Protein AF-A0A2N8ZHX3-F1 (afdb_monomer_lite)

Foldseek 3Di:
DDPDDPWQFFDDPQQLVLCVPQVFWTATPLREIEGQDPPGPSLVSVLVCLVVCVVVSPHPDRDDYHYDYDHSVVSNVNSVVVVCCVVVVVPPPLVPPVLSVVLQVVVQVCQAQVWFKWKWKADLQWIWIWTQHPNDIDTDDDIGRHRVSSVVSVQSVQVQFPAWPDRDDLVAKIWGKHWDQHQYNVGTDTWIWTWIKDHDPNSIIMIMIGTLPQPQDQDAPVVVPDDPVVSVVLVVVLPDPDDDDDDDDDPPPCPVSNVLNSLLVCPPVPDQDEEEDCADRYPSVHHYHYDDPPDPPPPPCPPPFDQDPVPSPFGWDWDADPVGIWIATPPPPVGGDIARDDPNDGDPPPDPPPPQDFDPPAADPVRAGWGWDADPDVPFIKIAGPPPPVGGWIAGDDPNHGDPPVDTDD

Sequence (410 aa):
MNPTLNRNVLVSEGLKSIYLEHHSAVLTDTGEIMTASYESPAVELITDIMQREYVTLGFDVLPERKVKMYEPSLISSLLKEVAQRKTDEKSASDAKSETYGIAMRMLEYAAQHECSDIHIELYKTETRIEMRIDGRMVVYGQIIKDYEWGQHLIAILFYHADIKDDDFNVTKPNNGRITALLKTAQGKRDTDWRMSYMPALNKGGQATLRWLNKSMEIPTLEELGWEAGQRREVRNFMYSKAGVLVFAGQTGSGKTTSIAAMLNEVKRKGRSINTLEDPVEFDLGVIQTSINSQGEGKALTTKVGVQCPTCQKGELRRLKGKKGHFWACNRYPDCKSVFPDNKGKPNLNPAPKQKVKPSETELCKCGKGLVRRSGKKEGSFWWGCSGFPKCKVRYFDKNGHPDRDASELS

Structure (mmCIF, N/CA/C/O backbone):
data_AF-A0A2N8ZHX3-F1
#
_entry.id   AF-A0A2N8ZHX3-F1
#
loop_
_atom_site.group_PDB
_atom_site.id
_atom_site.type_symbol
_atom_site.label_atom_id
_atom_site.label_alt_id
_atom_site.label_comp_id
_atom_site.label_asym_id
_atom_site.label_entity_id
_atom_site.label_seq_id
_atom_site.pdbx_PDB_ins_code
_atom_site.Cartn_x
_atom_site.Cartn_y
_atom_site.Cartn_z
_atom_site.occupancy
_atom_site.B_iso_or_equiv
_atom_site.auth_seq_id
_atom_site.auth_comp_id
_atom_site.auth_asym_id
_atom_site.auth_atom_id
_atom_site.pdbx_PDB_model_num
ATOM 1 N N . MET A 1 1 ? 7.851 -36.863 38.743 1.00 31.20 1 MET A N 1
ATOM 2 C CA . MET A 1 1 ? 6.955 -35.714 38.993 1.00 31.20 1 MET A CA 1
ATOM 3 C C . MET A 1 1 ? 7.839 -34.502 39.204 1.00 31.20 1 MET A C 1
ATOM 5 O O . MET A 1 1 ? 8.603 -34.519 40.157 1.00 31.20 1 MET A O 1
ATOM 9 N N . ASN A 1 2 ? 7.814 -33.528 38.293 1.00 26.00 2 ASN A N 1
ATOM 10 C CA . ASN A 1 2 ? 8.582 -32.289 38.422 1.00 26.00 2 ASN A CA 1
ATOM 11 C C . ASN A 1 2 ? 7.563 -31.151 38.607 1.00 26.00 2 ASN A C 1
ATOM 13 O O . ASN A 1 2 ? 6.947 -30.728 37.628 1.00 26.00 2 ASN A O 1
ATOM 17 N N . PRO A 1 3 ? 7.256 -30.754 39.851 1.00 31.47 3 PRO A N 1
ATOM 18 C CA . PRO A 1 3 ? 6.392 -29.616 40.105 1.00 31.47 3 PRO A CA 1
ATOM 19 C C . PRO A 1 3 ? 7.180 -28.335 39.789 1.00 31.47 3 PRO A C 1
ATOM 21 O O . PRO A 1 3 ? 8.382 -28.285 40.007 1.00 31.47 3 PRO A O 1
ATOM 24 N N . THR A 1 4 ? 6.493 -27.300 39.309 1.00 36.91 4 THR A N 1
ATOM 25 C CA . THR A 1 4 ? 6.997 -25.949 38.981 1.00 36.91 4 THR A CA 1
ATOM 26 C C . THR A 1 4 ? 7.646 -25.755 37.609 1.00 36.91 4 THR A C 1
ATOM 28 O O . THR A 1 4 ? 8.845 -25.924 37.446 1.00 36.91 4 THR A O 1
ATOM 31 N N . LEU A 1 5 ? 6.852 -25.260 36.657 1.00 39.69 5 LEU A N 1
ATOM 32 C CA . LEU A 1 5 ? 7.256 -24.216 35.701 1.00 39.69 5 LEU A CA 1
ATOM 33 C C . LEU A 1 5 ? 5.993 -23.586 35.092 1.00 39.69 5 LEU A C 1
ATOM 35 O O . LEU A 1 5 ? 5.806 -23.528 33.888 1.00 39.69 5 LEU A O 1
ATOM 39 N N . ASN A 1 6 ? 5.092 -23.128 35.963 1.00 40.56 6 ASN A N 1
ATOM 40 C CA . ASN A 1 6 ? 4.018 -22.208 35.587 1.00 40.56 6 ASN A CA 1
ATOM 41 C C . ASN A 1 6 ? 4.489 -20.788 35.944 1.00 40.56 6 ASN A C 1
ATOM 43 O O . ASN A 1 6 ? 3.919 -20.146 36.817 1.00 40.56 6 ASN A O 1
ATOM 47 N N . ARG A 1 7 ? 5.652 -20.386 35.415 1.00 60.00 7 ARG A N 1
ATOM 48 C CA . ARG A 1 7 ? 6.291 -19.098 35.719 1.00 60.00 7 ARG A CA 1
ATOM 49 C C . ARG A 1 7 ? 6.354 -18.308 34.432 1.00 60.00 7 ARG A C 1
ATOM 51 O O . ARG A 1 7 ? 7.209 -18.584 33.592 1.00 60.00 7 ARG A O 1
ATOM 58 N N . ASN A 1 8 ? 5.432 -17.372 34.254 1.00 78.06 8 ASN A N 1
ATOM 59 C CA . ASN A 1 8 ? 5.470 -16.535 33.071 1.00 78.06 8 ASN A CA 1
ATOM 60 C C . ASN A 1 8 ? 6.553 -15.477 33.249 1.00 78.06 8 ASN A C 1
ATOM 62 O O . ASN A 1 8 ? 6.559 -14.736 34.229 1.00 78.06 8 ASN A O 1
ATOM 66 N N . VAL A 1 9 ? 7.476 -15.398 32.290 1.00 87.19 9 VAL A N 1
ATOM 67 C CA . VAL A 1 9 ? 8.377 -14.247 32.186 1.00 87.19 9 VAL A CA 1
ATOM 68 C C . VAL A 1 9 ? 7.533 -13.014 31.872 1.00 87.19 9 VAL A C 1
ATOM 70 O O . VAL A 1 9 ? 6.701 -13.065 30.962 1.00 87.19 9 VAL A O 1
ATOM 73 N N . LEU A 1 10 ? 7.722 -11.943 32.641 1.00 83.81 10 LEU A N 1
ATOM 74 C CA . LEU A 1 10 ? 7.052 -10.665 32.436 1.00 83.81 10 LEU A CA 1
ATOM 75 C C . LEU A 1 10 ? 7.652 -9.931 31.247 1.00 83.81 10 LEU A C 1
ATOM 77 O O . LEU A 1 10 ? 8.850 -10.003 30.986 1.00 83.81 10 LEU A O 1
ATOM 81 N N . VAL A 1 11 ? 6.805 -9.199 30.534 1.00 79.56 11 VAL A N 1
ATOM 82 C CA . VAL A 1 11 ? 7.176 -8.523 29.297 1.00 79.56 11 VAL A CA 1
ATOM 83 C C . VAL A 1 11 ? 6.657 -7.084 29.349 1.00 79.56 11 VAL A C 1
ATOM 85 O O . VAL A 1 11 ? 5.457 -6.846 29.326 1.00 79.56 11 VAL A O 1
ATOM 88 N N . SER A 1 12 ? 7.573 -6.116 29.405 1.00 79.38 12 SER A N 1
ATOM 89 C CA . SER A 1 12 ? 7.307 -4.677 29.247 1.00 79.38 12 SER A CA 1
ATOM 90 C C . SER A 1 12 ? 8.354 -4.066 28.312 1.00 79.38 12 SER A C 1
ATOM 92 O O . SER A 1 12 ? 9.397 -4.680 28.088 1.00 79.38 12 SER A O 1
ATOM 94 N N . GLU A 1 13 ? 8.113 -2.882 27.742 1.00 73.06 13 GLU A N 1
ATOM 95 C CA . GLU A 1 13 ? 9.093 -2.236 26.845 1.00 73.06 13 GLU A CA 1
ATOM 96 C C . GLU A 1 13 ? 10.466 -2.046 27.519 1.00 73.06 13 GLU A C 1
ATOM 98 O O . GLU A 1 13 ? 11.495 -2.372 26.923 1.00 73.06 13 GLU A O 1
ATOM 103 N N . GLY A 1 14 ? 10.490 -1.643 28.795 1.00 77.19 14 GLY A N 1
ATOM 104 C CA . GLY A 1 14 ? 11.731 -1.519 29.566 1.00 77.19 14 GLY A CA 1
ATOM 105 C C . GLY A 1 14 ? 12.429 -2.863 29.812 1.00 77.19 14 GLY A C 1
ATOM 106 O O . GLY A 1 14 ? 13.635 -2.986 29.598 1.00 77.19 14 GLY A O 1
ATOM 107 N N . LEU A 1 15 ? 11.676 -3.905 30.182 1.00 85.44 15 LEU A N 1
ATOM 108 C CA . LEU A 1 15 ? 12.230 -5.246 30.406 1.00 85.44 15 LEU A CA 1
ATOM 109 C C . LEU A 1 15 ? 12.753 -5.881 29.108 1.00 85.44 15 LEU A C 1
ATOM 111 O O . LEU A 1 15 ? 13.821 -6.489 29.110 1.00 85.44 15 LEU A O 1
ATOM 115 N N . LYS A 1 16 ? 12.053 -5.692 27.981 1.00 80.19 16 LYS A N 1
ATOM 116 C CA . LYS A 1 16 ? 12.467 -6.204 26.664 1.00 80.19 16 LYS A CA 1
ATOM 117 C C . LYS A 1 16 ? 13.827 -5.662 26.242 1.00 80.19 16 LYS A C 1
ATOM 119 O O . LYS A 1 16 ? 14.634 -6.433 25.727 1.00 80.19 16 LYS A O 1
ATOM 124 N N . SER A 1 17 ? 14.080 -4.368 26.448 1.00 81.44 17 SER A N 1
ATOM 125 C CA . SER A 1 17 ? 15.374 -3.764 26.111 1.00 81.44 17 SER A CA 1
ATOM 126 C C . SER A 1 17 ? 16.505 -4.456 26.872 1.00 81.44 17 SER A C 1
ATOM 128 O O . SER A 1 17 ? 17.474 -4.901 26.266 1.00 81.44 17 SER A O 1
ATOM 130 N N . ILE A 1 18 ? 16.327 -4.659 28.180 1.00 86.69 18 ILE A N 1
ATOM 131 C CA . ILE A 1 18 ? 17.315 -5.325 29.039 1.00 86.69 18 ILE A CA 1
ATOM 132 C C . ILE A 1 18 ? 17.526 -6.787 28.609 1.00 86.69 18 ILE A C 1
ATOM 134 O O . ILE A 1 18 ? 18.658 -7.270 28.551 1.00 86.69 18 ILE A O 1
ATOM 138 N N . TYR A 1 19 ? 16.446 -7.499 28.280 1.00 89.88 19 TYR A N 1
ATOM 139 C CA . TYR A 1 19 ? 16.486 -8.900 27.846 1.00 89.88 19 TYR A CA 1
ATOM 140 C C . TYR A 1 19 ? 17.225 -9.090 26.521 1.00 89.88 19 TYR A C 1
ATOM 142 O O . TYR A 1 19 ? 17.953 -10.074 26.357 1.00 89.88 19 TYR A O 1
ATOM 150 N N . LEU A 1 20 ? 17.027 -8.163 25.580 1.00 79.25 20 LEU A N 1
ATOM 151 C CA . LEU A 1 20 ? 17.676 -8.166 24.271 1.00 79.25 20 LEU A CA 1
ATOM 152 C C . LEU A 1 20 ? 19.127 -7.691 24.332 1.00 79.25 20 LEU A C 1
ATOM 154 O O . LEU A 1 20 ? 19.930 -8.129 23.523 1.00 79.25 20 LEU A O 1
ATOM 158 N N . GLU A 1 21 ? 19.463 -6.801 25.259 1.00 85.25 21 GLU A N 1
ATOM 159 C CA . GLU A 1 21 ? 20.818 -6.266 25.374 1.00 85.25 21 GLU A CA 1
ATOM 160 C C . GLU A 1 21 ? 21.754 -7.221 26.123 1.00 85.25 21 GLU A C 1
ATOM 162 O O . GLU A 1 21 ? 22.881 -7.460 25.690 1.00 85.25 21 GLU A O 1
ATOM 167 N N . HIS A 1 22 ? 21.293 -7.800 27.235 1.00 87.44 22 HIS A N 1
ATOM 168 C CA . HIS A 1 22 ? 22.167 -8.556 28.137 1.00 87.44 22 HIS A CA 1
ATOM 169 C C . HIS A 1 22 ? 22.013 -10.075 28.045 1.00 87.44 22 HIS A C 1
ATOM 171 O O . HIS A 1 22 ? 22.930 -10.799 28.424 1.00 87.44 22 HIS A O 1
ATOM 177 N N . HIS A 1 23 ? 20.867 -10.574 27.571 1.00 88.38 23 HIS A N 1
ATOM 178 C CA . HIS A 1 23 ? 20.594 -12.003 27.357 1.00 88.38 23 HIS A CA 1
ATOM 179 C C . HIS A 1 23 ? 20.883 -12.948 28.543 1.00 88.38 23 HIS A C 1
ATOM 181 O O . HIS A 1 23 ? 21.098 -14.146 28.360 1.00 88.38 23 HIS A O 1
ATOM 187 N N . SER A 1 24 ? 20.891 -12.431 29.769 1.00 91.94 24 SER A N 1
ATOM 188 C CA . SER A 1 24 ? 21.425 -13.157 30.926 1.00 91.94 24 SER A CA 1
ATOM 189 C C . SER A 1 24 ? 20.473 -13.240 32.113 1.00 91.94 24 SER A C 1
ATOM 191 O O . SER A 1 24 ? 20.756 -13.991 33.039 1.00 91.94 24 SER A O 1
ATOM 193 N N . ALA A 1 25 ? 19.380 -12.473 32.124 1.00 93.19 25 ALA A N 1
ATOM 194 C CA . ALA A 1 25 ? 18.401 -12.491 33.206 1.00 93.19 25 ALA A CA 1
ATOM 195 C C . ALA A 1 25 ? 16.983 -12.178 32.709 1.00 93.19 25 ALA A C 1
ATOM 197 O O . ALA A 1 25 ? 16.817 -11.493 31.700 1.00 93.19 25 ALA A O 1
ATOM 198 N N . VAL A 1 26 ? 15.978 -12.665 33.438 1.00 93.31 26 VAL A N 1
ATOM 199 C CA . VAL A 1 26 ? 14.546 -12.435 33.194 1.00 93.31 26 VAL A CA 1
ATOM 200 C C . VAL A 1 26 ? 13.797 -12.206 34.509 1.00 93.31 26 VAL A C 1
ATOM 202 O O . VAL A 1 26 ? 14.210 -12.708 35.554 1.00 93.31 26 VAL A O 1
ATOM 205 N N . LEU A 1 27 ? 12.685 -11.468 34.462 1.00 93.44 27 LEU A N 1
ATOM 206 C CA . LEU A 1 27 ? 11.772 -11.269 35.593 1.00 93.44 27 LEU A CA 1
ATOM 207 C C . LEU A 1 27 ? 10.535 -12.142 35.404 1.00 93.44 27 LEU A C 1
ATOM 209 O O . LEU A 1 27 ? 9.985 -12.192 34.309 1.00 93.44 27 LEU A O 1
ATOM 213 N N . THR A 1 28 ? 10.075 -12.805 36.458 1.00 90.94 28 THR A N 1
ATOM 214 C CA . THR A 1 28 ? 8.843 -13.609 36.420 1.00 90.94 28 THR A CA 1
ATOM 215 C C . THR A 1 28 ? 7.658 -12.873 37.040 1.00 90.94 28 THR A C 1
ATOM 217 O O . THR A 1 28 ? 7.836 -11.961 37.845 1.00 90.94 28 THR A O 1
ATOM 220 N N . ASP A 1 29 ? 6.447 -13.319 36.717 1.00 83.88 29 ASP A N 1
ATOM 221 C CA . ASP A 1 29 ? 5.165 -12.893 37.303 1.00 83.88 29 ASP A CA 1
ATOM 222 C C . ASP A 1 29 ? 5.069 -13.108 38.823 1.00 83.88 29 ASP A C 1
ATOM 224 O O . ASP A 1 29 ? 4.212 -12.536 39.487 1.00 83.88 29 ASP A O 1
ATOM 228 N N . THR A 1 30 ? 5.980 -13.897 39.396 1.00 84.94 30 THR A N 1
ATOM 229 C CA . THR A 1 30 ? 6.129 -14.069 40.849 1.00 84.94 30 THR A CA 1
ATOM 230 C C . THR A 1 30 ? 7.052 -13.037 41.510 1.00 84.94 30 THR A C 1
ATOM 232 O O . THR A 1 30 ? 7.231 -13.078 42.726 1.00 84.94 30 THR A O 1
ATOM 235 N N . GLY A 1 31 ? 7.680 -12.146 40.735 1.00 84.94 31 GLY A N 1
ATOM 236 C CA . GLY A 1 31 ? 8.675 -11.182 41.224 1.00 84.94 31 GLY A CA 1
ATOM 237 C C . GLY A 1 31 ? 10.089 -11.758 41.395 1.00 84.94 31 GLY A C 1
ATOM 238 O O . GLY A 1 31 ? 10.988 -11.067 41.865 1.00 84.94 31 GLY A O 1
ATOM 239 N N . GLU A 1 32 ? 10.324 -13.020 41.012 1.00 93.44 32 GLU A N 1
ATOM 240 C CA . GLU A 1 32 ? 11.656 -13.641 41.037 1.00 93.44 32 GLU A CA 1
ATOM 241 C C . GLU A 1 32 ? 12.458 -13.256 39.780 1.00 93.44 32 GLU A C 1
ATOM 243 O O . GLU A 1 32 ? 11.978 -13.441 38.656 1.00 93.44 32 GLU A O 1
ATOM 248 N N . ILE A 1 33 ? 13.684 -12.753 39.975 1.00 95.12 33 ILE A N 1
ATOM 249 C CA . ILE A 1 33 ? 14.680 -12.495 38.927 1.00 95.12 33 ILE A CA 1
ATOM 250 C C . ILE A 1 33 ? 15.507 -13.765 38.732 1.00 95.12 33 ILE A C 1
ATOM 252 O O . ILE A 1 33 ? 16.283 -14.167 39.605 1.00 95.12 33 ILE A O 1
ATOM 256 N N . MET A 1 34 ? 15.352 -14.394 37.574 1.00 94.62 34 MET A N 1
ATOM 257 C CA . MET A 1 34 ? 16.134 -15.561 37.178 1.00 94.62 34 MET A CA 1
ATOM 258 C C . MET A 1 34 ? 17.342 -15.089 36.374 1.00 94.62 34 MET A C 1
ATOM 260 O O . MET A 1 34 ? 17.167 -14.370 35.394 1.00 94.62 34 MET A O 1
ATOM 264 N N . THR A 1 35 ? 18.556 -15.481 36.758 1.00 94.88 35 THR A N 1
ATOM 265 C CA . THR A 1 35 ? 19.789 -15.048 36.079 1.00 94.88 35 THR A CA 1
ATOM 266 C C . THR A 1 35 ? 20.750 -16.203 35.809 1.00 94.88 35 THR A C 1
ATOM 268 O O . THR A 1 35 ? 20.783 -17.175 36.554 1.00 94.88 35 THR A O 1
ATOM 271 N N . ALA A 1 36 ? 21.553 -16.093 34.755 1.00 90.44 36 ALA A N 1
ATOM 272 C CA . ALA A 1 36 ? 22.680 -16.982 34.477 1.00 90.44 36 ALA A CA 1
ATOM 273 C C . ALA A 1 36 ? 23.982 -16.529 35.175 1.00 90.44 36 ALA A C 1
ATOM 275 O O . ALA A 1 36 ? 24.939 -17.294 35.250 1.00 90.44 36 ALA A O 1
ATOM 276 N N . SER A 1 37 ? 24.032 -15.288 35.678 1.00 90.69 37 SER A N 1
ATOM 277 C CA . SER A 1 37 ? 25.185 -14.695 36.378 1.00 90.69 37 SER A CA 1
ATOM 278 C C . SER A 1 37 ? 24.715 -13.622 37.365 1.00 90.69 37 SER A C 1
ATOM 280 O O . SER A 1 37 ? 23.919 -12.750 37.007 1.00 90.69 37 SER A O 1
ATOM 282 N N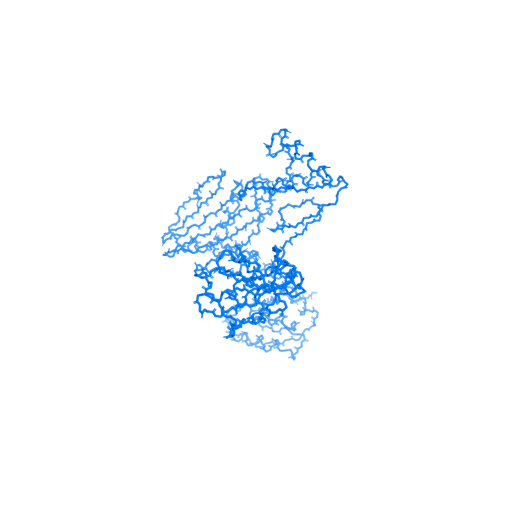 . TYR A 1 38 ? 25.192 -13.669 38.613 1.00 90.38 38 TYR A N 1
ATOM 283 C CA . TYR A 1 38 ? 24.867 -12.641 39.614 1.00 90.38 38 TYR A CA 1
ATOM 284 C C . TYR A 1 38 ? 25.524 -11.294 39.293 1.00 90.38 38 TYR A C 1
ATOM 286 O O . TYR A 1 38 ? 25.030 -10.252 39.705 1.00 90.38 38 TYR A O 1
ATOM 294 N N . GLU A 1 39 ? 26.602 -11.321 38.516 1.00 90.44 39 GLU A N 1
ATOM 295 C CA . GLU A 1 39 ? 27.383 -10.165 38.088 1.00 90.44 39 GLU A CA 1
ATOM 296 C C . GLU A 1 39 ? 26.781 -9.467 36.860 1.00 90.44 39 GLU A C 1
ATOM 298 O O . GLU A 1 39 ? 27.305 -8.450 36.405 1.00 90.44 39 GLU A O 1
ATOM 303 N N . SER A 1 40 ? 25.694 -10.002 36.296 1.00 90.69 40 S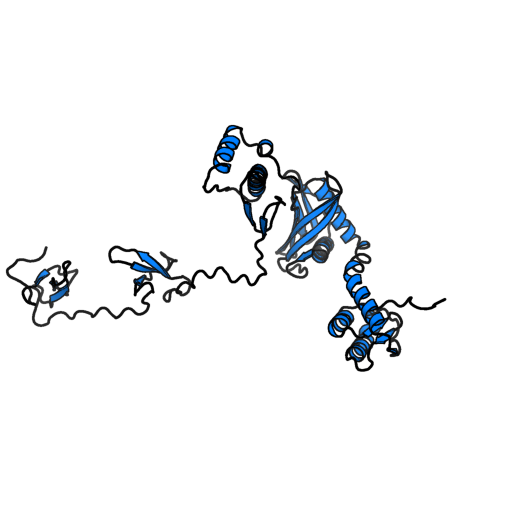ER A N 1
ATOM 304 C CA . SER A 1 40 ? 25.064 -9.396 35.130 1.00 90.69 40 SER A CA 1
ATOM 305 C C . SER A 1 40 ? 24.446 -8.029 35.463 1.00 90.69 40 SER A C 1
ATOM 307 O O . SER A 1 40 ? 23.607 -7.948 36.369 1.00 90.69 40 SER A O 1
ATOM 309 N N . PRO A 1 41 ? 24.725 -6.979 34.659 1.00 91.62 41 PRO A N 1
ATOM 310 C CA . PRO A 1 41 ? 24.057 -5.681 34.778 1.00 91.62 41 PRO A CA 1
ATOM 311 C C . PRO A 1 41 ? 22.526 -5.774 34.717 1.00 91.62 41 PRO A C 1
ATOM 313 O O . PRO A 1 41 ? 21.827 -4.968 35.330 1.00 91.62 41 PRO A O 1
ATOM 316 N N . ALA A 1 42 ? 21.993 -6.792 34.032 1.00 92.56 42 ALA A N 1
ATOM 317 C CA . ALA A 1 42 ? 20.558 -7.004 33.894 1.00 92.56 42 ALA A CA 1
ATOM 318 C C . ALA A 1 42 ? 19.848 -7.192 35.242 1.00 92.56 42 ALA A C 1
ATOM 320 O O . ALA A 1 42 ? 18.694 -6.801 35.374 1.00 92.56 42 ALA A O 1
ATOM 321 N N . VAL A 1 43 ? 20.514 -7.764 36.251 1.00 94.50 43 VAL A N 1
ATOM 322 C CA . VAL A 1 43 ? 19.902 -8.017 37.565 1.00 94.50 43 VAL A CA 1
ATOM 323 C C . VAL A 1 43 ? 19.539 -6.704 38.263 1.00 94.50 43 VAL A C 1
ATOM 325 O O . VAL A 1 43 ? 18.436 -6.573 38.798 1.00 94.50 43 VAL A O 1
ATOM 328 N N . GLU A 1 44 ? 20.443 -5.724 38.245 1.00 94.88 44 GLU A N 1
ATOM 329 C CA . GLU A 1 44 ? 20.205 -4.410 38.854 1.00 94.88 44 GLU A CA 1
ATOM 330 C C . GLU A 1 44 ? 19.205 -3.587 38.034 1.00 94.88 44 GLU A C 1
ATOM 332 O O . GLU A 1 44 ? 18.285 -3.002 38.599 1.00 94.88 44 GLU A O 1
ATOM 337 N N . LEU A 1 45 ? 19.305 -3.623 36.701 1.00 94.19 45 LEU A N 1
ATOM 338 C CA . LEU A 1 45 ? 18.367 -2.922 35.817 1.00 94.19 45 LEU A CA 1
ATOM 339 C C . LEU A 1 45 ? 16.928 -3.446 35.960 1.00 94.19 45 LEU A C 1
ATOM 341 O O . LEU A 1 45 ? 15.987 -2.662 36.048 1.00 94.19 45 LEU A O 1
ATOM 345 N N . ILE A 1 46 ? 16.746 -4.768 36.041 1.00 94.75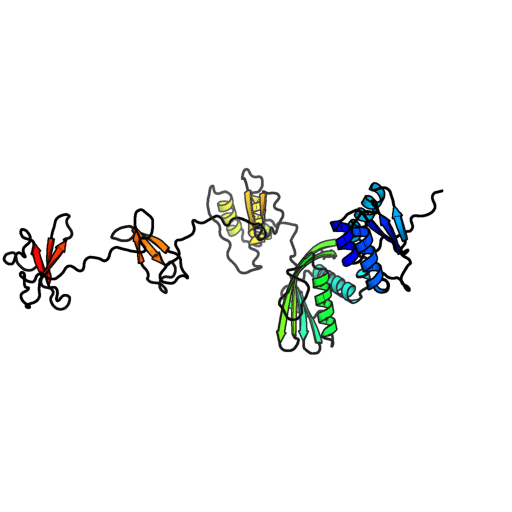 46 ILE A N 1
ATOM 346 C CA . ILE A 1 46 ? 15.432 -5.378 36.294 1.00 94.75 46 ILE A CA 1
ATOM 347 C C . ILE A 1 46 ? 14.911 -4.979 37.678 1.00 94.75 46 ILE A C 1
ATOM 349 O O . ILE A 1 46 ? 13.721 -4.712 37.827 1.00 94.75 46 ILE A O 1
ATOM 353 N N . THR A 1 47 ? 15.789 -4.921 38.684 1.00 93.69 47 THR A N 1
ATOM 354 C CA . THR A 1 47 ? 15.410 -4.511 40.044 1.00 93.69 47 THR A CA 1
ATOM 355 C C . THR A 1 47 ? 14.896 -3.066 40.059 1.00 93.69 47 THR A C 1
ATOM 357 O O . THR A 1 47 ? 13.868 -2.801 40.678 1.00 93.69 47 THR A O 1
ATOM 360 N N . ASP A 1 48 ? 15.558 -2.148 39.351 1.00 92.62 48 ASP A N 1
ATOM 361 C CA . ASP A 1 48 ? 15.145 -0.742 39.247 1.00 92.62 48 ASP A CA 1
ATOM 362 C C . ASP A 1 48 ? 13.788 -0.585 38.540 1.00 92.62 48 ASP A C 1
ATOM 364 O O . ASP A 1 48 ? 12.900 0.098 39.055 1.00 92.62 48 ASP A O 1
ATOM 368 N N . ILE A 1 49 ? 13.574 -1.284 37.417 1.00 88.75 49 ILE A N 1
ATOM 369 C CA . ILE A 1 49 ? 12.268 -1.296 36.736 1.00 88.75 49 ILE A CA 1
ATOM 370 C C . ILE A 1 49 ? 11.184 -1.854 37.657 1.00 88.75 49 ILE A C 1
ATOM 372 O O . ILE A 1 49 ? 10.113 -1.263 37.776 1.00 88.75 49 ILE A O 1
ATOM 376 N N . MET A 1 50 ? 11.459 -2.960 38.352 1.00 89.62 50 MET A N 1
ATOM 377 C CA . MET A 1 50 ? 10.511 -3.550 39.293 1.00 89.62 50 MET A CA 1
ATOM 378 C C . MET A 1 50 ? 10.136 -2.560 40.403 1.00 89.62 50 MET A C 1
ATOM 380 O O . MET A 1 50 ? 8.967 -2.453 40.742 1.00 89.62 50 MET A O 1
ATOM 384 N N . GLN A 1 51 ? 11.084 -1.777 40.924 1.00 88.31 51 GLN A N 1
ATOM 385 C CA . GLN A 1 51 ? 10.806 -0.757 41.942 1.00 88.31 51 GLN A CA 1
ATOM 386 C C . GLN A 1 51 ? 9.949 0.404 41.428 1.00 88.31 51 GLN A C 1
ATOM 388 O O . GLN A 1 51 ? 9.082 0.890 42.155 1.00 88.31 51 GLN A O 1
ATOM 393 N N . ARG A 1 52 ? 10.178 0.854 40.192 1.00 84.19 52 ARG A N 1
ATOM 394 C CA . ARG A 1 52 ? 9.482 2.015 39.612 1.00 84.19 52 ARG A CA 1
ATOM 395 C C . ARG A 1 52 ? 8.119 1.668 39.020 1.00 84.19 52 ARG A C 1
ATOM 397 O O . ARG A 1 52 ? 7.217 2.499 39.053 1.00 84.19 52 ARG A O 1
ATOM 404 N N . GLU A 1 53 ? 7.975 0.460 38.482 1.00 86.25 53 GLU A N 1
ATOM 405 C CA . GLU A 1 53 ? 6.859 0.077 37.612 1.00 86.25 53 GLU A CA 1
ATOM 406 C C . GLU A 1 53 ? 6.082 -1.153 38.111 1.00 86.25 53 GLU A C 1
ATOM 408 O O . GLU A 1 53 ? 5.306 -1.714 37.342 1.00 86.25 53 GLU A O 1
ATOM 413 N N . TYR A 1 54 ? 6.237 -1.586 39.373 1.00 77.69 54 TYR A N 1
ATOM 414 C CA . TYR A 1 54 ? 5.590 -2.816 39.875 1.00 77.69 54 TYR A CA 1
ATOM 415 C C . TYR A 1 54 ? 4.080 -2.890 39.582 1.00 77.69 54 TYR A C 1
ATOM 417 O O . TYR A 1 54 ? 3.598 -3.940 39.169 1.00 77.69 54 TYR A O 1
ATOM 425 N N . VAL A 1 55 ? 3.349 -1.775 39.700 1.00 67.44 55 VAL A N 1
ATOM 426 C CA . VAL A 1 55 ? 1.909 -1.717 39.384 1.00 67.44 55 VAL A CA 1
ATOM 427 C C . VAL A 1 55 ? 1.651 -1.995 37.900 1.00 67.44 55 VAL A C 1
ATOM 429 O O . VAL A 1 55 ? 0.788 -2.797 37.554 1.00 67.44 55 VAL A O 1
ATOM 432 N N . THR A 1 56 ? 2.425 -1.373 37.009 1.00 69.94 56 THR A N 1
ATOM 433 C CA . THR A 1 56 ? 2.321 -1.561 35.551 1.00 69.94 56 THR A CA 1
ATOM 434 C C . THR A 1 56 ? 2.728 -2.972 35.127 1.00 69.94 56 THR A C 1
ATOM 436 O O . THR A 1 56 ? 2.202 -3.506 34.155 1.00 69.94 56 THR A O 1
ATOM 439 N N . LEU A 1 57 ? 3.638 -3.595 35.876 1.00 72.44 57 LEU A N 1
ATOM 440 C CA . LEU A 1 57 ? 4.050 -4.988 35.707 1.00 72.44 57 LEU A CA 1
ATOM 441 C C . LEU A 1 57 ? 3.018 -6.001 36.237 1.00 72.44 57 LEU A C 1
ATOM 443 O O . LEU A 1 57 ? 3.231 -7.203 36.091 1.00 72.44 57 LEU A O 1
ATOM 447 N N . GLY A 1 58 ? 1.907 -5.531 36.816 1.00 72.00 58 GLY A N 1
ATOM 448 C CA . GLY A 1 58 ? 0.806 -6.368 37.292 1.00 72.00 58 GLY A CA 1
ATOM 449 C C . GLY A 1 58 ? 0.925 -6.819 38.748 1.00 72.00 58 GLY A C 1
ATOM 450 O O . GLY A 1 58 ? 0.217 -7.740 39.146 1.00 72.00 58 GLY A O 1
ATOM 451 N N . PHE A 1 59 ? 1.800 -6.199 39.544 1.00 71.25 59 PHE A N 1
ATOM 452 C CA . PHE A 1 59 ? 1.909 -6.472 40.976 1.00 71.25 59 PHE A CA 1
ATOM 453 C C . PHE A 1 59 ? 1.064 -5.489 41.795 1.00 71.25 59 PHE A C 1
ATOM 455 O O . PHE A 1 59 ? 1.225 -4.275 41.678 1.00 71.25 59 PHE A O 1
ATOM 462 N N . ASP A 1 60 ? 0.224 -6.008 42.694 1.00 67.69 60 ASP A N 1
ATOM 463 C CA . ASP A 1 60 ? -0.583 -5.184 43.610 1.00 67.69 60 ASP A CA 1
ATOM 464 C C . ASP A 1 60 ? 0.267 -4.481 44.685 1.00 67.69 60 ASP A C 1
ATOM 466 O O . ASP A 1 60 ? -0.074 -3.404 45.174 1.00 67.69 60 ASP A O 1
ATOM 470 N N . VAL A 1 61 ? 1.390 -5.096 45.059 1.00 77.19 61 VAL A N 1
ATOM 471 C CA . VAL A 1 61 ? 2.369 -4.585 46.027 1.00 77.19 61 VAL A CA 1
ATOM 472 C C . VAL A 1 61 ? 3.775 -4.827 45.497 1.00 77.19 61 VAL A C 1
ATOM 474 O O . VAL A 1 61 ? 3.994 -5.797 44.774 1.00 77.19 61 VAL A O 1
ATOM 477 N N . LEU A 1 62 ? 4.732 -3.967 45.858 1.00 82.00 62 LEU A N 1
ATOM 478 C CA . LEU A 1 62 ? 6.124 -4.124 45.435 1.00 82.00 62 LEU A CA 1
ATOM 479 C C . LEU A 1 62 ? 6.668 -5.481 45.929 1.00 82.00 62 LEU A C 1
ATOM 481 O O . LEU A 1 62 ? 6.770 -5.672 47.145 1.00 82.00 62 LEU A O 1
ATOM 485 N N . PRO A 1 63 ? 7.020 -6.420 45.029 1.00 80.50 63 PRO A N 1
ATOM 486 C CA . PRO A 1 63 ? 7.540 -7.718 45.440 1.00 80.50 63 PRO A CA 1
ATOM 487 C C . PRO A 1 63 ? 8.925 -7.596 46.089 1.00 80.50 63 PRO A C 1
ATOM 489 O O . PRO A 1 63 ? 9.742 -6.747 45.721 1.00 80.50 63 PRO A O 1
ATOM 492 N N . GLU A 1 64 ? 9.213 -8.484 47.044 1.00 86.19 64 GLU A N 1
ATOM 493 C CA . GLU A 1 64 ? 10.546 -8.584 47.638 1.00 86.19 64 GLU A CA 1
ATOM 494 C C . GLU A 1 64 ? 11.585 -8.985 46.585 1.00 86.19 64 GLU A C 1
ATOM 496 O O . GLU A 1 64 ? 11.369 -9.890 45.774 1.00 86.19 64 GLU A O 1
ATOM 501 N N . ARG A 1 65 ? 12.756 -8.338 46.623 1.00 87.75 65 ARG A N 1
ATOM 502 C CA . ARG A 1 65 ? 13.846 -8.628 45.688 1.00 87.75 65 ARG A CA 1
ATOM 503 C C . ARG A 1 65 ? 14.347 -10.057 45.891 1.00 87.75 65 ARG A C 1
ATOM 505 O O . ARG A 1 65 ? 15.068 -10.344 46.845 1.00 87.75 65 ARG A O 1
ATOM 512 N N . LYS A 1 66 ? 14.040 -10.933 44.936 1.00 92.38 66 LYS A N 1
ATOM 513 C CA . LYS A 1 66 ? 14.457 -12.335 44.954 1.00 92.38 66 LYS A CA 1
ATOM 514 C C . LYS A 1 66 ? 15.224 -12.684 43.687 1.00 92.38 66 LYS A C 1
ATOM 516 O O . LYS A 1 66 ? 14.639 -12.751 42.613 1.00 92.38 66 LYS A O 1
ATOM 521 N N . VAL A 1 67 ? 16.527 -12.935 43.816 1.00 94.62 67 VAL A N 1
ATOM 522 C CA . VAL A 1 67 ? 17.401 -13.294 42.687 1.00 94.62 67 VAL A CA 1
ATOM 523 C C . VAL A 1 67 ? 17.856 -14.741 42.825 1.00 94.62 67 VAL A C 1
ATOM 525 O O . VAL A 1 67 ? 18.393 -15.132 43.863 1.00 94.62 67 VAL A O 1
ATOM 528 N N . LYS A 1 68 ? 17.672 -15.543 41.776 1.00 93.62 68 LYS A N 1
ATOM 529 C CA . LYS A 1 68 ? 18.128 -16.936 41.732 1.00 93.62 68 LYS A CA 1
ATOM 530 C C . LYS A 1 68 ? 18.893 -17.236 40.457 1.00 93.62 68 LYS A C 1
ATOM 532 O O . LYS A 1 68 ? 18.492 -16.827 39.368 1.00 93.62 68 LYS A O 1
ATOM 537 N N . MET A 1 69 ? 19.979 -17.983 40.617 1.00 93.12 69 MET A N 1
ATOM 538 C CA . MET A 1 69 ? 20.803 -18.436 39.510 1.00 93.12 69 MET A CA 1
ATOM 539 C C . MET A 1 69 ? 20.235 -19.710 38.879 1.00 93.12 69 MET A C 1
ATOM 541 O O . MET A 1 69 ? 19.770 -20.607 39.583 1.00 93.12 69 MET A O 1
ATOM 545 N N . TYR A 1 70 ? 20.288 -19.777 37.553 1.00 92.81 70 TYR A N 1
ATOM 546 C CA . TYR A 1 70 ? 19.822 -20.892 36.736 1.00 92.81 70 TYR A CA 1
ATOM 547 C C . TYR A 1 70 ? 20.808 -21.190 35.607 1.00 92.81 70 TYR A C 1
ATOM 549 O O . TYR A 1 70 ? 21.634 -20.354 35.245 1.00 92.81 70 TYR A O 1
ATOM 557 N N . GLU A 1 71 ? 20.678 -22.380 35.020 1.00 88.88 71 GLU A N 1
ATOM 558 C CA . GLU A 1 71 ? 21.462 -22.786 33.853 1.00 88.88 71 GLU A CA 1
ATOM 559 C C . GLU A 1 71 ? 21.291 -21.794 32.682 1.00 88.88 71 GLU A C 1
ATOM 561 O O . GLU A 1 71 ? 20.150 -21.456 32.330 1.00 88.88 71 GLU A O 1
ATOM 566 N N . PRO A 1 72 ? 22.381 -21.361 32.014 1.00 87.81 72 PRO A N 1
ATOM 567 C CA . PRO A 1 72 ? 22.309 -20.414 30.897 1.00 87.81 72 PRO A CA 1
ATOM 568 C C . PRO A 1 72 ? 21.396 -20.873 29.752 1.00 87.81 72 PRO A C 1
ATOM 570 O O . PRO A 1 72 ? 20.764 -20.051 29.084 1.00 87.81 72 PRO A O 1
ATOM 573 N N . SER A 1 73 ? 21.296 -22.187 29.533 1.00 83.81 73 SER A N 1
ATOM 574 C CA . SER A 1 73 ? 20.425 -22.790 28.519 1.00 83.81 73 SER A CA 1
ATOM 575 C C . SER A 1 73 ? 18.939 -22.562 28.812 1.00 83.81 73 SER A C 1
ATOM 577 O O . SER A 1 73 ? 18.177 -22.287 27.885 1.00 83.81 73 SER A O 1
ATOM 579 N N . LEU A 1 74 ? 18.535 -22.596 30.086 1.00 87.31 74 LEU A N 1
ATOM 580 C CA . LEU A 1 74 ? 17.163 -22.319 30.511 1.00 87.31 74 LEU A CA 1
ATOM 581 C C . LEU A 1 74 ? 16.820 -20.840 30.313 1.00 87.31 74 LEU A C 1
ATOM 583 O O . LEU A 1 74 ? 15.791 -20.531 29.720 1.00 87.31 74 LEU A O 1
ATOM 587 N N . ILE A 1 75 ? 17.703 -19.931 30.740 1.00 88.31 75 ILE A N 1
ATOM 588 C CA . ILE A 1 75 ? 17.513 -18.484 30.541 1.00 88.31 75 ILE A CA 1
ATOM 589 C C . ILE A 1 75 ? 17.425 -18.152 29.048 1.00 88.31 75 ILE A C 1
ATOM 591 O O . ILE A 1 75 ? 16.521 -17.439 28.619 1.00 88.31 75 ILE A O 1
ATOM 595 N N . SER A 1 76 ? 18.301 -18.745 28.235 1.00 83.12 76 SER A N 1
ATOM 596 C CA . SER A 1 76 ? 18.268 -18.596 26.777 1.00 83.12 76 SER A CA 1
ATOM 597 C C . SER A 1 76 ? 16.969 -19.128 26.161 1.00 83.12 76 SER A C 1
ATOM 599 O O . SER A 1 76 ? 16.465 -18.535 25.209 1.00 83.12 76 SER A O 1
ATOM 601 N N . SER A 1 77 ? 16.417 -20.232 26.680 1.00 82.06 77 SER A N 1
ATOM 602 C CA . SER A 1 77 ? 15.124 -20.774 26.236 1.00 82.06 77 SER A CA 1
ATOM 603 C C . SER A 1 77 ? 13.981 -19.815 26.557 1.00 82.06 77 SER A C 1
ATOM 605 O O . SER A 1 77 ? 13.210 -19.468 25.669 1.00 82.06 77 SER A O 1
ATOM 607 N N . LEU A 1 78 ? 13.926 -19.308 27.789 1.00 84.69 78 LEU A N 1
ATOM 608 C CA . LEU A 1 78 ? 12.908 -18.353 28.232 1.00 84.69 78 LEU A CA 1
ATOM 609 C C . LEU A 1 78 ? 12.969 -17.035 27.444 1.00 84.69 78 LEU A C 1
ATOM 611 O O . LEU A 1 78 ? 11.943 -16.492 27.047 1.00 84.69 78 LEU A O 1
ATOM 615 N N . LEU A 1 79 ? 14.171 -16.533 27.151 1.00 82.19 79 LEU A N 1
ATOM 616 C CA . LEU A 1 79 ? 14.360 -15.344 26.316 1.00 82.19 79 LEU A CA 1
ATOM 617 C C . LEU A 1 79 ? 13.933 -15.574 24.862 1.00 82.19 79 LEU A C 1
ATOM 619 O O . LEU A 1 79 ? 13.365 -14.676 24.241 1.00 82.19 79 LEU A O 1
ATOM 623 N N . LYS A 1 80 ? 14.168 -16.775 24.316 1.00 78.44 80 LYS A N 1
ATOM 624 C CA . LYS A 1 80 ? 13.652 -17.166 22.995 1.00 78.44 80 LYS A CA 1
ATOM 625 C C . LYS A 1 80 ? 12.130 -17.248 22.991 1.00 78.44 80 LYS A C 1
ATOM 627 O O . LYS A 1 80 ? 11.528 -16.776 22.035 1.00 78.44 80 LYS A O 1
ATOM 632 N N . GLU A 1 81 ? 11.519 -17.775 24.049 1.00 75.50 81 GLU A N 1
ATOM 633 C CA . GLU A 1 81 ? 10.062 -17.786 24.213 1.00 75.50 81 GLU A CA 1
ATOM 634 C C . GLU A 1 81 ? 9.501 -16.361 24.284 1.00 75.50 81 GLU A C 1
ATOM 636 O O . GLU A 1 81 ? 8.544 -16.059 23.585 1.00 75.50 81 GLU A O 1
ATOM 641 N N . VAL A 1 82 ? 10.130 -15.439 25.023 1.00 73.12 82 VAL A N 1
ATOM 642 C CA . VAL A 1 82 ? 9.743 -14.013 25.037 1.00 73.12 82 VAL A CA 1
ATOM 643 C C . VAL A 1 82 ? 9.922 -13.355 23.663 1.00 73.12 82 VAL A C 1
ATOM 645 O O . VAL A 1 82 ? 9.073 -12.581 23.224 1.00 73.12 82 VAL A O 1
ATOM 648 N N . ALA A 1 83 ? 10.994 -13.678 22.938 1.00 64.88 83 ALA A N 1
ATOM 649 C CA . ALA A 1 83 ? 11.187 -13.199 21.571 1.00 64.88 83 ALA A CA 1
ATOM 650 C C . ALA A 1 83 ? 10.135 -13.770 20.600 1.00 64.88 83 ALA A C 1
ATOM 652 O O . ALA A 1 83 ? 9.710 -13.061 19.691 1.00 64.88 83 ALA A O 1
ATOM 653 N N . GLN A 1 84 ? 9.681 -15.009 20.815 1.00 61.50 84 GLN A N 1
ATOM 654 C CA . GLN A 1 84 ? 8.585 -15.655 20.082 1.00 61.50 84 GLN A CA 1
ATOM 655 C C . GLN A 1 84 ? 7.200 -15.177 20.544 1.00 61.50 84 GLN A C 1
ATOM 657 O O . GLN A 1 84 ? 6.259 -15.181 19.757 1.00 61.50 84 GLN A O 1
ATOM 662 N N . ARG A 1 85 ? 7.054 -14.626 21.752 1.00 57.53 85 ARG A N 1
ATOM 663 C CA . ARG A 1 85 ? 5.838 -13.902 22.151 1.00 57.53 85 ARG A CA 1
ATOM 664 C C . ARG A 1 85 ? 5.606 -12.629 21.322 1.00 57.53 85 ARG A C 1
ATOM 666 O O . ARG A 1 85 ? 4.464 -12.193 21.248 1.00 57.53 85 ARG A O 1
ATOM 673 N N . LYS A 1 86 ? 6.591 -12.099 20.566 1.00 45.50 86 LYS A N 1
ATOM 674 C CA . LYS A 1 86 ? 6.332 -11.085 19.507 1.00 45.50 86 LYS A CA 1
ATOM 675 C C . LYS A 1 86 ? 5.354 -11.574 18.427 1.00 45.50 86 LYS A C 1
ATOM 677 O O . LYS A 1 86 ? 4.732 -10.738 17.773 1.00 45.50 86 LYS A O 1
ATOM 682 N N . THR A 1 87 ? 5.228 -12.887 18.235 1.00 39.72 87 THR A N 1
ATOM 683 C CA . THR A 1 87 ? 4.263 -13.496 17.308 1.00 39.72 87 THR A CA 1
ATOM 684 C C . THR A 1 87 ? 2.902 -13.792 17.949 1.00 39.72 87 THR A C 1
ATOM 686 O O . THR A 1 87 ? 1.909 -13.742 17.232 1.00 39.72 87 THR A O 1
ATOM 689 N N . ASP A 1 88 ? 2.816 -13.951 19.278 1.00 34.78 88 ASP A N 1
ATOM 690 C CA . ASP A 1 88 ? 1.582 -14.409 19.945 1.00 34.78 88 ASP A CA 1
ATOM 691 C C . ASP A 1 88 ? 0.927 -13.379 20.896 1.00 34.78 88 ASP A C 1
ATOM 693 O O . ASP A 1 88 ? -0.298 -13.367 21.021 1.00 34.78 88 ASP A O 1
ATOM 697 N N . GLU A 1 89 ? 1.661 -12.421 21.478 1.00 38.25 89 GLU A N 1
ATOM 698 C CA . GLU A 1 89 ? 1.077 -11.307 22.263 1.00 38.25 89 GLU A CA 1
ATOM 699 C C . GLU A 1 89 ? 0.399 -10.244 21.378 1.00 38.25 89 GLU A C 1
ATOM 701 O O . GLU A 1 89 ? -0.466 -9.511 21.849 1.00 38.25 89 GLU A O 1
ATOM 706 N N . LYS A 1 90 ? 0.688 -10.232 20.067 1.00 40.03 90 LYS A N 1
ATOM 707 C CA . LYS A 1 90 ? -0.037 -9.439 19.053 1.00 40.03 90 LYS A CA 1
ATOM 708 C C . LYS A 1 90 ? -1.468 -9.937 18.779 1.00 40.03 90 LYS A C 1
ATOM 710 O O . LYS A 1 90 ? -2.197 -9.284 18.039 1.00 40.03 90 LYS A O 1
ATOM 715 N N . SER A 1 91 ? -1.865 -11.098 19.315 1.00 39.91 91 SER A N 1
ATOM 716 C CA . SER A 1 91 ? -3.109 -11.783 18.924 1.00 39.91 91 SER A CA 1
ATOM 717 C C . SER A 1 91 ? -4.207 -11.827 19.998 1.00 39.91 91 SER A C 1
ATOM 719 O O . SER A 1 91 ? -5.374 -12.007 19.653 1.00 39.91 91 SER A O 1
ATOM 721 N N . ALA A 1 92 ? -3.893 -11.626 21.284 1.00 36.38 92 ALA A N 1
ATOM 722 C CA . ALA A 1 92 ? -4.852 -11.897 22.364 1.00 36.38 92 ALA A CA 1
ATOM 723 C C . ALA A 1 92 ? -5.570 -10.660 22.945 1.00 36.38 92 ALA A C 1
ATOM 725 O O . ALA A 1 92 ? -6.725 -10.786 23.360 1.00 36.38 92 ALA A O 1
ATOM 726 N N . SER A 1 93 ? -4.950 -9.470 22.971 1.00 39.25 93 SER A N 1
ATOM 727 C CA . SER A 1 93 ? -5.622 -8.244 23.451 1.00 39.25 93 SER A CA 1
ATOM 728 C C . SER A 1 93 ? -6.461 -7.569 22.364 1.00 39.25 93 SER A C 1
ATOM 730 O O . SER A 1 93 ? -7.577 -7.125 22.635 1.00 39.25 93 SER A O 1
ATOM 732 N N . ASP A 1 94 ? -5.977 -7.556 21.120 1.00 40.72 94 ASP A N 1
ATOM 733 C CA . ASP A 1 94 ? -6.595 -6.775 20.038 1.00 40.72 94 ASP A CA 1
ATOM 734 C C . ASP A 1 94 ? -7.767 -7.499 19.369 1.00 40.72 94 ASP A C 1
ATOM 736 O O . ASP A 1 94 ? -8.701 -6.860 18.885 1.00 40.72 94 ASP A O 1
ATOM 740 N N . ALA A 1 95 ? -7.812 -8.834 19.456 1.00 39.41 95 ALA A N 1
ATOM 741 C CA . ALA A 1 95 ? -8.962 -9.632 19.029 1.00 39.41 95 ALA A CA 1
ATOM 742 C C . ALA A 1 95 ? -10.249 -9.339 19.837 1.00 39.41 95 ALA A C 1
ATOM 744 O O . ALA A 1 95 ? -11.332 -9.759 19.429 1.00 39.41 95 ALA A O 1
ATOM 745 N N . LYS A 1 96 ? -10.154 -8.608 20.962 1.00 40.53 96 LYS A N 1
ATOM 746 C CA . LYS A 1 96 ? -11.299 -8.142 21.767 1.00 40.53 96 LYS A CA 1
ATOM 747 C C . LYS A 1 96 ? -11.660 -6.667 21.572 1.00 40.53 96 LYS A C 1
ATOM 749 O O . LYS A 1 96 ? -12.680 -6.243 22.111 1.00 40.53 96 LYS A O 1
ATOM 754 N N . SER A 1 97 ? -10.888 -5.885 20.813 1.00 60.91 97 SER A N 1
ATOM 755 C CA . SER A 1 97 ? -11.303 -4.523 20.469 1.00 60.91 97 SER A CA 1
ATOM 756 C C . SER A 1 97 ? -12.434 -4.598 19.446 1.00 60.91 97 SER A C 1
ATOM 758 O O . SER A 1 97 ? -12.231 -5.007 18.301 1.00 60.91 97 SER A O 1
ATOM 760 N N . GLU A 1 98 ? -13.643 -4.208 19.852 1.00 73.19 98 GLU A N 1
ATOM 761 C CA . GLU A 1 98 ? -14.807 -4.120 18.963 1.00 73.19 98 GLU A CA 1
ATOM 762 C C . GLU A 1 98 ? -14.473 -3.327 17.688 1.00 73.19 98 GLU A C 1
ATOM 764 O O . GLU A 1 98 ? -14.845 -3.729 16.584 1.00 73.19 98 GLU A O 1
ATOM 769 N N . THR A 1 99 ? -13.678 -2.264 17.822 1.00 73.94 99 THR A N 1
ATOM 770 C CA . THR A 1 99 ? -13.224 -1.416 16.717 1.00 73.94 99 THR A CA 1
ATOM 771 C C . THR A 1 99 ? -12.281 -2.148 15.754 1.00 73.94 99 THR A C 1
ATOM 773 O O . THR A 1 99 ? -12.411 -1.972 14.543 1.00 73.94 99 THR A O 1
ATOM 776 N N . TYR A 1 100 ? -11.391 -3.025 16.238 1.00 80.25 100 TYR A N 1
ATOM 777 C CA . TYR A 1 100 ? -10.578 -3.885 15.363 1.00 80.25 100 TYR A CA 1
ATOM 778 C C . TYR A 1 100 ? -11.451 -4.905 14.622 1.00 80.25 100 TYR A C 1
ATOM 780 O O . TYR A 1 100 ? -11.332 -5.072 13.409 1.00 80.25 100 TYR A O 1
ATOM 788 N N . GLY A 1 101 ? -12.416 -5.516 15.316 1.00 78.44 101 GLY A N 1
ATOM 789 C CA . GLY A 1 101 ? -13.405 -6.389 14.679 1.00 78.44 101 GLY A CA 1
ATOM 790 C C . GLY A 1 101 ? -14.229 -5.673 13.600 1.00 78.44 101 GLY A C 1
ATOM 791 O O . GLY A 1 101 ? -14.554 -6.259 12.566 1.00 78.44 101 GLY A O 1
ATOM 792 N N . ILE A 1 102 ? -14.556 -4.393 13.798 1.00 82.06 102 ILE A N 1
ATOM 793 C CA . ILE A 1 102 ? -15.193 -3.546 12.778 1.00 82.06 102 ILE A CA 1
ATOM 794 C C . ILE A 1 102 ? -14.242 -3.296 11.603 1.00 82.06 102 ILE A C 1
ATOM 796 O O . ILE A 1 102 ? -14.657 -3.488 10.460 1.00 82.06 102 ILE A O 1
ATOM 800 N N . ALA A 1 103 ? -12.982 -2.936 11.863 1.00 89.19 103 ALA A N 1
ATOM 801 C CA . ALA A 1 103 ? -11.971 -2.718 10.828 1.00 89.19 103 ALA A CA 1
ATOM 802 C C . ALA A 1 103 ? -11.807 -3.950 9.925 1.00 89.19 103 ALA A C 1
ATOM 804 O O . ALA A 1 103 ? -11.871 -3.841 8.702 1.00 89.19 103 ALA A O 1
ATOM 805 N N . MET A 1 104 ? -11.686 -5.138 10.521 1.00 89.81 104 MET A N 1
ATOM 806 C CA . MET A 1 104 ? -11.512 -6.387 9.778 1.00 89.81 104 MET A CA 1
ATOM 807 C C . MET A 1 104 ? -12.761 -6.779 8.982 1.00 89.81 104 MET A C 1
ATOM 809 O O . MET A 1 104 ? -12.637 -7.200 7.834 1.00 89.81 104 MET A O 1
ATOM 813 N N . ARG A 1 105 ? -13.969 -6.586 9.534 1.00 89.44 105 ARG A N 1
ATOM 814 C CA . ARG A 1 105 ? -15.223 -6.797 8.784 1.00 89.44 105 ARG A CA 1
ATOM 815 C C . ARG A 1 105 ? -15.370 -5.825 7.618 1.00 89.44 105 ARG A C 1
ATOM 817 O O . ARG A 1 105 ? -15.838 -6.227 6.560 1.00 89.44 105 ARG A O 1
ATOM 824 N N . MET A 1 106 ? -14.957 -4.572 7.797 1.00 93.81 106 MET A N 1
ATOM 825 C CA . MET A 1 106 ? -14.952 -3.565 6.736 1.00 93.81 106 MET A CA 1
ATOM 826 C C . MET A 1 106 ? -13.996 -3.959 5.600 1.00 93.81 106 MET A C 1
ATOM 828 O O . MET A 1 106 ? -14.391 -3.909 4.437 1.00 93.81 106 MET A O 1
ATOM 832 N N . LEU A 1 107 ? -12.770 -4.392 5.922 1.00 94.94 107 LEU A N 1
ATOM 833 C CA . LEU A 1 107 ? -11.811 -4.883 4.927 1.00 94.94 107 LEU A CA 1
ATOM 834 C C . LEU A 1 107 ? -12.320 -6.149 4.219 1.00 94.94 107 LEU A C 1
ATOM 836 O O . LEU A 1 107 ? -12.214 -6.247 2.999 1.00 94.94 107 LEU A O 1
ATOM 840 N N . GLU A 1 108 ? -12.894 -7.106 4.957 1.00 93.38 108 GLU A N 1
ATOM 841 C CA . GLU A 1 108 ? -13.437 -8.342 4.375 1.00 93.38 108 GLU A CA 1
ATOM 842 C C . GLU A 1 108 ? -14.632 -8.052 3.457 1.00 93.38 108 GLU A C 1
ATOM 844 O O . GLU A 1 108 ? -14.677 -8.562 2.339 1.00 93.38 108 GLU A O 1
ATOM 849 N N . TYR A 1 109 ? -15.554 -7.174 3.868 1.00 91.38 109 TYR A N 1
ATOM 850 C CA . TYR A 1 109 ? -16.661 -6.731 3.019 1.00 91.38 109 TYR A CA 1
ATOM 851 C C . TYR A 1 109 ? -16.144 -6.103 1.723 1.00 91.38 109 TYR A C 1
ATOM 853 O O . TYR A 1 109 ? -16.603 -6.457 0.637 1.00 91.38 109 TYR A O 1
ATOM 861 N N . ALA A 1 110 ? -15.158 -5.209 1.827 1.00 93.19 110 ALA A N 1
ATOM 862 C CA . ALA A 1 110 ? -14.564 -4.563 0.668 1.00 93.19 110 ALA A CA 1
ATOM 863 C C . ALA A 1 110 ? -13.883 -5.574 -0.273 1.00 93.19 110 ALA A C 1
ATOM 865 O O . ALA A 1 110 ? -14.020 -5.479 -1.491 1.00 93.19 110 ALA A O 1
ATOM 866 N N . ALA A 1 111 ? -13.205 -6.582 0.283 1.00 91.25 111 ALA A N 1
ATOM 867 C CA . ALA A 1 111 ? -12.559 -7.634 -0.493 1.00 91.25 111 ALA A CA 1
ATOM 868 C C . ALA A 1 111 ? -13.559 -8.576 -1.195 1.00 91.25 111 ALA A C 1
ATOM 870 O O . ALA A 1 111 ? -13.300 -9.048 -2.303 1.00 91.25 111 ALA A O 1
ATOM 871 N N . GLN A 1 112 ? -14.704 -8.862 -0.570 1.00 90.06 112 GLN A N 1
ATOM 872 C CA . GLN A 1 112 ? -15.774 -9.679 -1.162 1.00 90.06 112 GLN A CA 1
ATOM 873 C C . GLN A 1 112 ? -16.482 -8.986 -2.328 1.00 90.06 112 GLN A C 1
ATOM 875 O O . GLN A 1 112 ? -16.947 -9.671 -3.233 1.00 90.06 112 GLN A O 1
ATOM 880 N N . HIS A 1 113 ? -16.541 -7.654 -2.316 1.00 88.31 113 HIS A N 1
ATOM 881 C CA . HIS A 1 113 ? -17.204 -6.848 -3.345 1.00 88.31 113 HIS A CA 1
ATOM 882 C C . HIS A 1 113 ? -16.226 -6.236 -4.355 1.00 88.31 113 HIS A C 1
ATOM 884 O O . HIS A 1 113 ? -16.590 -5.308 -5.070 1.00 88.31 113 HIS A O 1
ATOM 890 N N . GLU A 1 114 ? -14.980 -6.717 -4.388 1.00 87.56 114 GLU A N 1
ATOM 891 C CA . GLU A 1 114 ? -13.955 -6.237 -5.324 1.00 87.56 114 GLU A CA 1
ATOM 892 C C . GLU A 1 114 ? -13.751 -4.708 -5.289 1.00 87.56 114 GLU A C 1
ATOM 894 O O . GLU A 1 114 ? -13.418 -4.079 -6.294 1.00 87.56 114 GLU A O 1
ATOM 899 N N . CYS A 1 115 ? -13.903 -4.099 -4.102 1.00 90.12 115 CYS A N 1
ATOM 900 C CA . CYS A 1 115 ? -13.697 -2.667 -3.898 1.00 90.12 115 CYS A CA 1
ATOM 901 C C . CYS A 1 115 ? -12.252 -2.266 -4.216 1.00 90.12 115 CYS A C 1
ATOM 903 O O . CYS A 1 115 ? -11.308 -2.850 -3.681 1.00 90.12 115 CYS A O 1
ATOM 905 N N . SER A 1 116 ? -12.056 -1.200 -4.994 1.00 86.56 116 SER A N 1
ATOM 906 C CA . SER A 1 116 ? -10.706 -0.689 -5.271 1.00 86.56 116 SER A CA 1
ATOM 907 C C . SER A 1 116 ? -10.170 0.207 -4.153 1.00 86.56 116 SER A C 1
ATOM 909 O O . SER A 1 116 ? -8.971 0.203 -3.872 1.00 86.56 116 SER A O 1
ATOM 911 N N . ASP A 1 117 ? -11.047 0.982 -3.513 1.00 93.00 117 ASP A N 1
ATOM 912 C CA . ASP A 1 117 ? -10.684 1.963 -2.493 1.00 93.00 117 ASP A CA 1
ATOM 913 C C . ASP A 1 117 ? -11.738 1.983 -1.372 1.00 93.00 117 ASP A C 1
ATOM 915 O O . ASP A 1 117 ? -12.939 1.928 -1.637 1.00 93.00 117 ASP A O 1
ATOM 919 N N . ILE A 1 118 ? -11.286 2.109 -0.126 1.00 97.56 118 ILE A N 1
ATOM 920 C CA . ILE A 1 118 ? -12.096 2.448 1.048 1.00 97.56 118 ILE A CA 1
ATOM 921 C C . ILE A 1 118 ? -11.658 3.836 1.513 1.00 97.56 118 ILE A C 1
ATOM 923 O O . ILE A 1 118 ? -10.469 4.085 1.708 1.00 97.56 118 ILE A O 1
ATOM 927 N N . HIS A 1 119 ? -12.614 4.728 1.709 1.00 97.38 119 HIS A N 1
ATOM 928 C CA . HIS A 1 119 ? -12.428 6.086 2.191 1.00 97.38 119 HIS A CA 1
ATOM 929 C C . HIS A 1 119 ? -13.050 6.197 3.583 1.00 97.38 119 HIS A C 1
ATOM 931 O O . HIS A 1 119 ? -14.235 5.934 3.745 1.00 97.38 119 HIS A O 1
ATOM 937 N N . ILE A 1 120 ? -12.261 6.581 4.583 1.00 97.38 120 ILE A N 1
ATOM 938 C CA . ILE A 1 120 ? -12.741 6.919 5.927 1.00 97.38 120 ILE A CA 1
ATOM 939 C C . ILE A 1 120 ? -12.541 8.421 6.095 1.00 97.38 120 ILE A C 1
ATOM 941 O O . ILE A 1 120 ? -11.409 8.893 6.215 1.00 97.38 120 ILE A O 1
ATOM 945 N N . GLU A 1 121 ? -13.635 9.168 6.068 1.00 96.81 121 GLU A N 1
ATOM 946 C CA . GLU A 1 121 ? -13.654 10.622 6.151 1.00 96.81 121 GLU A CA 1
ATOM 947 C C . GLU A 1 121 ? -14.071 11.071 7.549 1.00 96.81 121 GLU A C 1
ATOM 949 O O . GLU A 1 121 ? -15.149 10.731 8.042 1.00 96.81 121 GLU A O 1
ATOM 954 N N . LEU A 1 122 ? -13.213 11.870 8.172 1.00 96.12 122 LEU A N 1
ATOM 955 C CA . LEU A 1 122 ? -13.464 12.531 9.438 1.00 96.12 122 LEU A CA 1
ATOM 956 C C . LEU A 1 122 ? -13.951 13.954 9.178 1.00 96.12 122 LEU A C 1
ATOM 958 O O . LEU A 1 122 ? -13.253 14.773 8.573 1.00 96.12 122 LEU A O 1
ATOM 962 N N . TYR A 1 123 ? -15.128 14.258 9.706 1.00 93.69 123 TYR A N 1
ATOM 963 C CA . TYR A 1 123 ? -15.686 15.596 9.807 1.00 93.69 123 TYR A CA 1
ATOM 964 C C . TYR A 1 123 ? -15.788 15.996 11.278 1.00 93.69 123 TYR A C 1
ATOM 966 O O . TYR A 1 123 ? -15.776 15.162 12.179 1.00 93.69 123 TYR A O 1
ATOM 974 N N . LYS A 1 124 ? -15.983 17.295 11.525 1.00 89.31 124 LYS A N 1
ATOM 975 C CA . LYS A 1 124 ? -16.013 17.886 12.874 1.00 89.31 124 LYS A CA 1
ATOM 976 C C . LYS A 1 124 ? -16.926 17.156 13.877 1.00 89.31 124 LYS A C 1
ATOM 978 O O . LYS A 1 124 ? -16.657 17.199 15.073 1.00 89.31 124 LYS A O 1
ATOM 983 N N . THR A 1 125 ? -18.021 16.555 13.413 1.00 87.00 125 THR A N 1
ATOM 984 C CA . THR A 1 125 ? -19.040 15.905 14.258 1.00 87.00 125 THR A CA 1
ATOM 985 C C . THR A 1 125 ? -19.450 14.522 13.758 1.00 87.00 125 THR A C 1
ATOM 987 O O . THR A 1 125 ? -20.419 13.961 14.261 1.00 87.00 125 THR A O 1
ATOM 990 N N . GLU A 1 126 ? -18.804 14.001 12.716 1.00 89.31 126 GLU A N 1
ATOM 991 C CA . GLU A 1 126 ? -19.199 12.727 12.123 1.00 89.31 126 GLU A CA 1
ATOM 992 C C . GLU A 1 126 ? -18.059 12.049 11.372 1.00 89.31 126 GLU A C 1
ATOM 994 O O . GLU A 1 126 ? -17.158 12.704 10.857 1.00 89.31 126 GLU A O 1
ATOM 999 N N . THR A 1 127 ? -18.155 10.732 11.272 1.00 90.62 127 THR A N 1
ATOM 1000 C CA . THR A 1 127 ? -17.312 9.879 10.449 1.00 90.62 127 THR A CA 1
ATOM 1001 C C . THR A 1 127 ? -18.165 9.279 9.340 1.00 90.62 127 THR A C 1
ATOM 1003 O O . THR A 1 127 ? -19.257 8.755 9.592 1.00 90.62 127 THR A O 1
ATOM 1006 N N . ARG A 1 128 ? -17.667 9.343 8.106 1.00 95.12 128 ARG A N 1
ATOM 1007 C CA . ARG A 1 128 ? -18.269 8.686 6.942 1.00 95.12 128 ARG A CA 1
ATOM 1008 C C . ARG A 1 128 ? -17.307 7.649 6.394 1.00 95.12 128 ARG A C 1
ATOM 1010 O O . ARG A 1 128 ? -16.108 7.898 6.324 1.00 95.12 128 ARG A O 1
ATOM 1017 N N . ILE A 1 129 ? -17.836 6.496 6.003 1.00 94.06 129 ILE A N 1
ATOM 1018 C CA . ILE A 1 129 ? -17.067 5.473 5.301 1.00 94.06 129 ILE A CA 1
ATOM 1019 C C . ILE A 1 129 ? -17.696 5.302 3.928 1.00 94.06 129 ILE A C 1
ATOM 1021 O O . ILE A 1 129 ? -18.897 5.063 3.818 1.00 94.06 129 ILE A O 1
ATOM 1025 N N . GLU A 1 130 ? -16.893 5.425 2.884 1.00 94.75 130 GLU A N 1
ATOM 1026 C CA . GLU A 1 130 ? -17.310 5.199 1.507 1.00 94.75 130 GLU A CA 1
ATOM 1027 C C . GLU A 1 130 ? -16.398 4.164 0.850 1.00 94.75 130 GLU A C 1
ATOM 1029 O O . GLU A 1 130 ? -15.224 4.034 1.190 1.00 94.75 130 GLU A O 1
ATOM 1034 N N . MET A 1 131 ? -16.929 3.405 -0.097 1.00 94.75 131 MET A N 1
ATOM 1035 C CA . MET A 1 131 ? -16.185 2.401 -0.849 1.00 94.75 131 MET A CA 1
ATOM 1036 C C . MET A 1 131 ? -16.366 2.634 -2.341 1.00 94.75 131 MET A C 1
ATOM 1038 O O . MET A 1 131 ? -17.448 3.013 -2.790 1.00 94.75 131 MET A O 1
ATOM 1042 N N . ARG A 1 132 ? -15.314 2.388 -3.121 1.00 89.06 132 ARG A N 1
ATOM 1043 C CA . ARG A 1 132 ? -15.388 2.392 -4.580 1.00 89.06 132 ARG A CA 1
ATOM 1044 C C . ARG A 1 132 ? -15.655 0.978 -5.087 1.00 89.06 132 ARG A C 1
ATOM 1046 O O . ARG A 1 132 ? -14.726 0.177 -5.150 1.00 89.06 132 ARG A O 1
ATOM 1053 N N . ILE A 1 133 ? -16.898 0.705 -5.476 1.00 87.12 133 ILE A N 1
ATOM 1054 C CA . ILE A 1 133 ? -17.352 -0.568 -6.061 1.00 87.12 133 ILE A CA 1
ATOM 1055 C C . ILE A 1 133 ? -17.678 -0.323 -7.531 1.00 87.12 133 ILE A C 1
ATOM 1057 O O . ILE A 1 133 ? -18.395 0.628 -7.849 1.00 87.12 133 ILE A O 1
ATOM 1061 N N . ASP A 1 134 ? -17.108 -1.120 -8.436 1.00 79.56 134 ASP A N 1
ATOM 1062 C CA . ASP A 1 134 ? -17.298 -0.982 -9.890 1.00 79.56 134 ASP A CA 1
ATOM 1063 C C . ASP A 1 134 ? -17.065 0.455 -10.403 1.00 79.56 134 ASP A C 1
ATOM 1065 O O . ASP A 1 134 ? -17.781 0.992 -11.253 1.00 79.56 134 ASP A O 1
ATOM 1069 N N . GLY A 1 135 ? -16.070 1.131 -9.820 1.00 77.31 135 GLY A N 1
ATOM 1070 C CA . GLY A 1 135 ? -15.705 2.513 -10.140 1.00 77.31 135 GLY A CA 1
ATOM 1071 C C . GLY A 1 135 ? -16.593 3.597 -9.512 1.00 77.31 135 GLY A C 1
ATOM 1072 O O . GLY A 1 135 ? -16.235 4.777 -9.592 1.00 77.31 135 GLY A O 1
ATOM 1073 N N . ARG A 1 136 ? -17.696 3.238 -8.845 1.00 83.69 136 ARG A N 1
ATOM 1074 C CA . ARG A 1 136 ? -18.647 4.169 -8.214 1.00 83.69 136 ARG A CA 1
ATOM 1075 C C . ARG A 1 136 ? -18.434 4.253 -6.706 1.00 83.69 136 ARG A C 1
ATOM 1077 O O . ARG A 1 136 ? -18.212 3.240 -6.056 1.00 83.69 136 ARG A O 1
ATOM 1084 N N . MET A 1 137 ? -18.531 5.463 -6.157 1.00 89.81 137 MET A N 1
ATOM 1085 C CA . MET A 1 137 ? -18.497 5.682 -4.709 1.00 89.81 137 MET A CA 1
ATOM 1086 C C . MET A 1 137 ? -19.857 5.346 -4.099 1.00 89.81 137 MET A C 1
ATOM 1088 O O . MET A 1 137 ? -20.883 5.851 -4.558 1.00 89.81 137 MET A O 1
ATOM 1092 N N . VAL A 1 138 ? -19.854 4.503 -3.071 1.00 87.50 138 VAL A N 1
ATOM 1093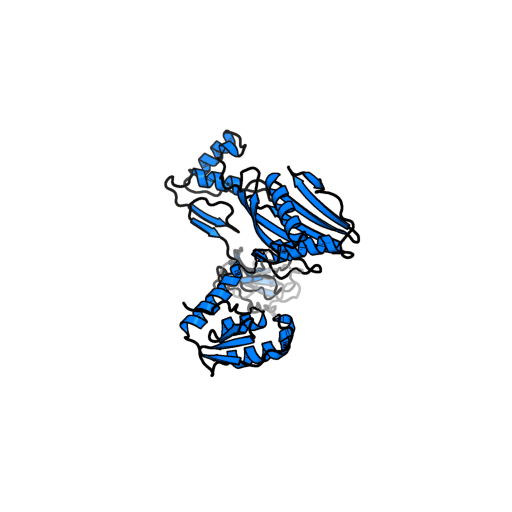 C CA . VAL A 1 138 ? -21.037 4.119 -2.300 1.00 87.50 138 VAL A CA 1
ATOM 1094 C C . VAL A 1 138 ? -20.760 4.278 -0.811 1.00 87.50 138 VAL A C 1
ATOM 1096 O O . VAL A 1 138 ? -19.669 3.965 -0.340 1.00 87.50 138 VAL A O 1
ATOM 1099 N N . VAL A 1 139 ? -21.746 4.756 -0.054 1.00 86.88 139 VAL A N 1
ATOM 1100 C CA . VAL A 1 139 ? -21.628 4.869 1.406 1.00 86.88 139 VAL A CA 1
ATOM 1101 C C . VAL A 1 139 ? -21.698 3.473 2.024 1.00 86.88 139 VAL A C 1
ATOM 1103 O O . VAL A 1 139 ? -22.614 2.703 1.733 1.00 86.88 139 VAL A O 1
ATOM 1106 N N . TYR A 1 140 ? -20.736 3.152 2.884 1.00 86.50 140 TYR A N 1
ATOM 1107 C CA . TYR A 1 140 ? -20.707 1.920 3.662 1.00 86.50 140 TYR A CA 1
ATOM 1108 C C . TYR A 1 140 ? -21.340 2.156 5.038 1.00 86.50 140 TYR A C 1
ATOM 1110 O O . TYR A 1 140 ? -20.801 2.880 5.875 1.00 86.50 140 TYR A O 1
ATOM 1118 N N . GLY A 1 141 ? -22.485 1.517 5.281 1.00 82.12 141 GLY A N 1
ATOM 1119 C CA . GLY A 1 141 ? -23.215 1.637 6.543 1.00 82.12 141 GLY A CA 1
ATOM 1120 C C . GLY A 1 141 ? -23.898 2.997 6.732 1.00 82.12 141 GLY A C 1
ATOM 1121 O O . GLY A 1 141 ? -24.280 3.663 5.771 1.00 82.12 141 GLY A O 1
ATOM 1122 N N . GLN A 1 142 ? -24.108 3.384 7.991 1.00 76.81 142 GLN A N 1
ATOM 1123 C CA . GLN A 1 142 ? -24.685 4.680 8.358 1.00 76.81 142 GLN A CA 1
ATOM 1124 C C . GLN A 1 142 ? -23.586 5.689 8.701 1.00 76.81 142 GLN A C 1
ATOM 1126 O O . GLN A 1 142 ? -22.501 5.314 9.139 1.00 76.81 142 GLN A O 1
ATOM 1131 N N . ILE A 1 143 ? -23.892 6.982 8.559 1.00 82.12 143 ILE A N 1
ATOM 1132 C CA . ILE A 1 143 ? -23.016 8.059 9.035 1.00 82.12 143 ILE A CA 1
ATOM 1133 C C . ILE A 1 143 ? -22.954 8.006 10.562 1.00 82.12 143 ILE A C 1
ATOM 1135 O O . ILE A 1 143 ? -23.980 8.118 11.237 1.00 82.12 143 ILE A O 1
ATOM 1139 N N . ILE A 1 144 ? -21.745 7.891 11.104 1.00 84.06 144 ILE A N 1
ATOM 1140 C CA . ILE A 1 144 ? -21.510 7.786 12.543 1.00 84.06 144 ILE A CA 1
ATOM 1141 C C . ILE A 1 144 ? -21.303 9.194 13.085 1.00 84.06 144 ILE A C 1
ATOM 1143 O O . ILE A 1 144 ? -20.387 9.888 12.662 1.00 84.06 144 ILE A O 1
ATOM 1147 N N . LYS A 1 145 ? -22.142 9.647 14.021 1.00 87.31 145 LYS A N 1
ATOM 1148 C CA . LYS A 1 145 ? -22.081 11.003 14.605 1.00 87.31 145 LYS A CA 1
ATOM 1149 C C . LYS A 1 145 ? -21.011 11.132 15.697 1.00 87.31 145 LYS A C 1
ATOM 1151 O O . LYS A 1 145 ? -21.268 11.674 16.766 1.00 87.31 145 LYS A O 1
ATOM 1156 N N . ASP A 1 146 ? -19.829 10.595 15.423 1.00 81.75 146 ASP A N 1
ATOM 1157 C CA . ASP A 1 146 ? -18.688 10.588 16.329 1.00 81.75 146 ASP A CA 1
ATOM 1158 C C . ASP A 1 146 ? -17.386 10.678 15.517 1.00 81.75 146 ASP A C 1
ATOM 1160 O O . ASP A 1 146 ? -17.105 9.837 14.658 1.00 81.75 146 ASP A O 1
ATOM 1164 N N . TYR A 1 147 ? -16.622 11.741 15.764 1.00 87.75 147 TYR A N 1
ATOM 1165 C CA . TYR A 1 147 ? -15.311 11.978 15.162 1.00 87.75 147 TYR A CA 1
ATOM 1166 C C . TYR A 1 147 ? -14.231 11.078 15.787 1.00 87.75 147 TYR A C 1
ATOM 1168 O O . TYR A 1 147 ? -13.401 10.517 15.071 1.00 87.75 147 TYR A O 1
ATOM 1176 N N . GLU A 1 148 ? -14.256 10.913 17.112 1.00 86.38 148 GLU A N 1
ATOM 1177 C CA . GLU A 1 148 ? -13.238 10.155 17.847 1.00 86.38 148 GLU A CA 1
ATOM 1178 C C . GLU A 1 148 ? -13.338 8.665 17.512 1.00 86.38 148 GLU A C 1
ATOM 1180 O O . GLU A 1 148 ? -12.319 7.986 17.401 1.00 86.38 148 GLU A O 1
ATOM 1185 N N . TRP A 1 149 ? -14.551 8.172 17.240 1.00 86.69 149 TRP A N 1
ATOM 1186 C CA . TRP A 1 149 ? -14.759 6.821 16.721 1.00 86.69 149 TRP A CA 1
ATOM 1187 C C . TRP A 1 149 ? -13.982 6.573 15.419 1.00 86.69 149 TRP A C 1
ATOM 1189 O O . TRP A 1 149 ? -13.267 5.577 15.296 1.00 86.69 149 TRP A O 1
ATOM 1199 N N . GLY A 1 150 ? -14.075 7.493 14.453 1.00 87.88 150 GLY A N 1
ATOM 1200 C CA . GLY A 1 150 ? -13.374 7.368 13.174 1.00 87.88 150 GLY A CA 1
ATOM 1201 C C . GLY A 1 150 ? -11.869 7.540 13.316 1.00 87.88 150 GLY A C 1
ATOM 1202 O O . GLY A 1 150 ? -11.101 6.791 12.712 1.00 87.88 150 GLY A O 1
ATOM 1203 N N . GLN A 1 151 ? -11.435 8.486 14.153 1.00 91.31 151 GLN A N 1
ATOM 1204 C CA . GLN A 1 151 ? -10.021 8.655 14.473 1.00 91.31 151 GLN A CA 1
ATOM 1205 C C . GLN A 1 151 ? -9.444 7.376 15.098 1.00 91.31 151 GLN A C 1
ATOM 1207 O O . GLN A 1 151 ? -8.356 6.948 14.714 1.00 91.31 151 GLN A O 1
ATOM 1212 N N . HIS A 1 152 ? -10.177 6.739 16.014 1.00 86.25 152 HIS A N 1
ATOM 1213 C CA . HIS A 1 152 ? -9.775 5.486 16.648 1.00 86.25 152 HIS A CA 1
ATOM 1214 C C . HIS A 1 152 ? -9.725 4.326 15.645 1.00 86.25 152 HIS A C 1
ATOM 1216 O O . HIS A 1 152 ? -8.760 3.563 15.648 1.00 86.25 152 HIS A O 1
ATOM 1222 N N . LEU A 1 153 ? -10.699 4.225 14.734 1.00 88.62 153 LEU A N 1
ATOM 1223 C CA . LEU A 1 153 ? -10.680 3.236 13.652 1.00 88.62 153 LEU A CA 1
ATOM 1224 C C . LEU A 1 153 ? -9.422 3.375 12.779 1.00 88.62 153 LEU A C 1
ATOM 1226 O O . LEU A 1 153 ? -8.744 2.385 12.503 1.00 88.62 153 LEU A O 1
ATOM 1230 N N . ILE A 1 154 ? -9.086 4.602 12.372 1.00 95.12 154 ILE A N 1
ATOM 1231 C CA . ILE A 1 154 ? -7.888 4.883 11.571 1.00 95.12 154 ILE A CA 1
ATOM 1232 C C . ILE A 1 154 ? -6.620 4.556 12.368 1.00 95.12 154 ILE A C 1
ATOM 1234 O O . ILE A 1 154 ? -5.716 3.911 11.840 1.00 95.12 154 ILE A O 1
ATOM 1238 N N . ALA A 1 155 ? -6.559 4.948 13.643 1.00 88.94 155 ALA A N 1
ATOM 1239 C CA . ALA A 1 155 ? -5.422 4.655 14.508 1.00 88.94 155 ALA A CA 1
ATOM 1240 C C . ALA A 1 155 ? -5.178 3.144 14.641 1.00 88.94 155 ALA A C 1
ATOM 1242 O O . ALA A 1 155 ? -4.039 2.709 14.505 1.00 88.94 155 ALA A O 1
ATOM 1243 N N . ILE A 1 156 ? -6.234 2.343 14.820 1.00 87.50 156 ILE A N 1
ATOM 1244 C CA . ILE A 1 156 ? -6.148 0.876 14.857 1.00 87.50 156 ILE A CA 1
ATOM 1245 C C . ILE A 1 156 ? -5.618 0.323 13.533 1.00 87.50 156 ILE A C 1
ATOM 1247 O O . ILE A 1 156 ? -4.715 -0.511 13.534 1.00 87.50 156 ILE A O 1
ATOM 1251 N N . LEU A 1 157 ? -6.119 0.806 12.393 1.00 93.38 157 LEU A N 1
ATOM 1252 C CA . LEU A 1 157 ? -5.617 0.376 11.085 1.00 93.38 157 LEU A CA 1
ATOM 1253 C C . LEU A 1 157 ? -4.109 0.652 10.937 1.00 93.38 157 LEU A C 1
ATOM 1255 O O . LEU A 1 157 ? -3.370 -0.212 10.473 1.00 93.38 157 LEU A O 1
ATOM 1259 N N . PHE A 1 158 ? -3.625 1.824 11.362 1.00 93.00 158 PHE A N 1
ATOM 1260 C CA . PHE A 1 158 ? -2.192 2.159 11.308 1.00 93.00 158 PHE A CA 1
ATOM 1261 C C . PHE A 1 158 ? -1.361 1.429 12.363 1.00 93.00 158 PHE A C 1
ATOM 1263 O O . PHE A 1 158 ? -0.192 1.119 12.125 1.00 93.00 158 PHE A O 1
ATOM 1270 N N . TYR A 1 159 ? -1.945 1.138 13.520 1.00 87.12 159 TYR A N 1
ATOM 1271 C CA . TYR A 1 159 ? -1.315 0.325 14.549 1.00 87.12 159 TYR A CA 1
ATOM 1272 C C . TYR A 1 159 ? -1.008 -1.082 14.016 1.00 87.12 159 TYR A C 1
ATOM 1274 O O . TYR A 1 159 ? 0.120 -1.555 14.163 1.00 87.12 159 TYR A O 1
ATOM 1282 N N . HIS A 1 160 ? -1.963 -1.683 13.298 1.00 84.75 160 HIS A N 1
ATOM 1283 C CA . HIS A 1 160 ? -1.842 -3.006 12.677 1.00 84.75 160 HIS A CA 1
ATOM 1284 C C . HIS A 1 160 ? -1.203 -3.012 11.277 1.00 84.75 160 HIS A C 1
ATOM 1286 O O . HIS A 1 160 ? -1.189 -4.054 10.626 1.00 84.75 160 HIS A O 1
ATOM 1292 N N . ALA A 1 161 ? -0.665 -1.889 10.798 1.00 85.25 161 ALA A N 1
ATOM 1293 C CA . ALA A 1 161 ? 0.064 -1.866 9.535 1.00 85.25 161 ALA A CA 1
ATOM 1294 C C . ALA A 1 161 ? 1.393 -2.637 9.644 1.00 85.25 161 ALA A C 1
ATOM 1296 O O . ALA A 1 161 ? 2.161 -2.441 10.588 1.00 85.25 161 ALA A O 1
ATOM 1297 N N . ASP A 1 162 ? 1.681 -3.480 8.650 1.00 77.25 162 ASP A N 1
ATOM 1298 C CA . ASP A 1 162 ? 2.941 -4.227 8.536 1.00 77.25 162 ASP A CA 1
ATOM 1299 C C . ASP A 1 162 ? 4.114 -3.302 8.216 1.00 77.25 162 ASP A C 1
ATOM 1301 O O . ASP A 1 162 ? 5.234 -3.497 8.683 1.00 77.25 162 ASP A O 1
ATOM 1305 N N . ILE A 1 163 ? 3.846 -2.292 7.387 1.00 77.69 163 ILE A N 1
ATOM 1306 C CA . ILE A 1 163 ? 4.802 -1.267 6.975 1.00 77.69 163 ILE A CA 1
ATOM 1307 C C . ILE A 1 163 ? 4.138 0.076 7.231 1.00 77.69 163 ILE A C 1
ATOM 1309 O O . ILE A 1 163 ? 3.006 0.283 6.800 1.00 77.69 163 ILE A O 1
ATOM 1313 N N . LYS A 1 164 ? 4.832 0.994 7.897 1.00 84.06 164 LYS A N 1
ATOM 1314 C CA . LYS A 1 164 ? 4.386 2.375 8.094 1.00 84.06 164 LYS A CA 1
ATOM 1315 C C . LYS A 1 164 ? 5.581 3.307 8.193 1.00 84.06 164 LYS A C 1
ATOM 1317 O O . LYS A 1 164 ? 6.655 2.877 8.609 1.00 84.06 164 LYS A O 1
ATOM 1322 N N . ASP A 1 165 ? 5.379 4.559 7.799 1.00 74.31 165 ASP A N 1
ATOM 1323 C CA . ASP A 1 165 ? 6.430 5.579 7.888 1.00 74.31 165 ASP A CA 1
ATOM 1324 C C . ASP A 1 165 ? 6.775 5.891 9.354 1.00 74.31 165 ASP A C 1
ATOM 1326 O O . ASP A 1 165 ? 7.938 6.094 9.691 1.00 74.31 165 ASP A O 1
ATOM 1330 N N . ASP A 1 166 ? 5.752 5.945 10.211 1.00 83.19 166 ASP A N 1
ATOM 1331 C CA . ASP A 1 166 ? 5.830 6.251 11.641 1.00 83.19 166 ASP A CA 1
ATOM 1332 C C . ASP A 1 166 ? 4.522 5.805 12.329 1.00 83.19 166 ASP A C 1
ATOM 1334 O O . ASP A 1 166 ? 3.576 5.362 11.663 1.00 83.19 166 ASP A O 1
ATOM 1338 N N . ASP A 1 167 ? 4.438 5.945 13.650 1.00 83.75 167 ASP A N 1
ATOM 1339 C CA . ASP A 1 167 ? 3.184 5.786 14.380 1.00 83.75 167 ASP A CA 1
ATOM 1340 C C . ASP A 1 167 ? 2.147 6.839 13.967 1.00 83.75 167 ASP A C 1
ATOM 1342 O O . ASP A 1 167 ? 2.469 7.977 13.600 1.00 83.75 167 ASP A O 1
ATOM 1346 N N . PHE A 1 168 ? 0.872 6.441 14.023 1.00 89.50 168 PHE A N 1
ATOM 1347 C CA . PHE A 1 168 ? -0.226 7.283 13.570 1.00 89.50 168 PHE A CA 1
ATOM 1348 C C . PHE A 1 168 ? -0.281 8.592 14.348 1.00 89.50 168 PHE A C 1
ATOM 1350 O O . PHE A 1 168 ? -0.443 8.615 15.568 1.00 89.50 168 PHE A O 1
ATOM 1357 N N . ASN A 1 169 ? -0.246 9.696 13.611 1.00 88.94 169 ASN A N 1
ATOM 1358 C CA . ASN A 1 169 ? -0.494 11.011 14.164 1.00 88.94 169 ASN A CA 1
ATOM 1359 C C . ASN A 1 169 ? -1.495 11.758 13.283 1.00 88.94 169 ASN A C 1
ATOM 1361 O O . ASN A 1 169 ? -1.216 12.113 12.138 1.00 88.94 169 ASN A O 1
ATOM 1365 N N . VAL A 1 170 ? -2.657 12.039 13.871 1.00 90.38 170 VAL A N 1
ATOM 1366 C CA . VAL A 1 170 ? -3.817 12.667 13.225 1.00 90.38 170 VAL A CA 1
ATOM 1367 C C . VAL A 1 170 ? -3.533 14.061 12.644 1.00 90.38 170 VAL A C 1
ATOM 1369 O O . VAL A 1 170 ? -4.299 14.544 11.816 1.00 90.38 170 VAL A O 1
ATOM 1372 N N . THR A 1 171 ? -2.443 14.715 13.058 1.00 90.44 171 THR A N 1
ATOM 1373 C CA . THR A 1 171 ? -2.065 16.074 12.626 1.00 90.44 171 THR A CA 1
ATOM 1374 C C . THR A 1 171 ? -1.117 16.111 11.427 1.00 90.44 171 THR A C 1
ATOM 1376 O O . THR A 1 171 ? -0.934 17.177 10.838 1.00 90.44 171 THR A O 1
ATOM 1379 N N . LYS A 1 172 ? -0.525 14.974 11.037 1.00 93.19 172 LYS A N 1
ATOM 1380 C CA . LYS A 1 172 ? 0.406 14.865 9.901 1.00 93.19 172 LYS A CA 1
ATOM 1381 C C . LYS A 1 172 ? -0.083 13.830 8.880 1.00 93.19 172 LYS A C 1
ATOM 1383 O O . LYS A 1 172 ? -0.916 12.992 9.218 1.00 93.19 172 LYS A O 1
ATOM 1388 N N . PRO A 1 173 ? 0.402 13.867 7.628 1.00 94.38 173 PRO A N 1
ATOM 1389 C CA . PRO A 1 173 ? 0.220 12.758 6.700 1.00 94.38 173 PRO A CA 1
ATOM 1390 C C . PRO A 1 173 ? 0.828 11.462 7.249 1.00 94.38 173 PRO A C 1
ATOM 1392 O O . PRO A 1 173 ? 1.914 11.496 7.823 1.00 94.38 173 PRO A O 1
ATOM 1395 N N . ASN A 1 174 ? 0.155 10.328 7.045 1.00 95.00 174 ASN A N 1
ATOM 1396 C CA . ASN A 1 174 ? 0.666 9.005 7.425 1.00 95.00 174 ASN A CA 1
ATOM 1397 C C . ASN A 1 174 ? 0.525 8.053 6.236 1.00 95.00 174 ASN A C 1
ATOM 1399 O O . ASN A 1 174 ? -0.505 8.078 5.560 1.00 95.00 174 ASN A O 1
ATOM 1403 N N . ASN A 1 175 ? 1.509 7.186 6.004 1.00 88.31 175 ASN A N 1
ATOM 1404 C CA . ASN A 1 175 ? 1.414 6.112 5.017 1.00 88.31 175 ASN A CA 1
ATOM 1405 C C . ASN A 1 175 ? 1.677 4.768 5.680 1.00 88.31 175 ASN A C 1
ATOM 1407 O O . ASN A 1 175 ? 2.476 4.666 6.612 1.00 88.31 175 ASN A O 1
ATOM 1411 N N . GLY A 1 176 ? 0.998 3.739 5.185 1.00 88.12 176 GLY A N 1
ATOM 1412 C CA . GLY A 1 176 ? 1.216 2.382 5.641 1.00 88.12 176 GLY A CA 1
ATOM 1413 C C . GLY A 1 176 ? 0.677 1.327 4.689 1.00 88.12 176 GLY A C 1
ATOM 1414 O O . GLY A 1 176 ? 0.109 1.627 3.636 1.00 88.12 176 GLY A O 1
ATOM 1415 N N . ARG A 1 177 ? 0.881 0.070 5.063 1.00 86.94 177 ARG A N 1
ATOM 1416 C CA . ARG A 1 177 ? 0.458 -1.110 4.320 1.00 86.94 177 ARG A CA 1
ATOM 1417 C C . ARG A 1 177 ? -0.052 -2.163 5.290 1.00 86.94 177 ARG A C 1
ATOM 1419 O O . ARG A 1 177 ? 0.608 -2.420 6.291 1.00 86.94 177 ARG A O 1
ATOM 1426 N N . ILE A 1 178 ? -1.202 -2.752 4.989 1.00 89.12 178 ILE A N 1
ATOM 1427 C CA . ILE A 1 178 ? -1.797 -3.834 5.777 1.00 89.12 178 ILE A CA 1
ATOM 1428 C C . ILE A 1 178 ? -1.932 -5.058 4.879 1.00 89.12 178 ILE A C 1
ATOM 1430 O O . ILE A 1 178 ? -2.568 -4.985 3.826 1.00 89.12 178 ILE A O 1
ATOM 1434 N N . THR A 1 179 ? -1.377 -6.177 5.320 1.00 86.50 179 THR A N 1
ATOM 1435 C CA . THR A 1 179 ? -1.599 -7.500 4.749 1.00 86.50 179 THR A CA 1
ATOM 1436 C C . THR A 1 179 ? -2.562 -8.251 5.652 1.00 86.50 179 THR A C 1
ATOM 1438 O O . THR A 1 179 ? -2.331 -8.392 6.851 1.00 86.50 179 THR A O 1
ATOM 1441 N N . ALA A 1 180 ? -3.667 -8.729 5.092 1.00 85.62 180 ALA A N 1
ATOM 1442 C CA . ALA A 1 180 ? -4.685 -9.437 5.853 1.00 85.62 180 ALA A CA 1
ATOM 1443 C C . ALA A 1 180 ? -5.208 -10.646 5.083 1.00 85.62 180 ALA A C 1
ATOM 1445 O O . ALA A 1 180 ? -5.607 -10.532 3.923 1.00 85.62 180 ALA A O 1
ATOM 1446 N N . LEU A 1 181 ? -5.269 -11.793 5.756 1.00 85.31 181 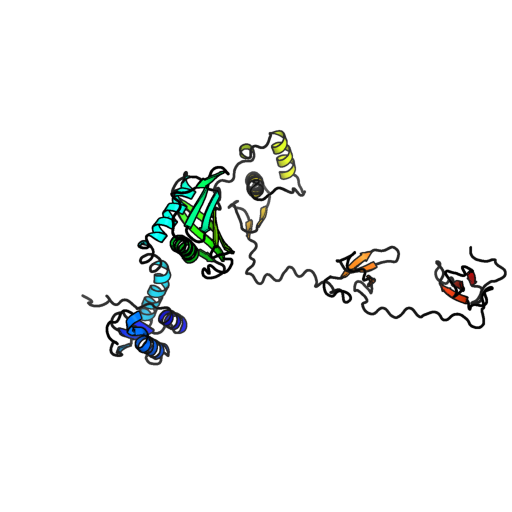LEU A N 1
ATOM 1447 C CA . LEU A 1 181 ? -5.884 -13.005 5.229 1.00 85.31 181 LEU A CA 1
ATOM 1448 C C . LEU A 1 181 ? -7.414 -12.899 5.349 1.00 85.31 181 LEU A C 1
ATOM 1450 O O . LEU A 1 181 ? -7.987 -13.211 6.395 1.00 85.31 181 LEU A O 1
ATOM 1454 N N . LEU A 1 182 ? -8.074 -12.469 4.273 1.00 88.00 182 LEU A N 1
ATOM 1455 C CA . LEU A 1 182 ? -9.512 -12.174 4.237 1.00 88.00 182 LEU A CA 1
ATOM 1456 C C . LEU A 1 182 ? -10.251 -13.120 3.292 1.00 88.00 182 LEU A C 1
ATOM 1458 O O . LEU A 1 182 ? -9.664 -13.686 2.366 1.00 88.00 182 LEU A O 1
ATOM 1462 N N . LYS A 1 183 ? -11.561 -13.285 3.496 1.00 86.94 183 LYS A N 1
ATOM 1463 C CA . LYS A 1 183 ? -12.429 -13.888 2.477 1.00 86.94 183 LYS A CA 1
ATOM 1464 C C . LYS A 1 183 ? -12.665 -12.888 1.346 1.00 86.94 183 LYS A C 1
ATOM 1466 O O . LYS A 1 183 ? -13.048 -11.753 1.594 1.00 86.94 183 LYS A O 1
ATOM 1471 N N . THR A 1 184 ? -12.492 -13.329 0.110 1.00 87.50 184 THR A N 1
ATOM 1472 C CA . THR A 1 184 ? -12.807 -12.580 -1.113 1.00 87.50 184 THR A CA 1
ATOM 1473 C C . THR A 1 184 ? -13.879 -13.326 -1.912 1.00 87.50 184 THR A C 1
ATOM 1475 O O . THR A 1 184 ? -14.254 -14.448 -1.555 1.00 87.50 184 THR A O 1
ATOM 1478 N N . ALA A 1 185 ? -14.345 -12.745 -3.024 1.00 81.88 185 ALA A N 1
ATOM 1479 C CA . ALA A 1 185 ? -15.231 -13.430 -3.974 1.00 81.88 185 ALA A CA 1
ATOM 1480 C C . ALA A 1 185 ? -14.649 -14.763 -4.502 1.00 81.88 185 ALA A C 1
ATOM 1482 O O . ALA A 1 185 ? -15.391 -15.665 -4.879 1.00 81.88 185 ALA A O 1
ATOM 1483 N N . GLN A 1 186 ? -13.320 -14.903 -4.488 1.00 78.50 186 GLN A N 1
ATOM 1484 C CA . GLN A 1 186 ? -12.569 -16.046 -5.021 1.00 78.50 186 GLN A CA 1
ATOM 1485 C C . GLN A 1 186 ? -12.085 -17.005 -3.915 1.00 78.50 186 GLN A C 1
ATOM 1487 O O . GLN A 1 186 ? -11.315 -17.926 -4.177 1.00 78.50 186 GLN A O 1
ATOM 1492 N N . GLY A 1 187 ? -12.513 -16.793 -2.667 1.00 82.50 187 GLY A N 1
ATOM 1493 C CA . GLY A 1 187 ? -12.095 -17.582 -1.510 1.00 82.50 187 GLY A CA 1
ATOM 1494 C C . GLY A 1 187 ? -11.168 -16.823 -0.562 1.00 82.50 187 GLY A C 1
ATOM 1495 O O . GLY A 1 187 ? -11.031 -15.605 -0.619 1.00 82.50 187 GLY A O 1
ATOM 1496 N N . LYS A 1 188 ? -10.568 -17.535 0.392 1.00 85.31 188 LYS A N 1
ATOM 1497 C CA . LYS A 1 188 ? -9.724 -16.921 1.425 1.00 85.31 188 LYS A CA 1
ATOM 1498 C C . LYS A 1 188 ? -8.299 -16.745 0.901 1.00 85.31 188 LYS A C 1
ATOM 1500 O O . LYS A 1 188 ? -7.685 -17.734 0.511 1.00 85.31 188 LYS A O 1
ATOM 1505 N N . ARG A 1 189 ? -7.771 -15.519 0.907 1.00 82.94 189 ARG A N 1
ATOM 1506 C CA . ARG A 1 189 ? -6.387 -15.234 0.493 1.00 82.94 189 ARG A CA 1
ATOM 1507 C C . ARG A 1 189 ? -5.821 -13.988 1.162 1.00 82.94 189 ARG A C 1
ATOM 1509 O O . ARG A 1 189 ? -6.571 -13.183 1.715 1.00 82.94 189 ARG A O 1
ATOM 1516 N N . ASP A 1 190 ? -4.504 -13.837 1.082 1.00 80.19 190 ASP A N 1
ATOM 1517 C CA . ASP A 1 190 ? -3.836 -12.620 1.526 1.00 80.19 190 ASP A CA 1
ATOM 1518 C C . ASP A 1 190 ? -4.244 -11.443 0.639 1.00 80.19 190 ASP A C 1
ATOM 1520 O O . ASP A 1 190 ? -4.177 -11.485 -0.593 1.00 80.19 190 ASP A O 1
ATOM 1524 N N . THR A 1 191 ? -4.705 -10.388 1.292 1.00 85.94 191 THR A N 1
ATOM 1525 C CA . THR A 1 191 ? -5.079 -9.115 0.688 1.00 85.94 191 THR A CA 1
ATOM 1526 C C . THR A 1 191 ? -4.097 -8.054 1.135 1.00 85.94 191 THR A C 1
ATOM 1528 O O . THR A 1 191 ? -3.637 -8.070 2.272 1.00 85.94 191 THR A O 1
ATOM 1531 N N . ASP A 1 192 ? -3.765 -7.147 0.229 1.00 86.06 192 ASP A N 1
ATOM 1532 C CA . ASP A 1 192 ? -2.678 -6.198 0.400 1.00 86.06 192 ASP A CA 1
ATOM 1533 C C . ASP A 1 192 ? -3.219 -4.784 0.196 1.00 86.06 192 ASP A C 1
ATOM 1535 O O . ASP A 1 192 ? -3.660 -4.422 -0.897 1.00 86.06 192 ASP A O 1
ATOM 1539 N N . TRP A 1 193 ? -3.250 -4.000 1.265 1.00 93.00 193 TRP A N 1
ATOM 1540 C CA . TRP A 1 193 ? -3.903 -2.700 1.300 1.00 93.00 193 TRP A CA 1
ATOM 1541 C C . TRP A 1 193 ? -2.868 -1.611 1.494 1.00 93.00 193 TRP A C 1
ATOM 1543 O O . TRP A 1 193 ? -2.197 -1.558 2.523 1.00 93.00 193 TRP A O 1
ATOM 1553 N N . ARG A 1 194 ? -2.773 -0.692 0.533 1.00 91.62 194 ARG A N 1
ATOM 1554 C CA . ARG A 1 194 ? -2.001 0.537 0.710 1.00 91.62 194 ARG A CA 1
ATOM 1555 C C . ARG A 1 194 ? -2.877 1.571 1.392 1.00 91.62 194 ARG A C 1
ATOM 1557 O O . ARG A 1 194 ? -3.900 1.964 0.844 1.00 91.62 194 ARG A O 1
ATOM 1564 N N . MET A 1 195 ? -2.441 2.054 2.543 1.00 95.44 195 MET A N 1
ATOM 1565 C CA . MET A 1 195 ? -3.155 3.051 3.320 1.00 95.44 195 MET A CA 1
ATOM 1566 C C . MET A 1 195 ? -2.420 4.391 3.315 1.00 95.44 195 MET A C 1
ATOM 1568 O O . MET A 1 195 ? -1.195 4.453 3.424 1.00 95.44 195 MET A O 1
ATOM 1572 N N . SER A 1 196 ? -3.180 5.474 3.225 1.00 95.62 196 SER A N 1
ATOM 1573 C CA . SER A 1 196 ? -2.690 6.838 3.413 1.00 95.62 196 SER A CA 1
ATOM 1574 C C . SER A 1 196 ? -3.707 7.654 4.195 1.00 95.62 196 SER A C 1
ATOM 1576 O O . SER A 1 196 ? -4.891 7.588 3.879 1.00 95.62 196 SER A O 1
ATOM 1578 N N . TYR A 1 197 ? -3.261 8.458 5.153 1.00 97.56 197 TYR A N 1
ATOM 1579 C CA . TYR A 1 197 ? -4.087 9.435 5.855 1.00 97.56 197 TYR A CA 1
ATOM 1580 C C . TYR A 1 197 ? -3.604 10.849 5.562 1.00 97.56 197 TYR A C 1
ATOM 1582 O O . TYR A 1 197 ? -2.405 11.118 5.635 1.00 97.56 197 TYR A O 1
ATOM 1590 N N . MET A 1 198 ? -4.544 11.749 5.284 1.00 97.12 198 MET A N 1
ATOM 1591 C CA . MET A 1 198 ? -4.299 13.174 5.100 1.00 97.12 198 MET A CA 1
ATOM 1592 C C . MET A 1 198 ? -5.131 13.987 6.099 1.00 97.12 198 MET A C 1
ATOM 1594 O O . MET A 1 198 ? -6.360 13.880 6.071 1.00 97.12 198 MET A O 1
ATOM 1598 N N . PRO A 1 199 ? -4.506 14.816 6.957 1.00 95.12 199 PRO A N 1
ATOM 1599 C CA . PRO A 1 199 ? -5.236 15.728 7.828 1.00 95.12 199 PRO A CA 1
ATOM 1600 C C . PRO A 1 199 ? -5.898 16.846 7.016 1.00 95.12 199 PRO A C 1
ATOM 1602 O O . PRO A 1 199 ? -5.355 17.314 6.013 1.00 95.12 199 PRO A O 1
ATOM 1605 N N . ALA A 1 200 ? -7.050 17.314 7.485 1.00 91.88 200 ALA A N 1
ATOM 1606 C CA . ALA A 1 200 ? -7.771 18.450 6.930 1.00 91.88 200 ALA A CA 1
ATOM 1607 C C . ALA A 1 200 ? -8.081 19.494 8.016 1.00 91.88 200 ALA A C 1
ATOM 1609 O O . ALA A 1 200 ? -7.867 19.290 9.214 1.00 91.88 200 ALA A O 1
ATOM 1610 N N . LEU A 1 201 ? -8.575 20.657 7.591 1.00 87.94 201 LEU A N 1
ATOM 1611 C CA . LEU A 1 201 ? -8.926 21.750 8.500 1.00 87.94 201 LEU A CA 1
ATOM 1612 C C . LEU A 1 201 ? -10.006 21.324 9.508 1.00 87.94 201 LEU A C 1
ATOM 1614 O O . LEU A 1 201 ? -10.827 20.457 9.228 1.00 87.94 201 LEU A O 1
ATOM 1618 N N . ASN A 1 202 ? -10.051 22.004 10.658 1.00 84.81 202 ASN A N 1
ATOM 1619 C CA . ASN A 1 202 ? -11.111 21.870 11.669 1.00 84.81 202 ASN A CA 1
ATOM 1620 C C . ASN A 1 202 ? -11.279 20.462 12.266 1.00 84.81 202 ASN A C 1
ATOM 1622 O O . ASN A 1 202 ? -12.413 20.028 12.467 1.00 84.81 202 ASN A O 1
ATOM 1626 N N . LYS A 1 203 ? -10.168 19.775 12.577 1.00 81.19 203 LYS A N 1
ATOM 1627 C CA . LYS A 1 203 ? -10.183 18.352 12.967 1.00 81.19 203 LYS A CA 1
ATOM 1628 C C . LYS A 1 203 ? -10.868 17.494 11.895 1.00 81.19 203 LYS A C 1
ATOM 1630 O O . LYS A 1 203 ? -11.690 16.645 12.199 1.00 81.19 203 LYS A O 1
ATOM 1635 N N . GLY A 1 204 ? -10.603 17.787 10.628 1.00 90.88 204 GLY A N 1
ATOM 1636 C CA . GLY A 1 204 ? -10.993 16.921 9.528 1.00 90.88 204 GLY A CA 1
ATOM 1637 C C . GLY A 1 204 ? -9.840 16.002 9.154 1.00 90.88 204 GLY A C 1
ATOM 1638 O O . GLY A 1 204 ? -8.687 16.238 9.522 1.00 90.88 204 GLY A O 1
ATOM 1639 N N . GLY A 1 205 ? -10.128 14.989 8.357 1.00 95.75 205 GLY A N 1
ATOM 1640 C CA . GLY A 1 205 ? -9.096 14.125 7.809 1.00 95.75 205 GLY A CA 1
ATOM 1641 C C . GLY A 1 205 ? -9.689 13.044 6.934 1.00 95.75 205 GLY A C 1
ATOM 1642 O O . GLY A 1 205 ? -10.884 12.779 6.987 1.00 95.75 205 GLY A O 1
ATOM 1643 N N . GLN A 1 206 ? -8.856 12.417 6.119 1.00 97.56 206 GLN A N 1
ATOM 1644 C CA . GLN A 1 206 ? -9.286 11.312 5.279 1.00 97.56 206 GLN A CA 1
ATOM 1645 C C . GLN A 1 206 ? -8.219 10.228 5.275 1.00 97.56 206 GLN A C 1
ATOM 1647 O O . GLN A 1 206 ? -7.088 10.477 4.857 1.00 97.56 206 GLN A O 1
ATOM 1652 N N . ALA A 1 207 ? -8.590 9.019 5.691 1.00 97.88 207 ALA A N 1
ATOM 1653 C CA . ALA A 1 207 ? -7.828 7.817 5.387 1.00 97.88 207 ALA A CA 1
ATOM 1654 C C . ALA A 1 207 ? -8.360 7.187 4.096 1.00 97.88 207 ALA A C 1
ATOM 1656 O O . ALA A 1 207 ? -9.565 7.084 3.888 1.00 97.88 207 ALA A O 1
ATOM 1657 N N . THR A 1 208 ? -7.457 6.771 3.217 1.00 98.00 208 THR A N 1
ATOM 1658 C CA . THR A 1 208 ? -7.765 6.016 2.000 1.00 98.00 208 THR A CA 1
ATOM 1659 C C . THR A 1 208 ? -6.997 4.707 2.050 1.00 98.00 208 THR A C 1
ATOM 1661 O O . THR A 1 208 ? -5.774 4.727 2.185 1.00 98.00 208 THR A O 1
ATOM 1664 N N . LEU A 1 209 ? -7.706 3.585 1.951 1.00 97.56 209 LEU A N 1
ATOM 1665 C CA . LEU A 1 209 ? -7.142 2.246 1.845 1.00 97.56 209 LEU A CA 1
ATOM 1666 C C . LEU A 1 209 ? -7.419 1.737 0.436 1.00 97.56 209 LEU A C 1
ATOM 1668 O O . LEU A 1 209 ? -8.563 1.483 0.075 1.00 97.56 209 LEU A O 1
ATOM 1672 N N . ARG A 1 210 ? -6.372 1.593 -0.367 1.00 94.56 210 ARG A N 1
ATOM 1673 C CA . ARG A 1 210 ? -6.451 1.027 -1.708 1.00 94.56 210 ARG A CA 1
ATOM 1674 C C . ARG A 1 210 ? -6.130 -0.452 -1.655 1.00 94.56 210 ARG A C 1
ATOM 1676 O O . ARG A 1 210 ? -5.010 -0.810 -1.280 1.00 94.56 210 ARG A O 1
ATOM 1683 N N . TRP A 1 211 ? -7.066 -1.288 -2.093 1.00 91.00 211 TRP A N 1
ATOM 1684 C CA . TRP A 1 211 ? -6.763 -2.696 -2.292 1.00 91.00 211 TRP A CA 1
ATOM 1685 C C . TRP A 1 211 ? -5.848 -2.829 -3.503 1.00 91.00 211 TRP A C 1
ATOM 1687 O O . TRP A 1 211 ? -6.235 -2.551 -4.640 1.00 91.00 211 TRP A O 1
ATOM 1697 N N . LEU A 1 212 ? -4.619 -3.276 -3.276 1.00 82.38 212 LEU A N 1
ATOM 1698 C CA . LEU A 1 212 ? -3.770 -3.793 -4.334 1.00 82.38 212 LEU A CA 1
ATOM 1699 C C . LEU A 1 212 ? -4.255 -5.211 -4.614 1.00 82.38 212 LEU A C 1
ATOM 1701 O O . LEU A 1 212 ? -3.673 -6.192 -4.150 1.00 82.38 212 LEU A O 1
ATOM 1705 N N . ASN A 1 213 ? -5.380 -5.303 -5.326 1.00 67.62 213 ASN A N 1
ATOM 1706 C CA . ASN A 1 213 ? -5.914 -6.561 -5.818 1.00 67.62 213 ASN A CA 1
ATOM 1707 C C . ASN A 1 213 ? -4.925 -7.126 -6.847 1.00 67.62 213 ASN A C 1
ATOM 1709 O O . ASN A 1 213 ? -5.062 -6.930 -8.053 1.00 67.62 213 ASN A O 1
ATOM 1713 N N . LYS A 1 214 ? -3.874 -7.784 -6.350 1.00 59.38 214 LYS A N 1
ATOM 1714 C CA . LYS A 1 214 ? -2.957 -8.565 -7.167 1.00 59.38 214 LYS A CA 1
ATOM 1715 C C . LYS A 1 214 ? -3.801 -9.673 -7.776 1.00 59.38 214 LYS A C 1
ATOM 1717 O O . LYS A 1 214 ? -4.194 -10.606 -7.069 1.00 59.38 214 LYS A O 1
ATOM 1722 N N . SER A 1 215 ? -4.128 -9.560 -9.061 1.00 55.28 215 SER A N 1
ATOM 1723 C CA . SER A 1 215 ? -4.580 -10.734 -9.794 1.00 55.28 215 SER A CA 1
ATOM 1724 C C . SER A 1 215 ? -3.435 -11.734 -9.722 1.00 55.28 215 SER A C 1
ATOM 1726 O O . SER A 1 215 ? -2.327 -11.448 -10.170 1.00 55.28 215 SER A O 1
ATOM 1728 N N . MET A 1 216 ? -3.677 -12.873 -9.076 1.00 58.06 216 MET A N 1
ATOM 1729 C CA . MET A 1 216 ? -2.696 -13.960 -9.033 1.00 58.06 216 MET A CA 1
ATOM 1730 C C . MET A 1 216 ? -2.503 -14.545 -10.435 1.00 58.06 216 MET A C 1
ATOM 1732 O O . MET A 1 216 ? -1.449 -15.090 -10.748 1.00 58.06 216 MET A O 1
ATOM 1736 N N . GLU A 1 217 ? -3.518 -14.397 -11.287 1.00 74.81 217 GLU A N 1
ATOM 1737 C CA . GLU A 1 217 ? -3.499 -14.869 -12.657 1.00 74.81 217 GLU A CA 1
ATOM 1738 C C . GLU A 1 217 ? -3.143 -13.729 -13.606 1.00 74.81 217 GLU A C 1
ATOM 1740 O O . GLU A 1 217 ? -3.756 -12.657 -13.624 1.00 74.81 217 GLU A O 1
ATOM 1745 N N . ILE A 1 218 ? -2.103 -13.973 -14.394 1.00 85.62 218 ILE A N 1
ATOM 1746 C CA . ILE A 1 218 ? -1.699 -13.099 -15.484 1.00 85.62 218 ILE A CA 1
ATOM 1747 C C . ILE A 1 218 ? -2.605 -13.434 -16.675 1.00 85.62 218 ILE A C 1
ATOM 1749 O O . ILE A 1 218 ? -2.528 -14.569 -17.157 1.00 85.62 218 ILE A O 1
ATOM 1753 N N . PRO A 1 219 ? -3.426 -12.491 -17.171 1.00 88.38 219 PRO A N 1
ATOM 1754 C CA . PRO A 1 219 ? -4.307 -12.764 -18.298 1.00 88.38 219 PRO A CA 1
ATOM 1755 C C . PRO A 1 219 ? -3.504 -13.065 -19.567 1.00 88.38 219 PRO A C 1
ATOM 1757 O O . PRO A 1 219 ? -2.364 -12.622 -19.744 1.00 88.38 219 PRO A O 1
ATOM 1760 N N . THR A 1 220 ? -4.118 -13.802 -20.481 1.00 92.75 220 THR A N 1
ATOM 1761 C CA . THR A 1 220 ? -3.637 -13.971 -21.854 1.00 92.75 220 THR A CA 1
ATOM 1762 C C . THR A 1 220 ? -3.843 -12.688 -22.665 1.00 92.75 220 THR A C 1
ATOM 1764 O O . THR A 1 220 ? -4.641 -11.823 -22.302 1.00 92.75 220 THR A O 1
ATOM 1767 N N . LEU A 1 221 ? -3.152 -12.545 -23.804 1.00 93.50 221 LEU A N 1
ATOM 1768 C CA . LEU A 1 221 ? -3.371 -11.392 -24.691 1.00 93.50 221 LEU A CA 1
ATOM 1769 C C . LEU A 1 221 ? -4.808 -11.334 -25.231 1.00 93.50 221 LEU A C 1
ATOM 1771 O O . LEU A 1 221 ? -5.310 -10.253 -25.540 1.00 93.50 221 LEU A O 1
ATOM 1775 N N . GLU A 1 222 ? -5.460 -12.485 -25.376 1.00 93.75 222 GLU A N 1
ATOM 1776 C CA . GLU A 1 222 ? -6.854 -12.626 -25.789 1.00 93.75 222 GLU A CA 1
ATOM 1777 C C . GLU A 1 222 ? -7.828 -12.024 -24.764 1.00 93.75 222 GLU A C 1
ATOM 1779 O O . GLU A 1 222 ? -8.802 -11.386 -25.160 1.00 93.75 222 GLU A O 1
ATOM 1784 N N . GLU A 1 223 ? -7.525 -12.149 -23.472 1.00 91.38 223 GLU A N 1
ATOM 1785 C CA . GLU A 1 223 ? -8.359 -11.670 -22.359 1.00 91.38 223 GLU A CA 1
ATOM 1786 C C . GLU A 1 223 ? -8.186 -10.171 -22.062 1.00 91.38 223 GLU A C 1
ATOM 1788 O O . GLU A 1 223 ? -8.996 -9.587 -21.349 1.00 91.38 223 GLU A O 1
ATOM 1793 N N . LEU A 1 224 ? -7.180 -9.507 -22.648 1.00 90.25 224 LEU A N 1
ATOM 1794 C CA . LEU A 1 224 ? -6.949 -8.062 -22.471 1.00 90.25 224 LEU A CA 1
ATOM 1795 C C . LEU A 1 224 ? -7.992 -7.166 -23.166 1.00 90.25 224 LEU A C 1
ATOM 1797 O O . LEU A 1 224 ? -7.957 -5.947 -23.003 1.00 90.25 224 LEU A O 1
ATOM 1801 N N . GLY A 1 225 ? -8.873 -7.735 -23.994 1.00 90.44 225 GLY A N 1
ATOM 1802 C CA . GLY A 1 225 ? -9.870 -6.972 -24.754 1.00 90.44 225 GLY A CA 1
ATOM 1803 C C . GLY A 1 225 ? -9.311 -6.223 -25.972 1.00 90.44 225 GLY A C 1
ATOM 1804 O O . GLY A 1 225 ? -9.997 -5.382 -26.545 1.00 90.44 225 GLY A O 1
ATOM 1805 N N . TRP A 1 226 ? -8.074 -6.514 -26.391 1.00 94.56 226 TRP A N 1
ATOM 1806 C CA . TRP A 1 226 ? -7.509 -5.974 -27.633 1.00 94.56 226 TRP A CA 1
ATOM 1807 C C . TRP A 1 226 ? -8.187 -6.565 -28.870 1.00 94.56 226 TRP A C 1
ATOM 1809 O O . TRP A 1 226 ? -8.743 -7.662 -28.844 1.00 94.56 226 TRP A O 1
ATOM 1819 N N . GLU A 1 227 ? -8.105 -5.875 -30.000 1.00 96.06 227 GLU A N 1
ATOM 1820 C CA . GLU A 1 227 ? -8.544 -6.440 -31.274 1.00 96.06 227 GLU A CA 1
ATOM 1821 C C . GLU A 1 227 ? -7.507 -7.424 -31.835 1.00 96.06 227 GLU A C 1
ATOM 1823 O O . GLU A 1 227 ? -6.312 -7.362 -31.532 1.00 96.06 227 GLU A O 1
ATOM 1828 N N . ALA A 1 228 ? -7.941 -8.325 -32.721 1.00 95.69 228 ALA A N 1
ATOM 1829 C CA . ALA A 1 228 ? -7.052 -9.314 -33.336 1.00 95.69 228 ALA A CA 1
ATOM 1830 C C . ALA A 1 228 ? -5.862 -8.671 -34.075 1.00 95.69 228 ALA A C 1
ATOM 1832 O O . ALA A 1 228 ? -4.745 -9.188 -34.011 1.00 95.69 228 ALA A O 1
ATOM 1833 N N . GLY A 1 229 ? -6.079 -7.524 -34.731 1.00 96.69 229 GLY A N 1
ATOM 1834 C CA . GLY A 1 229 ? -5.016 -6.758 -35.384 1.00 96.69 229 GLY A CA 1
ATOM 1835 C C . GLY A 1 229 ? -3.980 -6.230 -34.390 1.00 96.69 229 GLY A C 1
ATOM 1836 O O . GLY A 1 229 ? -2.786 -6.434 -34.590 1.00 96.69 229 GLY A O 1
ATOM 1837 N N . GLN A 1 230 ? -4.426 -5.638 -33.278 1.00 95.62 230 GLN A N 1
ATOM 1838 C CA . GLN A 1 230 ? -3.545 -5.119 -32.226 1.00 95.62 230 GLN A CA 1
ATOM 1839 C C . GLN A 1 230 ? -2.702 -6.233 -31.595 1.00 95.62 230 GLN A C 1
ATOM 1841 O O . GLN A 1 230 ? -1.484 -6.095 -31.481 1.00 95.62 230 GLN A O 1
ATOM 1846 N N . ARG A 1 231 ? -3.325 -7.375 -31.265 1.00 96.31 231 ARG A N 1
ATOM 1847 C CA . ARG A 1 231 ? -2.602 -8.556 -30.764 1.00 96.31 231 ARG A CA 1
ATOM 1848 C C . ARG A 1 231 ? -1.534 -9.032 -31.742 1.00 96.31 231 ARG A C 1
ATOM 1850 O O . ARG A 1 231 ? -0.429 -9.368 -31.322 1.00 96.31 231 ARG A O 1
ATOM 1857 N N . ARG A 1 232 ? -1.846 -9.059 -33.042 1.00 96.38 232 ARG A N 1
ATOM 1858 C CA . ARG A 1 232 ? -0.897 -9.474 -34.081 1.00 96.38 232 ARG A CA 1
ATOM 1859 C C . ARG A 1 232 ? 0.309 -8.540 -34.146 1.00 96.38 232 ARG A C 1
ATOM 1861 O O . ARG A 1 232 ? 1.433 -9.031 -34.145 1.00 96.38 232 ARG A O 1
ATOM 1868 N N . GLU A 1 233 ? 0.099 -7.225 -34.154 1.00 96.50 233 GLU A N 1
ATOM 1869 C CA . GLU A 1 233 ? 1.212 -6.266 -34.205 1.00 96.50 233 GLU A CA 1
ATOM 1870 C C . GLU A 1 233 ? 2.095 -6.340 -32.953 1.00 96.50 233 GLU A C 1
ATOM 1872 O O . GLU A 1 233 ? 3.325 -6.352 -33.054 1.00 96.50 233 GLU A O 1
ATOM 1877 N N . VAL A 1 234 ? 1.490 -6.491 -31.770 1.00 95.56 234 VAL A N 1
ATOM 1878 C CA . VAL A 1 234 ? 2.246 -6.689 -30.528 1.00 95.56 234 VAL A CA 1
ATOM 1879 C C . VAL A 1 234 ? 3.034 -8.002 -30.563 1.00 95.56 234 VAL A C 1
ATOM 1881 O O . VAL A 1 234 ? 4.217 -7.998 -30.228 1.00 95.56 234 VAL A O 1
ATOM 1884 N N . ARG A 1 235 ? 2.446 -9.111 -31.035 1.00 94.88 235 ARG A N 1
ATOM 1885 C CA . ARG A 1 235 ? 3.162 -10.388 -31.224 1.00 94.88 235 ARG A CA 1
ATOM 1886 C C . ARG A 1 235 ? 4.335 -10.248 -32.187 1.00 94.88 235 ARG A C 1
ATOM 1888 O O . ARG A 1 235 ? 5.440 -10.666 -31.848 1.00 94.88 235 ARG A O 1
ATOM 1895 N N . ASN A 1 236 ? 4.137 -9.605 -33.336 1.00 95.00 236 ASN A N 1
ATOM 1896 C CA . ASN A 1 236 ? 5.212 -9.344 -34.295 1.00 95.00 236 ASN A CA 1
ATOM 1897 C C . ASN A 1 236 ? 6.388 -8.614 -33.628 1.00 95.00 236 ASN A C 1
ATOM 1899 O O . ASN A 1 236 ? 7.547 -8.996 -33.812 1.00 95.00 236 ASN A O 1
ATOM 1903 N N . PHE A 1 237 ? 6.094 -7.611 -32.797 1.00 94.62 237 PHE A N 1
ATOM 1904 C CA . PHE A 1 237 ? 7.115 -6.904 -32.034 1.00 94.62 237 PHE A CA 1
ATOM 1905 C C . PHE A 1 237 ? 7.780 -7.792 -30.968 1.00 94.62 237 PHE A C 1
ATOM 1907 O O . PHE A 1 237 ? 9.009 -7.825 -30.888 1.00 94.62 237 PHE A O 1
ATOM 1914 N N . MET A 1 238 ? 7.009 -8.551 -30.182 1.00 92.81 238 MET A N 1
ATOM 1915 C CA . MET A 1 238 ? 7.531 -9.445 -29.137 1.00 92.81 238 MET A CA 1
ATOM 1916 C C . MET A 1 238 ? 8.538 -10.469 -29.676 1.00 92.81 238 MET A C 1
ATOM 1918 O O . MET A 1 238 ? 9.543 -10.750 -29.022 1.00 92.81 238 MET A O 1
ATOM 1922 N N . TYR A 1 239 ? 8.296 -11.006 -30.875 1.00 91.00 239 TYR A N 1
ATOM 1923 C CA . TYR A 1 239 ? 9.190 -11.969 -31.525 1.00 91.00 239 TYR A CA 1
ATOM 1924 C C . TYR A 1 239 ? 10.291 -11.313 -32.376 1.00 91.00 239 TYR A C 1
ATOM 1926 O O . TYR A 1 239 ? 11.162 -12.014 -32.897 1.00 91.00 239 TYR A O 1
ATOM 1934 N N . SER A 1 240 ? 10.344 -9.980 -32.458 1.00 91.62 240 SER A N 1
ATOM 1935 C CA . SER A 1 240 ? 11.442 -9.264 -33.118 1.00 91.62 240 SER A CA 1
ATOM 1936 C C . SER A 1 240 ? 12.772 -9.429 -32.361 1.00 91.62 240 SER A C 1
ATOM 1938 O O . SER A 1 240 ? 12.798 -9.777 -31.176 1.00 91.62 240 SER A O 1
ATOM 1940 N N . LYS A 1 241 ? 13.906 -9.226 -33.046 1.00 89.25 241 LYS A N 1
ATOM 1941 C CA . LYS A 1 241 ? 15.249 -9.415 -32.456 1.00 89.25 241 LYS A CA 1
ATOM 1942 C C . LYS A 1 241 ? 15.631 -8.318 -31.458 1.00 89.25 241 LYS A C 1
ATOM 1944 O O . LYS A 1 241 ? 16.364 -8.594 -30.516 1.00 89.25 241 LYS A O 1
ATOM 1949 N N . ALA A 1 242 ? 15.176 -7.091 -31.694 1.00 91.06 242 ALA A N 1
ATOM 1950 C CA . ALA A 1 242 ? 15.451 -5.929 -30.859 1.00 91.06 242 ALA A CA 1
ATOM 1951 C C . ALA A 1 242 ? 14.439 -4.818 -31.162 1.00 91.06 242 ALA A C 1
ATOM 1953 O O . ALA A 1 242 ? 13.993 -4.673 -32.300 1.00 91.06 242 ALA A O 1
ATOM 1954 N N . GLY A 1 243 ? 14.135 -4.004 -30.156 1.00 93.19 243 GLY A N 1
ATOM 1955 C CA . GLY A 1 243 ? 13.242 -2.858 -30.275 1.00 93.19 243 GLY A CA 1
ATOM 1956 C C . GLY A 1 243 ? 12.857 -2.312 -28.904 1.00 93.19 243 GLY A C 1
ATOM 1957 O O . GLY A 1 243 ? 13.184 -2.909 -27.879 1.00 93.19 243 GLY A O 1
ATOM 1958 N N . VAL A 1 244 ? 12.131 -1.193 -28.892 1.00 95.81 244 VAL A N 1
ATOM 1959 C CA . VAL A 1 244 ? 11.522 -0.628 -27.679 1.00 95.81 244 VAL A CA 1
ATOM 1960 C C . VAL A 1 244 ? 10.016 -0.506 -27.891 1.00 95.81 244 VAL A C 1
ATOM 1962 O O . VAL A 1 244 ? 9.584 0.057 -28.893 1.00 95.81 244 VAL A O 1
ATOM 1965 N N . LEU A 1 245 ? 9.235 -1.014 -26.939 1.00 93.12 245 LEU A N 1
ATOM 1966 C CA . LEU A 1 245 ? 7.790 -0.818 -26.865 1.00 93.12 245 LEU A CA 1
ATOM 1967 C C . LEU A 1 245 ? 7.473 -0.027 -25.600 1.00 93.12 245 LEU A C 1
ATOM 1969 O O . LEU A 1 245 ? 7.935 -0.377 -24.516 1.00 93.12 245 LEU A O 1
ATOM 1973 N N . VAL A 1 246 ? 6.699 1.045 -25.749 1.00 95.00 246 VAL A N 1
ATOM 1974 C CA . VAL A 1 246 ? 6.355 1.954 -24.654 1.00 95.00 246 VAL A CA 1
ATOM 1975 C C . VAL A 1 246 ? 4.852 1.916 -24.432 1.00 95.00 246 VAL A C 1
ATOM 1977 O O . VAL A 1 246 ? 4.081 2.213 -25.340 1.00 95.00 246 VAL A O 1
ATOM 1980 N N . PHE A 1 247 ? 4.447 1.598 -23.205 1.00 92.25 247 PHE A N 1
ATOM 1981 C CA . PHE A 1 247 ? 3.065 1.720 -22.758 1.00 92.25 247 PHE A CA 1
ATOM 1982 C C . PHE A 1 247 ? 2.870 3.059 -22.050 1.00 92.25 247 PHE A C 1
ATOM 1984 O O . PHE A 1 247 ? 3.537 3.347 -21.057 1.00 92.25 247 PHE A O 1
ATOM 1991 N N . ALA A 1 248 ? 1.931 3.866 -22.538 1.00 91.88 248 ALA A N 1
ATOM 1992 C CA . ALA A 1 248 ? 1.569 5.151 -21.951 1.00 91.88 248 ALA A CA 1
ATOM 1993 C C . ALA A 1 248 ? 0.076 5.175 -21.605 1.00 91.88 248 ALA A C 1
ATOM 1995 O O . ALA A 1 248 ? -0.749 4.608 -22.313 1.00 91.88 248 ALA A O 1
ATOM 1996 N N . GLY A 1 249 ? -0.264 5.819 -20.492 1.00 88.25 249 GLY A N 1
ATOM 1997 C CA . GLY A 1 249 ? -1.628 5.892 -19.975 1.00 88.25 249 GLY A CA 1
ATOM 1998 C C . GLY A 1 249 ? -1.635 6.263 -18.496 1.00 88.25 249 GLY A C 1
ATOM 1999 O O . GLY A 1 249 ? -0.615 6.123 -17.816 1.00 88.25 249 GLY A O 1
ATOM 2000 N N . GLN A 1 250 ? -2.775 6.716 -17.981 1.00 77.75 250 GLN A N 1
ATOM 2001 C CA . GLN A 1 250 ? -2.938 7.073 -16.567 1.00 77.75 250 GLN A CA 1
ATOM 2002 C C . GLN A 1 250 ? -2.789 5.865 -15.625 1.00 77.75 250 GLN A C 1
ATOM 2004 O O . GLN A 1 250 ? -2.795 4.708 -16.052 1.00 77.75 250 GLN A O 1
ATOM 2009 N N . THR A 1 251 ? -2.637 6.111 -14.326 1.00 73.44 251 THR A N 1
ATOM 2010 C CA . THR A 1 251 ? -2.639 5.049 -13.307 1.00 73.44 251 THR A CA 1
ATOM 2011 C C . THR A 1 251 ? -3.920 4.212 -13.403 1.00 73.44 251 THR A C 1
ATOM 2013 O O . THR A 1 251 ? -4.995 4.756 -13.633 1.00 73.44 251 THR A O 1
ATOM 2016 N N . GLY A 1 252 ? -3.801 2.886 -13.275 1.00 70.44 252 GLY A N 1
ATOM 2017 C CA . GLY A 1 252 ? -4.943 1.965 -13.367 1.00 70.44 252 GLY A CA 1
ATOM 2018 C C . GLY A 1 252 ? -5.407 1.622 -14.788 1.00 70.44 252 GLY A C 1
ATOM 2019 O O . GLY A 1 252 ? -6.329 0.838 -14.944 1.00 70.44 252 GLY A O 1
ATOM 2020 N N . SER A 1 253 ? -4.760 2.130 -15.844 1.00 80.44 253 SER A N 1
ATOM 2021 C CA . SER A 1 253 ? -5.145 1.828 -17.236 1.00 80.44 253 SER A CA 1
ATOM 2022 C C . SER A 1 253 ? -4.708 0.439 -17.749 1.00 80.44 253 SER A C 1
ATOM 2024 O O . SER A 1 253 ? -4.623 0.247 -18.958 1.00 80.44 253 SER A O 1
ATOM 2026 N N . GLY A 1 254 ? -4.312 -0.491 -16.871 1.00 85.88 254 GLY A N 1
ATOM 2027 C CA . GLY A 1 254 ? -3.903 -1.853 -17.256 1.00 85.88 254 GLY A CA 1
ATOM 2028 C C . GLY A 1 254 ? -2.514 -2.001 -17.903 1.00 85.88 254 GLY A C 1
ATOM 2029 O O . GLY A 1 254 ? -2.245 -3.019 -18.540 1.00 85.88 254 GLY A O 1
ATOM 2030 N N . LYS A 1 255 ? -1.610 -1.015 -17.763 1.00 92.44 255 LYS A N 1
ATOM 2031 C CA . LYS A 1 255 ? -0.250 -1.076 -18.351 1.00 92.44 255 LYS A CA 1
ATOM 2032 C C . LYS A 1 255 ? 0.568 -2.250 -17.814 1.00 92.44 255 LYS A C 1
ATOM 2034 O O . LYS A 1 255 ? 1.069 -3.040 -18.608 1.00 92.44 255 LYS A O 1
ATOM 2039 N N . THR A 1 256 ? 0.686 -2.367 -16.489 1.00 88.88 256 THR A N 1
ATOM 2040 C CA . THR A 1 256 ? 1.470 -3.441 -15.865 1.00 88.88 256 THR A CA 1
ATOM 2041 C C . THR A 1 256 ? 0.895 -4.808 -16.223 1.00 88.88 256 THR A C 1
ATOM 2043 O O . THR A 1 256 ? 1.637 -5.685 -16.651 1.00 88.88 256 THR A O 1
ATOM 2046 N N . THR A 1 257 ? -0.434 -4.951 -16.196 1.00 90.12 257 THR A N 1
ATOM 2047 C CA . THR A 1 257 ? -1.148 -6.163 -16.627 1.00 90.12 257 THR A CA 1
ATOM 2048 C C . THR A 1 257 ? -0.858 -6.533 -18.084 1.00 90.12 257 THR A C 1
ATOM 2050 O O . THR A 1 257 ? -0.584 -7.692 -18.381 1.00 90.12 257 THR A O 1
ATOM 2053 N N . SER A 1 258 ? -0.858 -5.553 -18.995 1.00 93.88 258 SER A N 1
ATOM 2054 C CA . SER A 1 258 ? -0.554 -5.782 -20.415 1.00 93.88 258 SER A CA 1
ATOM 2055 C C . SER A 1 258 ? 0.887 -6.261 -20.610 1.00 93.88 258 SER A C 1
ATOM 2057 O O . SER A 1 258 ? 1.133 -7.217 -21.342 1.00 93.88 258 SER A O 1
ATOM 2059 N N . ILE A 1 259 ? 1.844 -5.630 -19.921 1.00 94.75 259 ILE A N 1
ATOM 2060 C CA . ILE A 1 259 ? 3.255 -6.036 -19.952 1.00 94.75 259 ILE A CA 1
ATOM 2061 C C . ILE A 1 259 ? 3.415 -7.448 -19.374 1.00 94.75 259 ILE A C 1
ATOM 2063 O O . ILE A 1 259 ? 4.104 -8.273 -19.973 1.00 94.75 259 ILE A O 1
ATOM 2067 N N . ALA A 1 260 ? 2.751 -7.753 -18.258 1.00 92.19 260 ALA A N 1
ATOM 2068 C CA . ALA A 1 260 ? 2.785 -9.072 -17.638 1.00 92.19 260 ALA A CA 1
ATOM 2069 C C . ALA A 1 260 ? 2.254 -10.160 -18.586 1.00 92.19 260 ALA A C 1
ATOM 2071 O O . ALA A 1 260 ? 2.926 -11.174 -18.775 1.00 92.19 260 ALA A O 1
ATOM 2072 N N . ALA A 1 261 ? 1.117 -9.924 -19.250 1.00 93.94 261 ALA A N 1
ATOM 2073 C CA . ALA A 1 261 ? 0.539 -10.833 -20.244 1.00 93.94 261 ALA A CA 1
ATOM 2074 C C . ALA A 1 261 ? 1.509 -11.120 -21.401 1.00 93.94 261 ALA A C 1
ATOM 2076 O O . ALA A 1 261 ? 1.751 -12.274 -21.763 1.00 93.94 261 ALA A O 1
ATOM 2077 N N . MET A 1 262 ? 2.133 -10.068 -21.937 1.00 94.44 262 MET A N 1
ATOM 2078 C CA . MET A 1 262 ? 3.139 -10.181 -22.993 1.00 94.44 262 MET A CA 1
ATOM 2079 C C . MET A 1 262 ? 4.357 -11.000 -22.555 1.00 94.44 262 MET A C 1
ATOM 2081 O O . MET A 1 262 ? 4.770 -11.924 -23.257 1.00 94.44 262 MET A O 1
ATOM 2085 N N . LEU A 1 263 ? 4.934 -10.679 -21.391 1.00 94.06 263 LEU A N 1
ATOM 2086 C CA . LEU A 1 263 ? 6.102 -11.381 -20.855 1.00 94.06 263 LEU A CA 1
ATOM 2087 C C . LEU A 1 263 ? 5.785 -12.845 -20.546 1.00 94.06 263 LEU A C 1
ATOM 2089 O O . LEU A 1 263 ? 6.606 -13.717 -20.832 1.00 94.06 263 LEU A O 1
ATOM 2093 N N . ASN A 1 264 ? 4.589 -13.125 -20.025 1.00 92.81 264 ASN A N 1
ATOM 2094 C CA . ASN A 1 264 ? 4.132 -14.482 -19.763 1.00 92.81 264 ASN A CA 1
ATOM 2095 C C . ASN A 1 264 ? 3.983 -15.299 -21.059 1.00 92.81 264 ASN A C 1
ATOM 2097 O O . ASN A 1 264 ? 4.352 -16.472 -21.072 1.00 92.81 264 ASN A O 1
ATOM 2101 N N . GLU A 1 265 ? 3.545 -14.688 -22.168 1.00 92.56 265 GLU A N 1
ATOM 2102 C CA . GLU A 1 265 ? 3.456 -15.367 -23.469 1.00 92.56 265 GLU A CA 1
ATOM 2103 C C . GLU A 1 265 ? 4.836 -15.749 -24.035 1.00 92.56 265 GLU A C 1
ATOM 2105 O O . GLU A 1 265 ? 4.974 -16.819 -24.634 1.00 92.56 265 GLU A O 1
ATOM 2110 N N . VAL A 1 266 ? 5.864 -14.904 -23.876 1.00 91.81 266 VAL A N 1
ATOM 2111 C CA . VAL A 1 266 ? 7.220 -15.173 -24.408 1.00 91.81 266 VAL A CA 1
ATOM 2112 C C . VAL A 1 266 ? 8.124 -15.946 -23.446 1.00 91.81 266 VAL A C 1
ATOM 2114 O O . VAL A 1 266 ? 9.181 -16.448 -23.849 1.00 91.81 266 VAL A O 1
ATOM 2117 N N . LYS A 1 267 ? 7.723 -16.064 -22.178 1.00 89.12 267 LYS A N 1
ATOM 2118 C CA . LYS A 1 267 ? 8.456 -16.792 -21.144 1.00 89.12 267 LYS A CA 1
ATOM 2119 C C . LYS A 1 267 ? 8.794 -18.211 -21.604 1.00 89.12 267 LYS A C 1
ATOM 2121 O O . LYS A 1 267 ? 7.953 -18.927 -22.137 1.00 89.12 267 LYS A O 1
ATOM 2126 N N . ARG A 1 268 ? 10.047 -18.627 -21.370 1.00 81.56 268 ARG A N 1
ATOM 2127 C CA . ARG A 1 268 ? 10.587 -19.967 -21.697 1.00 81.56 268 ARG A CA 1
ATOM 2128 C C . ARG A 1 268 ? 10.565 -20.346 -23.190 1.00 81.56 268 ARG A C 1
ATOM 2130 O O . ARG A 1 268 ? 10.883 -21.481 -23.521 1.00 81.56 268 ARG A O 1
ATOM 2137 N N . LYS A 1 269 ? 10.316 -19.406 -24.110 1.00 86.12 269 LYS A N 1
ATOM 2138 C CA . LYS A 1 269 ? 10.408 -19.622 -25.570 1.00 86.12 269 LYS A CA 1
ATOM 2139 C C . LYS A 1 269 ? 11.780 -19.233 -26.147 1.00 86.12 269 LYS A C 1
ATOM 2141 O O . LYS A 1 269 ? 11.870 -18.614 -27.203 1.00 86.12 269 LYS A O 1
ATOM 2146 N N . GLY A 1 270 ? 12.860 -19.556 -25.426 1.00 82.19 270 GLY A N 1
ATOM 2147 C CA . GLY A 1 270 ? 14.241 -19.313 -25.875 1.00 82.19 270 GLY A CA 1
ATOM 2148 C C . GLY A 1 270 ? 14.766 -17.882 -25.686 1.00 82.19 270 GLY A C 1
ATOM 2149 O O . GLY A 1 270 ? 15.731 -17.499 -26.343 1.00 82.19 270 GLY A O 1
ATOM 2150 N N . ARG A 1 271 ? 14.155 -17.080 -24.802 1.00 82.88 271 ARG A N 1
ATOM 2151 C CA . ARG A 1 271 ? 14.620 -15.728 -24.439 1.00 82.88 271 ARG A CA 1
ATOM 2152 C C . ARG A 1 271 ? 14.884 -15.622 -22.940 1.00 82.88 271 ARG A C 1
ATOM 2154 O O . ARG A 1 271 ? 14.101 -16.130 -22.142 1.00 82.88 271 ARG A O 1
ATOM 2161 N N . SER A 1 272 ? 15.965 -14.933 -22.575 1.00 89.00 272 SER A N 1
ATOM 2162 C CA . SER A 1 272 ? 16.208 -14.502 -21.195 1.00 89.00 272 SER A CA 1
ATOM 2163 C C . SER A 1 272 ? 15.420 -13.221 -20.923 1.00 89.00 272 SER A C 1
ATOM 2165 O O . SER A 1 272 ? 15.479 -12.285 -21.721 1.00 89.00 272 SER A O 1
ATOM 2167 N N . ILE A 1 273 ? 14.667 -13.196 -19.824 1.00 93.06 273 ILE A N 1
ATOM 2168 C CA . ILE A 1 273 ? 13.800 -12.081 -19.427 1.00 93.06 273 ILE A CA 1
ATOM 2169 C C . ILE A 1 273 ? 14.263 -11.598 -18.055 1.00 93.06 273 ILE A C 1
ATOM 2171 O O . ILE A 1 273 ? 14.381 -12.400 -17.131 1.00 93.06 273 ILE A O 1
ATOM 2175 N N . ASN A 1 274 ? 14.519 -10.295 -17.947 1.00 93.25 274 ASN A N 1
ATOM 2176 C CA . ASN A 1 274 ? 14.894 -9.623 -16.706 1.00 93.25 274 ASN A CA 1
ATOM 2177 C C . ASN A 1 274 ? 14.056 -8.350 -16.577 1.00 93.25 274 ASN A C 1
ATOM 2179 O O . ASN A 1 274 ? 13.939 -7.607 -17.556 1.00 93.25 274 ASN A O 1
ATOM 2183 N N . THR A 1 275 ? 13.495 -8.096 -15.397 1.00 94.12 275 THR A N 1
ATOM 2184 C CA . THR A 1 275 ? 12.698 -6.891 -15.124 1.00 94.12 275 THR A CA 1
ATOM 2185 C C . THR A 1 275 ? 13.292 -6.078 -13.974 1.00 94.12 275 THR A C 1
ATOM 2187 O O . THR A 1 275 ? 13.990 -6.609 -13.105 1.00 94.12 275 THR A O 1
ATOM 2190 N N . LEU A 1 276 ? 13.015 -4.773 -13.991 1.00 92.88 276 LEU A N 1
ATOM 2191 C CA . LEU A 1 276 ? 13.277 -3.843 -12.896 1.00 92.88 276 LEU A CA 1
ATOM 2192 C C . LEU A 1 276 ? 11.971 -3.089 -12.610 1.00 92.88 276 LEU A C 1
ATOM 2194 O O . LEU A 1 276 ? 11.477 -2.384 -13.490 1.00 92.88 276 LEU A O 1
ATOM 2198 N N . GLU A 1 277 ? 11.404 -3.275 -11.421 1.00 85.38 277 GLU A N 1
ATOM 2199 C CA . GLU A 1 277 ? 10.032 -2.876 -11.063 1.00 85.38 277 GLU A CA 1
ATOM 2200 C C . GLU A 1 277 ? 9.999 -2.135 -9.715 1.00 85.38 277 GLU A C 1
ATOM 2202 O O . GLU A 1 277 ? 10.894 -2.317 -8.896 1.00 85.38 277 GLU A O 1
ATOM 2207 N N . ASP A 1 278 ? 8.979 -1.313 -9.456 1.00 78.56 278 ASP A N 1
ATOM 2208 C CA . ASP A 1 278 ? 8.831 -0.551 -8.201 1.00 78.56 278 ASP A CA 1
ATOM 2209 C C . ASP A 1 278 ? 7.368 -0.526 -7.714 1.00 78.56 278 ASP A C 1
ATOM 2211 O O . ASP A 1 278 ? 6.619 0.392 -8.064 1.00 78.56 278 ASP A O 1
ATOM 2215 N N . PRO A 1 279 ? 6.929 -1.506 -6.900 1.00 73.38 279 PRO A N 1
ATOM 2216 C CA . PRO A 1 279 ? 7.528 -2.821 -6.647 1.00 73.38 279 PRO A CA 1
ATOM 2217 C C . PRO A 1 279 ? 7.073 -3.867 -7.685 1.00 73.38 279 PRO A C 1
ATOM 2219 O O . PRO A 1 279 ? 6.290 -3.568 -8.582 1.00 73.38 279 PRO A O 1
ATOM 2222 N N . VAL A 1 280 ? 7.529 -5.115 -7.539 1.00 77.31 280 VAL A N 1
ATOM 2223 C CA . VAL A 1 280 ? 7.038 -6.245 -8.351 1.00 77.31 280 VAL A CA 1
ATOM 2224 C C . VAL A 1 280 ? 5.534 -6.471 -8.122 1.00 77.31 280 VAL A C 1
ATOM 2226 O O . VAL A 1 280 ? 5.100 -6.648 -6.979 1.00 77.31 280 VAL A O 1
ATOM 2229 N N . GLU A 1 281 ? 4.746 -6.476 -9.206 1.00 73.56 281 GLU A N 1
ATOM 2230 C CA . GLU A 1 281 ? 3.277 -6.627 -9.150 1.00 73.56 281 GLU A CA 1
ATOM 2231 C C . GLU A 1 281 ? 2.797 -8.080 -9.342 1.00 73.56 281 GLU A C 1
ATOM 2233 O O . GLU A 1 281 ? 1.900 -8.521 -8.622 1.00 73.56 281 GLU A O 1
ATOM 2238 N N . PHE A 1 282 ? 3.406 -8.825 -10.274 1.00 79.31 282 PHE A N 1
ATOM 2239 C CA . PHE A 1 282 ? 3.068 -10.216 -10.615 1.00 79.31 282 PHE A CA 1
ATOM 2240 C C . PHE A 1 282 ? 4.296 -11.116 -10.473 1.00 79.31 282 PHE A C 1
ATOM 2242 O O . PHE A 1 282 ? 5.386 -10.707 -10.871 1.00 79.31 282 PHE A O 1
ATOM 2249 N N . ASP A 1 283 ? 4.121 -12.355 -10.004 1.00 80.88 283 ASP A N 1
ATOM 2250 C CA 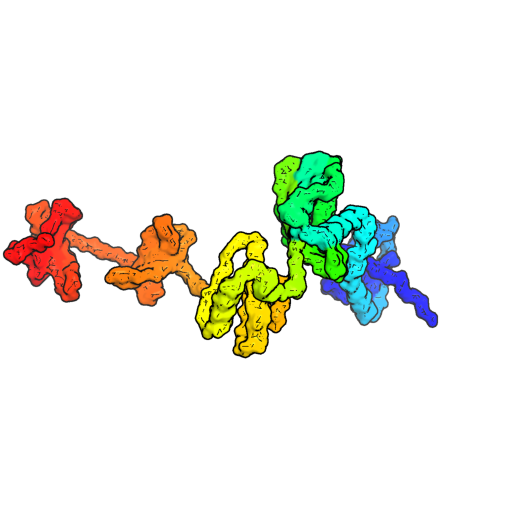. ASP A 1 283 ? 5.159 -13.383 -10.145 1.00 80.88 283 ASP A CA 1
ATOM 2251 C C . ASP A 1 283 ? 5.115 -13.957 -11.566 1.00 80.88 283 ASP A C 1
ATOM 2253 O O . ASP A 1 283 ? 4.269 -14.777 -11.929 1.00 80.88 283 ASP A O 1
ATOM 2257 N N . LEU A 1 284 ? 6.038 -13.492 -12.404 1.00 85.00 284 LEU A N 1
ATOM 2258 C CA . LEU A 1 284 ? 6.174 -13.957 -13.777 1.00 85.00 284 LEU A CA 1
ATOM 2259 C C . LEU A 1 284 ? 6.923 -15.297 -13.852 1.00 85.00 284 LEU A C 1
ATOM 2261 O O . LEU A 1 284 ? 6.929 -15.927 -14.913 1.00 85.00 284 LEU A O 1
ATOM 2265 N N . GLY A 1 285 ? 7.566 -15.764 -12.778 1.00 83.25 285 GLY A N 1
ATOM 2266 C CA . GLY A 1 285 ? 8.464 -16.920 -12.799 1.00 83.25 285 GLY A CA 1
ATOM 2267 C C . GLY A 1 285 ? 9.719 -16.690 -13.653 1.00 83.25 285 GLY A C 1
ATOM 2268 O O . GLY A 1 285 ? 10.234 -17.631 -14.268 1.00 83.25 285 GLY A O 1
ATOM 2269 N N . VAL A 1 286 ? 10.164 -15.432 -13.747 1.00 87.88 286 VAL A N 1
ATOM 2270 C CA . VAL A 1 286 ? 11.412 -14.983 -14.394 1.00 87.88 286 VAL A CA 1
ATOM 2271 C C . VAL A 1 286 ? 12.221 -14.142 -13.406 1.00 87.88 286 VAL A C 1
ATOM 2273 O O . VAL A 1 286 ? 11.776 -13.892 -12.291 1.00 87.88 286 VAL A O 1
ATOM 2276 N N . ILE A 1 287 ? 13.418 -13.701 -13.792 1.00 90.69 287 ILE A N 1
ATOM 2277 C CA . ILE A 1 287 ? 14.227 -12.838 -12.927 1.00 90.69 287 ILE A CA 1
ATOM 2278 C C . ILE A 1 287 ? 13.558 -11.460 -12.843 1.00 90.69 287 ILE A C 1
ATOM 2280 O O . ILE A 1 287 ? 13.505 -10.731 -13.836 1.00 90.69 287 ILE A O 1
ATOM 2284 N N . GLN A 1 288 ? 13.069 -11.106 -11.654 1.00 89.94 288 GLN A N 1
ATOM 2285 C CA . GLN A 1 288 ? 12.440 -9.818 -11.369 1.00 89.94 288 GLN A CA 1
ATOM 2286 C C . GLN A 1 288 ? 13.197 -9.109 -10.252 1.00 89.94 288 GLN A C 1
ATOM 2288 O O . GLN A 1 288 ? 13.434 -9.679 -9.187 1.00 89.94 288 GLN A O 1
ATOM 2293 N N . THR A 1 289 ? 13.603 -7.866 -10.501 1.00 90.12 289 THR A N 1
ATOM 2294 C CA . THR A 1 289 ? 14.315 -7.044 -9.519 1.00 90.12 289 THR A CA 1
ATOM 2295 C C . THR A 1 289 ? 13.399 -5.929 -9.044 1.00 90.12 289 THR A C 1
ATOM 2297 O O . THR A 1 289 ? 12.983 -5.094 -9.842 1.00 90.12 289 THR A O 1
ATOM 2300 N N . SER A 1 290 ? 13.105 -5.886 -7.745 1.00 80.50 290 SER A N 1
ATOM 2301 C CA . SER A 1 290 ? 12.438 -4.725 -7.153 1.00 80.50 290 SER A CA 1
ATOM 2302 C C . SER A 1 290 ? 13.453 -3.607 -6.936 1.00 80.50 290 SER A C 1
ATOM 2304 O O . SER A 1 290 ? 14.571 -3.845 -6.475 1.00 80.50 290 SER A O 1
ATOM 2306 N N . ILE A 1 291 ? 13.056 -2.375 -7.222 1.00 82.50 291 ILE A N 1
ATOM 2307 C CA . ILE A 1 291 ? 13.785 -1.183 -6.818 1.00 82.50 291 ILE A CA 1
ATOM 2308 C C . ILE A 1 291 ? 13.684 -1.109 -5.294 1.00 82.50 291 ILE A C 1
ATOM 2310 O O . ILE A 1 291 ? 12.594 -1.117 -4.730 1.00 82.50 291 ILE A O 1
ATOM 2314 N N . ASN A 1 292 ? 14.834 -1.109 -4.623 1.00 62.69 292 ASN A N 1
ATOM 2315 C CA . ASN A 1 292 ? 14.913 -1.005 -3.174 1.00 62.69 292 ASN A CA 1
ATOM 2316 C C . ASN A 1 292 ? 15.456 0.383 -2.824 1.00 62.69 292 ASN A C 1
ATOM 2318 O O . ASN A 1 292 ? 16.639 0.660 -3.019 1.00 62.69 292 ASN A O 1
ATOM 2322 N N . SER A 1 293 ? 14.588 1.271 -2.348 1.00 51.12 293 SER A N 1
ATOM 2323 C CA . SER A 1 293 ? 14.934 2.648 -1.971 1.00 51.12 293 SER A CA 1
ATOM 2324 C C . SER A 1 293 ? 15.614 2.755 -0.597 1.00 51.12 293 SER A C 1
ATOM 2326 O O . SER A 1 293 ? 16.063 3.839 -0.236 1.00 51.12 293 SER A O 1
ATOM 2328 N N . GLN A 1 294 ? 15.741 1.642 0.142 1.00 45.31 294 GLN A N 1
ATOM 2329 C CA . GLN A 1 294 ? 16.433 1.571 1.441 1.00 45.31 294 GLN A CA 1
ATOM 2330 C C . GLN A 1 294 ? 17.814 0.903 1.402 1.00 45.31 294 GLN A C 1
ATOM 2332 O O . GLN A 1 294 ? 18.466 0.752 2.432 1.00 45.31 294 GLN A O 1
ATOM 2337 N N . GLY A 1 295 ? 18.306 0.536 0.222 1.00 39.56 295 GLY A N 1
ATOM 2338 C CA . GLY A 1 295 ? 19.730 0.278 0.082 1.00 39.56 295 GLY A CA 1
ATOM 2339 C C . GLY A 1 295 ? 20.470 1.607 0.037 1.00 39.56 295 GLY A C 1
ATOM 2340 O O . GLY A 1 295 ? 20.066 2.513 -0.692 1.00 39.56 295 GLY A O 1
ATOM 2341 N N . GLU A 1 296 ? 21.637 1.673 0.671 1.00 40.38 296 GLU A N 1
ATOM 2342 C CA . GLU A 1 296 ? 22.776 2.421 0.138 1.00 40.38 296 GLU A CA 1
ATOM 2343 C C . GLU A 1 296 ? 23.143 1.864 -1.253 1.00 40.38 296 GLU A C 1
ATOM 2345 O O . GLU A 1 296 ? 24.252 1.401 -1.520 1.00 40.38 296 GLU A O 1
ATOM 2350 N N . GLY A 1 297 ? 22.196 1.877 -2.189 1.00 36.78 297 GLY A N 1
ATOM 2351 C CA . GLY A 1 297 ? 22.515 1.908 -3.586 1.00 36.78 297 GLY A CA 1
ATOM 2352 C C . GLY A 1 297 ? 23.283 3.197 -3.732 1.00 36.78 297 GLY A C 1
ATOM 2353 O O . GLY A 1 297 ? 22.687 4.272 -3.785 1.00 36.78 297 GLY A O 1
ATOM 2354 N N . LYS A 1 298 ? 24.619 3.100 -3.774 1.00 37.41 298 LYS A N 1
ATOM 2355 C CA . LYS A 1 298 ? 25.418 4.063 -4.520 1.00 37.41 298 LYS A CA 1
ATOM 2356 C C . LYS A 1 298 ? 24.614 4.286 -5.782 1.00 37.41 298 LYS A C 1
ATOM 2358 O O . LYS A 1 298 ? 24.524 3.373 -6.607 1.00 37.41 298 LYS A O 1
ATOM 2363 N N . ALA A 1 299 ? 23.981 5.459 -5.875 1.00 32.22 299 ALA A N 1
ATOM 2364 C CA . ALA A 1 299 ? 23.428 5.941 -7.118 1.00 32.22 299 ALA A CA 1
ATOM 2365 C C . ALA A 1 299 ? 24.455 5.541 -8.167 1.00 32.22 299 ALA A C 1
ATOM 2367 O O . ALA A 1 299 ? 25.649 5.751 -7.918 1.00 32.22 299 ALA A O 1
ATOM 2368 N N . LEU A 1 300 ? 24.030 4.890 -9.256 1.00 35.56 300 LEU A N 1
ATOM 2369 C CA . LEU A 1 300 ? 24.855 4.802 -10.455 1.00 35.56 300 LEU A CA 1
ATOM 2370 C C . LEU A 1 300 ? 25.502 6.171 -10.565 1.00 35.56 300 LEU A C 1
ATOM 2372 O O . LEU A 1 300 ? 24.787 7.154 -10.758 1.00 35.56 300 LEU A O 1
ATOM 2376 N N . THR A 1 301 ? 26.797 6.256 -10.249 1.00 33.03 301 THR A N 1
ATOM 2377 C CA . THR A 1 301 ? 27.470 7.532 -10.090 1.00 33.03 301 THR A CA 1
ATOM 2378 C C . THR A 1 301 ? 27.638 8.015 -11.510 1.00 33.03 301 THR A C 1
ATOM 2380 O O . THR A 1 301 ? 28.675 7.841 -12.147 1.00 33.03 301 THR A O 1
ATOM 2383 N N . THR A 1 302 ? 26.569 8.594 -12.056 1.00 39.38 302 THR A N 1
ATOM 2384 C CA . THR A 1 302 ? 26.651 9.578 -13.110 1.00 39.38 302 THR A CA 1
ATOM 2385 C C . THR A 1 302 ? 27.683 10.547 -12.595 1.00 39.38 302 THR A C 1
ATOM 2387 O O . THR A 1 302 ? 27.439 11.237 -11.607 1.00 39.38 302 THR A O 1
ATOM 2390 N N . LYS A 1 303 ? 28.882 10.445 -13.183 1.00 46.16 303 LYS A N 1
ATOM 2391 C CA . LYS A 1 303 ? 30.048 11.286 -12.926 1.00 46.16 303 LYS A CA 1
ATOM 2392 C C . LYS A 1 303 ? 29.551 12.642 -12.460 1.00 46.16 303 LYS A C 1
ATOM 2394 O O . LYS A 1 303 ? 28.889 13.303 -13.257 1.00 46.16 303 LYS A O 1
ATOM 2399 N N . VAL A 1 304 ? 29.812 12.978 -11.193 1.00 50.75 304 VAL A N 1
ATOM 2400 C CA . VAL A 1 304 ? 29.358 14.218 -10.550 1.00 50.75 304 VAL A CA 1
ATOM 2401 C C . VAL A 1 304 ? 29.487 15.348 -11.566 1.00 50.75 304 VAL A C 1
ATOM 2403 O O . VAL A 1 304 ? 30.596 15.676 -12.002 1.00 50.75 304 VAL A O 1
ATOM 2406 N N . GLY A 1 305 ? 28.343 15.846 -12.039 1.00 66.25 305 GLY A N 1
ATOM 2407 C CA . GLY A 1 305 ? 28.303 16.929 -13.006 1.00 66.25 305 GLY A CA 1
ATOM 2408 C C . GLY A 1 305 ? 28.985 18.145 -12.393 1.00 66.25 305 GLY A C 1
ATOM 2409 O O . GLY A 1 305 ? 28.850 18.409 -11.200 1.00 66.25 305 GLY A O 1
ATOM 2410 N N . VAL A 1 306 ? 29.762 18.892 -13.180 1.00 82.50 306 VAL A N 1
ATOM 2411 C CA . VAL A 1 306 ? 30.385 20.115 -12.660 1.00 82.50 306 VAL A CA 1
ATOM 2412 C C . VAL A 1 306 ? 29.271 21.118 -12.364 1.00 82.50 306 VAL A C 1
ATOM 2414 O O . VAL A 1 306 ? 28.595 21.579 -13.287 1.00 82.50 306 VAL A O 1
ATOM 2417 N N . GLN A 1 307 ? 29.074 21.447 -11.088 1.00 88.75 307 GLN A N 1
ATOM 2418 C CA . GLN A 1 307 ? 28.069 22.414 -10.658 1.00 88.75 307 GLN A CA 1
ATOM 2419 C C . GLN A 1 307 ? 28.332 23.776 -11.312 1.00 88.75 307 GLN A C 1
ATOM 2421 O O . GLN A 1 307 ? 29.468 24.245 -11.407 1.00 88.75 307 GLN A O 1
ATOM 2426 N N . CYS A 1 308 ? 27.274 24.418 -11.799 1.00 87.12 308 CYS A N 1
ATOM 2427 C CA . CYS A 1 308 ? 27.366 25.716 -12.448 1.00 87.12 308 CYS A CA 1
ATOM 2428 C C . CYS A 1 308 ? 27.741 26.791 -11.413 1.00 87.12 308 CYS A C 1
ATOM 2430 O O . CYS A 1 308 ? 26.911 27.096 -10.551 1.00 87.12 308 CYS A O 1
ATOM 2432 N N . PRO A 1 309 ? 28.908 27.455 -11.522 1.00 87.12 309 PRO A N 1
ATOM 2433 C CA . PRO A 1 309 ? 29.317 28.454 -10.534 1.00 87.12 309 PRO A CA 1
ATOM 2434 C C . PRO A 1 309 ? 28.463 29.728 -10.594 1.00 87.12 309 PRO A C 1
ATOM 2436 O O . PRO A 1 309 ? 28.414 30.484 -9.634 1.00 87.12 309 PRO A O 1
ATOM 2439 N N . THR A 1 310 ? 27.770 29.975 -11.713 1.00 86.94 310 THR A N 1
ATOM 2440 C CA . THR A 1 310 ? 26.960 31.187 -11.899 1.00 86.94 310 THR A CA 1
ATOM 2441 C C . THR A 1 310 ? 25.624 31.126 -11.171 1.00 86.94 310 THR A C 1
ATOM 2443 O O . THR A 1 310 ? 25.196 32.128 -10.616 1.00 86.94 310 THR A O 1
ATOM 2446 N N . CYS A 1 311 ? 24.929 29.985 -11.206 1.00 88.19 311 CYS A N 1
ATOM 2447 C CA . CYS A 1 311 ? 23.601 29.880 -10.595 1.00 88.19 311 CYS A CA 1
ATOM 2448 C C . CYS A 1 311 ? 23.532 28.929 -9.408 1.00 88.19 311 CYS A C 1
ATOM 2450 O O . CYS A 1 311 ? 22.501 28.917 -8.744 1.00 88.19 311 CYS A O 1
ATOM 2452 N N . GLN A 1 312 ? 24.563 28.101 -9.200 1.00 86.12 312 GLN A N 1
ATOM 2453 C CA . GLN A 1 312 ? 24.687 27.096 -8.134 1.00 86.12 312 GLN A CA 1
ATOM 2454 C C . GLN A 1 312 ? 23.560 26.045 -8.072 1.00 86.12 312 GLN A C 1
ATOM 2456 O O . GLN A 1 312 ? 23.637 25.098 -7.304 1.00 86.12 312 GLN A O 1
ATOM 2461 N N . LYS A 1 313 ? 22.536 26.162 -8.920 1.00 84.50 313 LYS A N 1
ATOM 2462 C CA . LYS A 1 313 ? 21.343 25.307 -8.968 1.00 84.50 313 LYS A CA 1
ATOM 2463 C C . LYS A 1 313 ? 21.328 24.345 -10.162 1.00 84.50 313 LYS A C 1
ATOM 2465 O O . LYS A 1 313 ? 20.449 23.501 -10.249 1.00 84.50 313 LYS A O 1
ATOM 2470 N N . GLY A 1 314 ? 22.222 24.538 -11.131 1.00 84.81 314 GLY A N 1
ATOM 2471 C CA . GLY A 1 314 ? 22.296 23.747 -12.363 1.00 84.81 314 GLY A CA 1
ATOM 2472 C C . GLY A 1 314 ? 23.665 23.111 -12.558 1.00 84.81 314 GLY A C 1
ATOM 2473 O O . GLY A 1 314 ? 24.628 23.483 -11.889 1.00 84.81 314 GLY A O 1
ATOM 2474 N N . GLU A 1 315 ? 23.763 22.204 -13.521 1.00 91.50 315 GLU A N 1
ATOM 2475 C CA . GLU A 1 315 ? 24.995 21.493 -13.878 1.00 91.50 315 GLU A CA 1
ATOM 2476 C C . GLU A 1 315 ? 25.478 21.902 -15.269 1.00 91.50 315 GLU A C 1
ATOM 2478 O O . GLU A 1 315 ? 24.682 22.212 -16.162 1.00 91.50 315 GLU A O 1
ATOM 2483 N N . LEU A 1 316 ? 26.795 21.899 -15.471 1.00 90.50 316 LEU A N 1
ATOM 2484 C CA . LEU A 1 316 ? 27.394 22.175 -16.769 1.00 90.50 316 LEU A CA 1
ATOM 2485 C C . LEU A 1 316 ? 27.358 20.930 -17.661 1.00 90.50 316 LEU A C 1
ATOM 2487 O O . LEU A 1 316 ? 27.840 19.863 -17.291 1.00 90.50 316 LEU A O 1
ATOM 2491 N N . ARG A 1 317 ? 26.858 21.099 -18.886 1.00 90.06 317 ARG A N 1
ATOM 2492 C CA . ARG A 1 317 ? 26.869 20.091 -19.949 1.00 90.06 317 ARG A CA 1
ATOM 2493 C C . ARG A 1 317 ? 27.826 20.495 -21.058 1.00 90.06 317 ARG A C 1
ATOM 2495 O O . ARG A 1 317 ? 27.813 21.644 -21.498 1.00 90.06 317 ARG A O 1
ATOM 2502 N N . ARG A 1 318 ? 28.617 19.540 -21.547 1.00 91.88 318 ARG A N 1
ATOM 2503 C CA . ARG A 1 318 ? 29.490 19.722 -22.711 1.00 91.88 318 ARG A CA 1
ATOM 2504 C C . ARG A 1 318 ? 28.664 19.647 -23.996 1.00 91.88 318 ARG A C 1
ATOM 2506 O O . ARG A 1 318 ? 28.056 18.624 -24.286 1.00 91.88 318 ARG A O 1
ATOM 2513 N N . LEU A 1 319 ? 28.663 20.721 -24.770 1.00 87.12 319 LEU A N 1
ATOM 2514 C CA . LEU A 1 319 ? 27.940 20.884 -26.027 1.00 87.12 319 LEU A CA 1
ATOM 2515 C C . LEU A 1 319 ? 28.929 21.126 -27.174 1.00 87.12 319 LEU A C 1
ATOM 2517 O O . LEU A 1 319 ? 30.016 21.667 -26.969 1.00 87.12 319 LEU A O 1
ATOM 2521 N N . LYS A 1 320 ? 28.562 20.743 -28.400 1.00 90.38 320 LYS A N 1
ATOM 2522 C CA . LYS A 1 320 ? 29.356 20.990 -29.614 1.00 90.38 320 LYS A CA 1
ATOM 2523 C C . LYS A 1 320 ? 28.794 22.200 -30.363 1.00 90.38 320 LYS A C 1
ATOM 2525 O O . LYS A 1 320 ? 27.639 22.190 -30.773 1.00 90.38 320 LYS A O 1
ATOM 2530 N N . GLY A 1 321 ? 29.609 23.236 -30.554 1.00 86.00 321 GLY A N 1
ATOM 2531 C CA . GLY A 1 321 ? 29.271 24.431 -31.332 1.00 86.00 321 GLY A CA 1
ATOM 2532 C C . GLY A 1 321 ? 30.121 24.584 -32.596 1.00 86.00 321 GLY A C 1
ATOM 2533 O O . GLY A 1 321 ? 31.013 23.784 -32.872 1.00 86.00 321 GLY A O 1
ATOM 2534 N N . LYS A 1 322 ? 29.893 25.671 -33.349 1.00 82.94 322 LYS A N 1
ATOM 2535 C CA . LYS A 1 322 ? 30.609 25.970 -34.612 1.00 82.94 322 LYS A CA 1
ATOM 2536 C C . LYS A 1 322 ? 32.132 26.124 -34.457 1.00 82.94 322 LYS A C 1
ATOM 2538 O O . LYS A 1 322 ? 32.856 25.916 -35.418 1.00 82.94 322 LYS A O 1
ATOM 2543 N N . LYS A 1 323 ? 32.611 26.523 -33.272 1.00 79.56 323 LYS A N 1
ATOM 2544 C CA . LYS A 1 323 ? 34.039 26.746 -32.961 1.00 79.56 323 LYS A CA 1
ATOM 2545 C C . LYS A 1 323 ? 34.650 25.638 -32.090 1.00 79.56 323 LYS A C 1
ATOM 2547 O O . LYS A 1 323 ? 35.716 25.840 -31.522 1.00 79.56 323 LYS A O 1
ATOM 2552 N N . GLY A 1 324 ? 33.967 24.501 -31.951 1.00 85.44 324 GLY A N 1
ATOM 2553 C CA . GLY A 1 324 ? 34.379 23.398 -31.082 1.00 85.44 324 GLY A CA 1
ATOM 2554 C C . GLY A 1 324 ? 33.455 23.195 -29.883 1.00 85.44 324 GLY A C 1
ATOM 2555 O O . GLY A 1 324 ? 32.340 23.724 -29.836 1.00 85.44 324 GLY A O 1
ATOM 2556 N N . HIS A 1 325 ? 33.907 22.381 -28.931 1.00 90.88 325 HIS A N 1
ATOM 2557 C CA . HIS A 1 325 ? 33.145 22.074 -27.724 1.00 90.88 325 HIS A CA 1
ATOM 2558 C C . HIS A 1 325 ? 33.165 23.244 -26.734 1.00 90.88 325 HIS A C 1
ATOM 2560 O O . HIS A 1 325 ? 34.136 23.995 -26.646 1.00 90.88 325 HIS A O 1
ATOM 2566 N N . PHE A 1 326 ? 32.085 23.384 -25.979 1.00 91.62 326 PHE A N 1
ATOM 2567 C CA . PHE A 1 326 ? 31.945 24.333 -24.880 1.00 91.62 326 PHE A CA 1
ATOM 2568 C C . PHE A 1 326 ? 31.046 23.728 -23.803 1.00 91.62 326 PHE A C 1
ATOM 2570 O O . PHE A 1 326 ? 30.383 22.725 -24.039 1.00 91.62 326 PHE A O 1
ATOM 2577 N N . TRP A 1 327 ? 31.014 24.324 -22.621 1.00 92.75 327 TRP A N 1
ATOM 2578 C CA . TRP A 1 327 ? 30.175 23.889 -21.512 1.00 92.75 327 TRP A CA 1
ATOM 2579 C C . TRP A 1 327 ? 29.091 24.924 -21.239 1.00 92.75 327 TRP A C 1
ATOM 2581 O O . TRP A 1 327 ? 29.393 26.111 -21.184 1.00 92.75 327 TRP A O 1
ATOM 2591 N N . ALA A 1 328 ? 27.842 24.503 -21.065 1.00 91.19 328 ALA A N 1
ATOM 2592 C CA . ALA A 1 328 ? 26.724 25.395 -20.753 1.00 91.19 328 ALA A CA 1
ATOM 2593 C C . ALA A 1 328 ? 25.866 24.835 -19.622 1.00 91.19 328 ALA A C 1
ATOM 2595 O O . ALA A 1 328 ? 25.773 23.620 -19.454 1.00 91.19 328 ALA A O 1
ATOM 2596 N N . CYS A 1 329 ? 25.230 25.719 -18.855 1.00 92.50 329 CYS A N 1
ATOM 2597 C CA . CYS A 1 329 ? 24.299 25.306 -17.808 1.00 92.50 329 CYS A CA 1
ATOM 2598 C C . CYS A 1 329 ? 23.078 24.585 -18.402 1.00 92.50 329 CYS A C 1
ATOM 2600 O O . CYS A 1 329 ? 22.484 25.048 -19.375 1.00 92.50 329 CYS A O 1
ATOM 2602 N N . ASN A 1 330 ? 22.671 23.474 -17.787 1.00 90.19 330 ASN A N 1
ATOM 2603 C CA . ASN A 1 330 ? 21.484 22.711 -18.180 1.00 90.19 330 ASN A CA 1
ATOM 2604 C C . ASN A 1 330 ? 20.154 23.448 -17.943 1.00 90.19 330 ASN A C 1
ATOM 2606 O O . ASN A 1 330 ? 19.135 23.010 -18.461 1.00 90.19 330 ASN A O 1
ATOM 2610 N N . ARG A 1 331 ? 20.160 24.556 -17.192 1.00 88.94 331 ARG A N 1
ATOM 2611 C CA . ARG A 1 331 ? 18.973 25.378 -16.908 1.00 88.94 331 ARG A CA 1
ATOM 2612 C C . ARG A 1 331 ? 18.789 26.537 -17.886 1.00 88.94 331 ARG A C 1
ATOM 2614 O O . ARG A 1 331 ? 18.234 27.563 -17.519 1.00 88.94 331 ARG A O 1
ATOM 2621 N N . TYR A 1 332 ? 19.323 26.452 -19.100 1.00 83.81 332 TYR A N 1
ATOM 2622 C CA . TYR A 1 332 ? 18.961 27.410 -20.145 1.00 83.81 332 TYR A CA 1
ATOM 2623 C C . TYR A 1 332 ? 17.454 27.273 -20.456 1.00 83.81 332 TYR A C 1
ATOM 2625 O O . TYR A 1 332 ? 16.994 26.139 -20.583 1.00 83.81 332 TYR A O 1
ATOM 2633 N N . PRO A 1 333 ? 16.684 28.369 -20.609 1.00 85.19 333 PRO A N 1
ATOM 2634 C CA . PRO A 1 333 ? 17.118 29.763 -20.763 1.00 85.19 333 PRO A CA 1
ATOM 2635 C C . PRO A 1 333 ? 17.358 30.545 -19.459 1.00 85.19 333 PRO A C 1
ATOM 2637 O O . PRO A 1 333 ? 17.944 31.628 -19.528 1.00 85.19 333 PRO A O 1
ATOM 2640 N N . ASP A 1 334 ? 16.969 30.008 -18.301 1.00 86.44 334 ASP A N 1
ATOM 2641 C CA . ASP A 1 334 ? 17.048 30.672 -16.986 1.00 86.44 334 ASP A CA 1
ATOM 2642 C C . ASP A 1 334 ? 18.489 30.958 -16.537 1.00 86.44 334 ASP A C 1
ATOM 2644 O O . ASP A 1 334 ? 18.765 31.932 -15.838 1.00 86.44 334 ASP A O 1
ATOM 2648 N N . CYS A 1 335 ? 19.445 30.123 -16.953 1.00 87.06 335 CYS A N 1
ATOM 2649 C CA . CYS A 1 335 ? 20.872 30.349 -16.752 1.00 87.06 335 CYS A CA 1
ATOM 2650 C C . CYS A 1 335 ? 21.631 30.260 -18.080 1.00 87.06 335 CYS A C 1
ATOM 2652 O O . CYS A 1 335 ? 21.810 29.182 -18.642 1.00 87.06 335 CYS A O 1
ATOM 2654 N N . LYS A 1 336 ? 22.122 31.407 -18.565 1.00 90.69 336 LYS A N 1
ATOM 2655 C CA . LYS A 1 336 ? 22.826 31.545 -19.856 1.00 90.69 336 LYS A CA 1
ATOM 2656 C C . LYS A 1 336 ? 24.352 31.448 -19.741 1.00 90.69 336 LYS A C 1
ATOM 2658 O O . LYS A 1 336 ? 25.063 31.943 -20.612 1.00 90.69 336 LYS A O 1
ATOM 2663 N N . SER A 1 337 ? 24.868 30.879 -18.652 1.00 89.25 337 SER A N 1
ATOM 2664 C CA . SER A 1 337 ? 26.311 30.770 -18.434 1.00 89.25 337 SER A CA 1
ATOM 2665 C C . SER A 1 337 ? 26.942 29.751 -19.382 1.00 89.25 337 SER A C 1
ATOM 2667 O O . SER A 1 337 ? 26.393 28.676 -19.642 1.00 89.25 337 SER A O 1
ATOM 2669 N N . VAL A 1 338 ? 28.107 30.120 -19.913 1.00 89.81 338 VAL A N 1
ATOM 2670 C CA . VAL A 1 338 ? 28.847 29.348 -20.911 1.00 89.81 338 VAL A CA 1
ATOM 2671 C C . VAL A 1 338 ? 30.335 29.416 -20.589 1.00 89.81 338 VAL A C 1
ATOM 2673 O O . VAL A 1 338 ? 30.853 30.490 -20.289 1.00 89.81 338 VAL A O 1
ATOM 2676 N N . PHE A 1 339 ? 31.029 28.288 -20.689 1.00 90.25 339 PHE A N 1
ATOM 2677 C CA . PHE A 1 339 ? 32.440 28.136 -20.347 1.00 90.25 339 PHE A CA 1
ATOM 2678 C C . PHE A 1 339 ? 33.188 27.454 -21.501 1.00 90.25 339 PHE A C 1
ATOM 2680 O O . PHE A 1 339 ? 32.652 26.524 -22.110 1.00 90.25 339 PHE A O 1
ATOM 2687 N N . PRO A 1 340 ? 34.414 27.881 -21.847 1.00 89.19 340 PRO A N 1
ATOM 2688 C CA . PRO A 1 340 ? 35.222 27.187 -22.846 1.00 89.19 340 PRO A CA 1
ATOM 2689 C C . PRO A 1 340 ? 35.552 25.751 -22.420 1.00 89.19 340 PRO A C 1
ATOM 2691 O O . PRO A 1 340 ? 35.739 25.475 -21.235 1.00 89.19 340 PRO A O 1
ATOM 2694 N N . ASP A 1 341 ? 35.661 24.841 -23.387 1.00 88.62 341 ASP A N 1
ATOM 2695 C CA . ASP A 1 341 ? 36.193 23.500 -23.139 1.00 88.62 341 ASP A CA 1
ATOM 2696 C C . ASP A 1 341 ? 37.723 23.548 -23.025 1.00 88.62 341 ASP A C 1
ATOM 2698 O O . ASP A 1 341 ? 38.401 24.110 -23.884 1.00 88.62 341 ASP A O 1
ATOM 2702 N N . ASN A 1 342 ? 38.267 22.935 -21.977 1.00 85.88 342 ASN A N 1
ATOM 2703 C CA . ASN A 1 342 ? 39.691 22.671 -21.815 1.00 85.88 342 ASN A CA 1
ATOM 2704 C C . ASN A 1 342 ? 39.895 21.158 -21.678 1.00 85.88 342 ASN A C 1
ATOM 2706 O O . ASN A 1 342 ? 39.692 20.595 -20.602 1.00 85.88 342 ASN A O 1
ATOM 2710 N N . LYS A 1 343 ? 40.241 20.493 -22.789 1.00 83.94 343 LYS A N 1
ATOM 2711 C CA . LYS A 1 343 ? 40.469 19.035 -22.867 1.00 83.94 343 LYS A CA 1
ATOM 2712 C C . LYS A 1 343 ? 39.345 18.209 -22.214 1.00 83.94 343 LYS A C 1
ATOM 2714 O O . LYS A 1 343 ? 39.605 17.269 -21.469 1.00 83.94 343 LYS A O 1
ATOM 2719 N N . GLY A 1 344 ? 38.086 18.563 -22.482 1.00 79.31 344 GLY A N 1
ATOM 2720 C CA . GLY A 1 344 ? 36.936 17.845 -21.929 1.00 79.31 344 GLY A CA 1
ATOM 2721 C C . GLY A 1 344 ? 36.572 18.195 -20.486 1.00 79.31 344 GLY A C 1
ATOM 2722 O O . GLY A 1 344 ? 35.832 17.435 -19.869 1.00 79.31 344 GLY A O 1
ATOM 2723 N N . LYS A 1 345 ? 37.051 19.325 -19.951 1.00 85.19 345 LYS A N 1
ATOM 2724 C CA . LYS A 1 345 ? 36.599 19.919 -18.682 1.00 85.19 345 LYS A CA 1
ATOM 2725 C C . LYS A 1 345 ? 36.205 21.390 -18.887 1.00 85.19 345 LYS A C 1
ATOM 2727 O O . LYS A 1 345 ? 36.801 22.051 -19.741 1.00 85.19 345 LYS A O 1
ATOM 2732 N N . PRO A 1 346 ? 35.230 21.930 -18.135 1.00 88.38 346 PRO A N 1
ATOM 2733 C CA . PRO A 1 346 ? 34.874 23.342 -18.231 1.00 88.38 346 PRO A CA 1
ATOM 2734 C C . PRO A 1 346 ? 35.994 24.221 -17.668 1.00 88.38 346 PRO A C 1
ATOM 2736 O O . PRO A 1 346 ? 36.442 24.022 -16.540 1.00 88.38 346 PRO A O 1
ATOM 2739 N N . ASN A 1 347 ? 36.428 25.225 -18.430 1.00 87.38 347 ASN A N 1
ATOM 2740 C CA . ASN A 1 347 ? 37.303 26.267 -17.906 1.00 87.38 347 ASN A CA 1
ATOM 2741 C C . ASN A 1 347 ? 36.469 27.339 -17.187 1.00 87.38 347 ASN A C 1
ATOM 2743 O O . ASN A 1 347 ? 35.897 28.216 -17.836 1.00 87.38 347 ASN A O 1
ATOM 2747 N N . LEU A 1 348 ? 36.406 27.258 -15.855 1.00 84.44 348 LEU A N 1
ATOM 2748 C CA . LEU A 1 348 ? 35.639 28.186 -15.014 1.00 84.44 348 LEU A CA 1
ATOM 2749 C C . LEU A 1 348 ? 36.319 29.554 -14.836 1.00 84.44 348 LEU A C 1
ATOM 2751 O O . LEU A 1 348 ? 35.639 30.520 -14.507 1.00 84.44 348 LEU A O 1
ATOM 2755 N N . ASN A 1 349 ? 37.625 29.643 -15.108 1.00 77.62 349 ASN A N 1
ATOM 2756 C CA . ASN A 1 349 ? 38.420 30.870 -15.058 1.00 77.62 349 ASN A CA 1
ATOM 2757 C C . ASN A 1 349 ? 39.135 31.076 -16.404 1.00 77.62 349 ASN A C 1
ATOM 2759 O O . ASN A 1 349 ? 40.351 30.889 -16.516 1.00 77.62 349 ASN A O 1
ATOM 2763 N N . PRO A 1 350 ? 38.397 31.413 -17.478 1.00 66.62 350 PRO A N 1
ATOM 2764 C CA . PRO A 1 350 ? 39.034 31.719 -18.745 1.00 66.62 350 PRO A CA 1
ATOM 2765 C C . PRO A 1 350 ? 39.953 32.929 -18.570 1.00 66.62 350 PRO A C 1
ATOM 2767 O O . PRO A 1 350 ? 39.550 33.939 -17.993 1.00 66.62 350 PRO A O 1
ATOM 2770 N N . ALA A 1 351 ? 41.179 32.836 -19.095 1.00 58.16 351 ALA A N 1
ATOM 2771 C CA . ALA A 1 351 ? 42.086 33.975 -19.133 1.00 58.16 351 ALA A CA 1
ATOM 2772 C C . ALA A 1 351 ? 41.350 35.177 -19.756 1.00 58.16 351 ALA A C 1
ATOM 2774 O O . ALA A 1 351 ? 40.669 35.005 -20.780 1.00 58.16 351 ALA A O 1
ATOM 2775 N N . PRO A 1 352 ? 41.437 36.379 -19.158 1.00 53.16 352 PRO A N 1
ATOM 2776 C CA . PRO A 1 352 ? 40.806 37.554 -19.730 1.00 53.16 352 PRO A CA 1
ATOM 2777 C C . PRO A 1 352 ? 41.327 37.712 -21.156 1.00 53.16 352 PRO A C 1
ATOM 2779 O O . PRO A 1 352 ? 42.537 37.774 -21.379 1.00 53.16 352 PRO A O 1
ATOM 2782 N N . LYS A 1 353 ? 40.418 37.745 -22.141 1.00 55.78 353 LYS A N 1
ATOM 2783 C CA . LYS A 1 353 ? 40.790 38.113 -23.512 1.00 55.78 353 LYS A CA 1
ATOM 2784 C C . LYS A 1 353 ? 41.526 39.441 -23.403 1.00 55.78 353 LYS A C 1
ATOM 2786 O O . LYS A 1 353 ? 40.912 40.410 -22.953 1.00 55.78 353 LYS A O 1
ATOM 2791 N N . GLN A 1 354 ? 42.812 39.472 -23.758 1.00 52.72 354 GLN A N 1
ATOM 2792 C CA . GLN A 1 354 ? 43.580 40.712 -23.779 1.00 52.72 354 GLN A CA 1
ATOM 2793 C C . GLN A 1 354 ? 42.741 41.754 -24.515 1.00 52.72 354 GLN A C 1
ATOM 2795 O O . GLN A 1 354 ? 42.379 41.571 -25.681 1.00 52.72 354 GLN A O 1
ATOM 2800 N N . LYS A 1 355 ? 42.354 42.819 -23.806 1.00 56.22 355 LYS A N 1
ATOM 2801 C CA . LYS A 1 355 ? 41.747 43.982 -24.444 1.00 56.22 355 LYS A CA 1
ATOM 2802 C C . LYS A 1 355 ? 42.837 44.549 -25.340 1.00 56.22 355 LYS A C 1
ATOM 2804 O O . LYS A 1 355 ? 43.770 45.171 -24.845 1.00 56.22 355 LYS A O 1
ATOM 2809 N N . VAL A 1 356 ? 42.757 44.256 -26.635 1.00 68.12 356 VAL A N 1
ATOM 2810 C CA . VAL A 1 356 ? 43.706 44.777 -27.616 1.00 68.12 356 VAL A CA 1
ATOM 2811 C C . VAL A 1 356 ? 43.584 46.298 -27.567 1.00 68.12 356 VAL A C 1
ATOM 2813 O O . VAL A 1 356 ? 42.524 46.840 -27.898 1.00 68.12 356 VAL A O 1
ATOM 2816 N N . LYS A 1 357 ? 44.616 46.974 -27.049 1.00 77.31 357 LYS A N 1
ATOM 2817 C CA . LYS A 1 357 ? 44.636 48.436 -26.968 1.00 77.31 357 LYS A CA 1
ATOM 2818 C C . LYS A 1 357 ? 44.644 49.001 -28.396 1.00 77.31 357 LYS A C 1
ATOM 2820 O O . LYS A 1 357 ? 45.362 48.460 -29.239 1.00 77.31 357 LYS A O 1
ATOM 2825 N N . PRO A 1 358 ? 43.833 50.030 -28.697 1.00 84.88 358 PRO A N 1
ATOM 2826 C CA . PRO A 1 358 ? 43.922 50.735 -29.971 1.00 84.88 358 PRO A CA 1
ATOM 2827 C C . PRO A 1 358 ? 45.325 51.309 -30.165 1.00 84.88 358 PRO A C 1
ATOM 2829 O O . PRO A 1 358 ? 45.925 51.785 -29.206 1.00 84.88 358 PRO A O 1
ATOM 2832 N N . SER A 1 359 ? 45.833 51.256 -31.393 1.00 83.44 359 SER A N 1
ATOM 2833 C CA . SER A 1 359 ? 47.104 51.883 -31.742 1.00 83.44 359 SER A CA 1
ATOM 2834 C C . SER A 1 359 ? 47.000 53.402 -31.610 1.00 83.44 359 SER A C 1
ATOM 2836 O O . SER A 1 359 ? 46.026 53.999 -32.073 1.00 83.44 359 SER A O 1
ATOM 2838 N N . GLU A 1 360 ? 48.002 54.014 -30.982 1.00 84.38 360 GLU A N 1
ATOM 2839 C CA . GLU A 1 360 ? 48.134 55.471 -30.865 1.00 84.38 360 GLU A CA 1
ATOM 2840 C C . GLU A 1 360 ? 48.741 56.088 -32.135 1.00 84.38 360 GLU A C 1
ATOM 2842 O O . GLU A 1 360 ? 48.487 57.249 -32.438 1.00 84.38 360 GLU A O 1
ATOM 2847 N N . THR A 1 361 ? 49.488 55.298 -32.914 1.00 84.00 361 THR A N 1
ATOM 2848 C CA . THR A 1 361 ? 50.151 55.733 -34.152 1.00 84.00 361 THR A CA 1
ATOM 2849 C C . THR A 1 361 ? 49.317 55.439 -35.400 1.00 84.00 361 THR A C 1
ATOM 2851 O O . THR A 1 361 ? 49.295 56.228 -36.341 1.00 84.00 361 THR A O 1
ATOM 2854 N N . GLU A 1 362 ? 48.571 54.332 -35.406 1.00 88.94 362 GLU A N 1
ATOM 2855 C CA . GLU A 1 362 ? 47.753 53.912 -36.547 1.00 88.94 362 GLU A CA 1
ATOM 2856 C C . GLU A 1 362 ? 46.300 54.348 -36.364 1.00 88.94 362 GLU A C 1
ATOM 2858 O O . GLU A 1 362 ? 45.465 53.617 -35.823 1.00 88.94 362 GLU A O 1
ATOM 2863 N N . LEU A 1 363 ? 45.986 55.561 -36.822 1.00 88.38 363 LEU A N 1
ATOM 2864 C CA . LEU A 1 363 ? 44.654 56.152 -36.690 1.00 88.38 363 LEU A CA 1
ATOM 2865 C C . LEU A 1 363 ? 43.752 55.842 -37.891 1.00 88.38 363 LEU A C 1
ATOM 2867 O O . LEU A 1 363 ? 44.166 55.894 -39.052 1.00 88.38 363 LEU A O 1
ATOM 2871 N N . CYS A 1 364 ? 42.482 55.566 -37.599 1.00 86.38 364 CYS A N 1
ATOM 2872 C CA . CYS A 1 364 ? 41.398 55.475 -38.569 1.00 86.38 364 CYS A CA 1
ATOM 2873 C C . CYS A 1 364 ? 41.037 56.870 -39.099 1.00 86.38 364 CYS A C 1
ATOM 2875 O O . CYS A 1 364 ? 41.169 57.859 -38.382 1.00 86.38 364 CYS A O 1
ATOM 2877 N N . LYS A 1 365 ? 40.421 56.942 -40.287 1.00 84.25 365 LYS A N 1
ATOM 2878 C CA . LYS A 1 365 ? 39.855 58.183 -40.860 1.00 84.25 365 LYS A CA 1
ATOM 2879 C C . LYS A 1 365 ? 38.928 58.973 -39.918 1.00 84.25 365 LYS A C 1
ATOM 2881 O O . LYS A 1 365 ? 38.796 60.177 -40.065 1.00 84.25 365 LYS A O 1
ATOM 2886 N N . CYS A 1 366 ? 38.296 58.323 -38.937 1.00 85.94 366 CYS A N 1
ATOM 2887 C CA . CYS A 1 366 ? 37.447 58.985 -37.941 1.00 85.94 366 CYS A CA 1
ATOM 2888 C C . CYS A 1 366 ? 38.215 59.491 -36.698 1.00 85.94 366 CYS A C 1
ATOM 2890 O O . CYS A 1 366 ? 37.594 59.741 -35.666 1.00 85.94 366 CYS A O 1
ATOM 2892 N N . GLY A 1 367 ? 39.551 59.518 -36.737 1.00 85.06 367 GLY A N 1
ATOM 2893 C CA . GLY A 1 367 ? 40.421 59.985 -35.650 1.00 85.06 367 GLY A CA 1
ATOM 2894 C C . GLY A 1 367 ? 40.636 58.999 -34.495 1.00 85.06 367 GLY A C 1
ATOM 2895 O O . GLY A 1 367 ? 41.327 59.321 -33.538 1.00 85.06 367 GLY A O 1
ATOM 2896 N N . LYS A 1 368 ? 40.062 57.790 -34.552 1.00 88.88 368 LYS A N 1
ATOM 2897 C CA . LYS A 1 368 ? 40.211 56.765 -33.500 1.00 88.88 368 LYS A CA 1
ATOM 2898 C C . LYS A 1 368 ? 41.288 55.748 -33.864 1.00 88.88 368 LYS A C 1
ATOM 2900 O O . LYS A 1 368 ? 41.380 55.360 -35.025 1.00 88.88 368 LYS A O 1
ATOM 2905 N N . GLY A 1 369 ? 42.026 55.244 -32.875 1.00 90.56 369 GLY A N 1
ATOM 2906 C CA . GLY A 1 369 ? 43.049 54.214 -33.083 1.00 90.56 369 GLY A CA 1
ATOM 2907 C C . GLY A 1 369 ? 42.507 52.930 -33.717 1.00 90.56 369 GLY A C 1
ATOM 2908 O O . GLY A 1 369 ? 41.385 52.493 -33.419 1.00 90.56 369 GLY A O 1
ATOM 2909 N N . LEU A 1 370 ? 43.296 52.320 -34.596 1.00 90.94 370 LEU A N 1
ATOM 2910 C CA . LEU A 1 370 ? 43.010 51.027 -35.208 1.00 90.94 370 LEU A CA 1
ATOM 2911 C C . LEU A 1 370 ? 43.471 49.883 -34.296 1.00 90.94 370 LEU A C 1
ATOM 2913 O O . LEU A 1 370 ? 44.414 50.003 -33.520 1.00 90.94 370 LEU A O 1
ATOM 2917 N N . VAL A 1 371 ? 42.782 48.749 -34.392 1.00 90.44 371 VAL A N 1
ATOM 2918 C CA . VAL A 1 371 ? 43.051 47.534 -33.620 1.00 90.44 371 VAL A CA 1
ATOM 2919 C C . VAL A 1 371 ? 43.403 46.410 -34.588 1.00 90.44 371 VAL A C 1
ATOM 2921 O O . VAL A 1 371 ? 42.550 46.018 -35.391 1.00 90.44 371 VAL A O 1
ATOM 2924 N N . ARG A 1 372 ? 44.619 45.864 -34.483 1.00 90.44 372 ARG A N 1
ATOM 2925 C CA . ARG A 1 372 ? 45.061 44.687 -35.246 1.00 90.44 372 ARG A CA 1
ATOM 2926 C C . ARG A 1 372 ? 44.387 43.425 -34.715 1.00 90.44 372 ARG A C 1
ATOM 2928 O O . ARG A 1 372 ? 44.375 43.175 -33.511 1.00 90.44 372 ARG A O 1
ATOM 2935 N N . ARG A 1 373 ? 43.798 42.628 -35.601 1.00 86.50 373 ARG A N 1
ATOM 2936 C CA . ARG A 1 373 ? 43.020 41.428 -35.269 1.00 86.50 373 ARG A CA 1
ATOM 2937 C C . ARG A 1 373 ? 43.399 40.292 -36.205 1.00 86.50 373 ARG A C 1
ATOM 2939 O O . ARG A 1 373 ? 43.633 40.516 -37.387 1.00 86.50 373 ARG A O 1
ATOM 2946 N N . SER A 1 374 ? 43.412 39.066 -35.698 1.00 84.69 374 SER A N 1
ATOM 2947 C CA . SER A 1 374 ? 43.599 37.882 -36.539 1.00 84.69 374 SER A CA 1
ATOM 2948 C C . SER A 1 374 ? 42.402 37.683 -37.481 1.00 84.69 374 SER A C 1
ATOM 2950 O O . SER A 1 374 ? 41.242 37.895 -37.106 1.00 84.69 374 SER A O 1
ATOM 2952 N N . GLY A 1 375 ? 42.695 37.310 -38.723 1.00 80.06 375 GLY A N 1
ATOM 2953 C CA . GLY A 1 375 ? 41.738 36.985 -39.773 1.00 80.06 375 GLY A CA 1
ATOM 2954 C C . GLY A 1 375 ? 41.261 35.532 -39.716 1.00 80.06 375 GLY A C 1
ATOM 2955 O O . GLY A 1 375 ? 41.518 34.804 -38.761 1.00 80.06 375 GLY A O 1
ATOM 2956 N N . LYS A 1 376 ? 40.512 35.112 -40.745 1.00 74.44 376 LYS A N 1
ATOM 2957 C CA . LYS A 1 376 ? 39.949 33.750 -40.835 1.00 74.44 376 LYS A CA 1
ATOM 2958 C C . LYS A 1 376 ? 40.984 32.688 -41.221 1.00 74.44 376 LYS A C 1
ATOM 2960 O O . LYS A 1 376 ? 40.788 31.530 -40.874 1.00 74.44 376 LYS A O 1
ATOM 2965 N N . LYS A 1 377 ? 42.028 33.064 -41.966 1.00 77.94 377 LYS A N 1
ATOM 2966 C CA . LYS A 1 377 ? 43.129 32.164 -42.332 1.00 77.94 377 LYS A CA 1
ATOM 2967 C C . LYS A 1 377 ? 44.197 32.217 -41.245 1.00 77.94 377 LYS A C 1
ATOM 2969 O O . LYS A 1 377 ? 44.466 33.290 -40.700 1.00 77.94 377 LYS A O 1
ATOM 2974 N N . GLU A 1 378 ? 44.795 31.078 -40.937 1.00 74.56 378 GLU A N 1
ATOM 2975 C CA . GLU A 1 378 ? 45.907 31.000 -39.992 1.00 74.56 378 GLU A CA 1
ATOM 2976 C C . GLU A 1 378 ? 47.054 31.917 -40.455 1.00 74.56 378 GLU A C 1
ATOM 2978 O O . GLU A 1 378 ? 47.346 31.997 -41.646 1.00 74.56 378 GLU A O 1
ATOM 2983 N N . GLY A 1 379 ? 47.606 32.718 -39.539 1.00 77.94 379 GLY A N 1
ATOM 2984 C CA . GLY A 1 379 ? 48.626 33.730 -39.853 1.00 77.94 379 GLY A CA 1
ATOM 2985 C C . GLY A 1 379 ? 48.132 35.008 -40.553 1.00 77.94 379 GLY A C 1
ATOM 2986 O O . GLY A 1 379 ? 48.927 35.922 -40.748 1.00 77.94 379 GLY A O 1
ATOM 2987 N N . SER A 1 380 ? 46.844 35.126 -40.904 1.00 83.44 380 SER A N 1
ATOM 2988 C CA . SER A 1 380 ? 46.296 36.359 -41.498 1.00 83.44 380 SER A CA 1
ATOM 2989 C C . SER A 1 380 ? 45.872 37.376 -40.438 1.00 83.44 380 SER A C 1
ATOM 2991 O O . SER A 1 380 ? 45.358 37.004 -39.380 1.00 83.44 380 SER A O 1
ATOM 2993 N N . PHE A 1 381 ? 46.024 38.667 -40.738 1.00 87.94 381 PHE A N 1
ATOM 2994 C CA . PHE A 1 381 ? 45.623 39.772 -39.866 1.00 87.94 381 PHE A CA 1
ATOM 2995 C C . PHE A 1 381 ? 44.873 40.853 -40.652 1.00 87.94 381 PHE A C 1
ATOM 2997 O O . PHE A 1 381 ? 44.939 40.918 -41.878 1.00 87.94 381 PHE A O 1
ATOM 3004 N N . TRP A 1 382 ? 44.126 41.686 -39.936 1.00 89.88 382 TRP A N 1
ATOM 3005 C CA . TRP A 1 382 ? 43.452 42.871 -40.461 1.00 89.88 382 TRP A CA 1
ATOM 3006 C C . TRP A 1 382 ? 43.331 43.930 -39.364 1.00 89.88 382 TRP A C 1
ATOM 3008 O O . TRP A 1 382 ? 43.366 43.620 -38.170 1.00 89.88 382 TRP A O 1
ATOM 3018 N N . TRP A 1 383 ? 43.151 45.183 -39.761 1.00 90.44 383 TRP A N 1
ATOM 3019 C CA . TRP A 1 383 ? 42.996 46.314 -38.851 1.00 90.44 383 TRP A CA 1
ATOM 3020 C C . TRP A 1 383 ? 41.562 46.818 -38.863 1.00 90.44 383 TRP A C 1
ATOM 3022 O O . TRP A 1 383 ? 40.979 47.011 -39.924 1.00 90.44 383 TRP A O 1
ATOM 3032 N N . GLY A 1 384 ? 40.980 47.043 -37.687 1.00 89.69 384 GLY A N 1
ATOM 3033 C CA . GLY A 1 384 ? 39.621 47.571 -37.551 1.00 89.69 384 GLY A CA 1
ATOM 3034 C C . GLY A 1 384 ? 39.556 48.778 -36.633 1.00 89.69 384 GLY A C 1
ATOM 3035 O O . GLY A 1 384 ? 40.267 48.833 -35.630 1.00 89.69 384 GLY A O 1
ATOM 3036 N N . CYS A 1 385 ? 38.665 49.723 -36.929 1.00 88.81 385 CYS A N 1
ATOM 3037 C CA . CYS A 1 385 ? 38.466 50.889 -36.073 1.00 88.81 385 CYS A CA 1
ATOM 3038 C C . CYS A 1 385 ? 37.989 50.502 -34.662 1.00 88.81 385 CYS A C 1
ATOM 3040 O O . CYS A 1 385 ? 37.022 49.754 -34.492 1.00 88.81 385 CYS A O 1
ATOM 3042 N N . SER A 1 386 ? 38.623 51.071 -33.631 1.00 88.31 386 SER A N 1
ATOM 3043 C CA . SER A 1 386 ? 38.174 50.939 -32.234 1.00 88.31 386 SER A CA 1
ATOM 3044 C C . SER A 1 386 ? 36.792 51.555 -31.973 1.00 88.31 386 SER A C 1
ATOM 3046 O O . SER A 1 386 ? 36.147 51.223 -30.984 1.00 88.31 386 SER A O 1
ATOM 3048 N N . GLY A 1 387 ? 36.299 52.413 -32.874 1.00 83.50 387 GLY A N 1
ATOM 3049 C CA . GLY A 1 387 ? 34.971 53.025 -32.821 1.00 83.50 387 GLY A CA 1
ATOM 3050 C C . GLY A 1 387 ? 33.808 52.149 -33.303 1.00 83.50 387 GLY A C 1
ATOM 3051 O O . GLY A 1 387 ? 32.692 52.660 -33.417 1.00 83.50 387 GLY A O 1
ATOM 3052 N N . PHE A 1 388 ? 34.034 50.872 -33.622 1.00 81.12 388 PHE A N 1
ATOM 3053 C CA . PHE A 1 388 ? 32.974 49.927 -33.989 1.00 81.12 388 PHE A CA 1
ATOM 3054 C C . PHE A 1 388 ? 31.940 49.769 -32.847 1.00 81.12 388 PHE A C 1
ATOM 3056 O O . PHE A 1 388 ? 32.338 49.710 -31.684 1.00 81.12 388 PHE A O 1
ATOM 3063 N N . PRO A 1 389 ? 30.622 49.674 -33.127 1.00 74.06 389 PRO A N 1
ATOM 3064 C CA . PRO A 1 389 ? 29.990 49.533 -34.444 1.00 74.06 389 PRO A CA 1
ATOM 3065 C C . PRO A 1 389 ? 29.739 50.840 -35.207 1.00 74.06 389 PRO A C 1
ATOM 3067 O O . PRO A 1 389 ? 29.326 50.773 -36.362 1.00 74.06 389 PRO A O 1
ATOM 3070 N N . LYS A 1 390 ? 29.996 52.011 -34.605 1.00 86.06 390 LYS A N 1
ATOM 3071 C CA . LYS A 1 390 ? 29.718 53.322 -35.225 1.00 86.06 390 LYS A CA 1
ATOM 3072 C C . LYS A 1 390 ? 30.639 53.626 -36.412 1.00 86.06 390 LYS A C 1
ATOM 3074 O O . LYS A 1 390 ? 30.205 54.248 -37.369 1.00 86.06 390 LYS A O 1
ATOM 3079 N N . CYS A 1 391 ? 31.888 53.162 -36.366 1.00 84.44 391 CYS A N 1
ATOM 3080 C CA . CYS A 1 391 ? 32.820 53.212 -37.492 1.00 84.44 391 CYS A CA 1
ATOM 3081 C C . CYS A 1 391 ? 33.170 51.784 -37.926 1.00 84.44 391 CYS A C 1
ATOM 3083 O O . CYS A 1 391 ? 33.707 51.008 -37.131 1.00 84.44 391 CYS A O 1
ATOM 3085 N N . LYS A 1 392 ? 32.826 51.426 -39.168 1.00 86.25 392 LYS A N 1
ATOM 3086 C CA . LYS A 1 392 ? 32.989 50.067 -39.713 1.00 86.25 392 LYS A CA 1
ATOM 3087 C C . LYS A 1 392 ? 34.242 49.889 -40.574 1.00 86.25 392 LYS A C 1
ATOM 3089 O O . LYS A 1 392 ? 34.439 48.789 -41.069 1.00 86.25 392 LYS A O 1
ATOM 3094 N N . VAL A 1 393 ? 35.077 50.923 -40.697 1.00 86.00 393 VAL A N 1
ATOM 3095 C CA . VAL A 1 393 ? 36.302 50.917 -41.512 1.00 86.00 393 VAL A CA 1
ATOM 3096 C C . VAL A 1 393 ? 37.245 49.789 -41.093 1.00 86.00 393 VAL A C 1
ATOM 3098 O O . VAL A 1 393 ? 37.479 49.555 -39.895 1.00 86.00 393 VAL A O 1
ATOM 3101 N N . ARG A 1 394 ? 37.790 49.107 -42.103 1.00 87.38 394 ARG A N 1
ATOM 3102 C CA . ARG A 1 394 ? 38.729 47.994 -41.973 1.00 87.38 394 ARG A CA 1
ATOM 3103 C C . ARG A 1 394 ? 39.796 48.061 -43.061 1.00 87.38 394 ARG A C 1
ATOM 3105 O O . ARG A 1 394 ? 39.480 48.391 -44.198 1.00 87.38 394 ARG A O 1
ATOM 3112 N N . TYR A 1 395 ? 41.017 47.671 -42.718 1.00 87.69 395 TYR A N 1
ATOM 3113 C CA . TYR A 1 395 ? 42.149 47.568 -43.640 1.00 87.69 395 TYR A CA 1
ATOM 3114 C C . TYR A 1 395 ? 42.724 46.155 -43.605 1.00 87.69 395 TYR A C 1
ATOM 3116 O O . TYR A 1 395 ? 42.681 45.487 -42.563 1.00 87.69 395 TYR A O 1
ATOM 3124 N N . PHE A 1 396 ? 43.286 45.702 -44.722 1.00 87.19 396 PHE A N 1
ATOM 3125 C CA . PHE A 1 396 ? 44.144 44.521 -44.716 1.00 87.19 396 PHE A CA 1
ATOM 3126 C C . PHE A 1 396 ? 45.415 44.798 -43.903 1.00 87.19 396 PHE A C 1
ATOM 3128 O O . PHE A 1 396 ? 45.802 45.949 -43.709 1.00 87.19 396 PHE A O 1
ATOM 3135 N N . ASP A 1 397 ? 46.041 43.752 -43.372 1.00 87.12 397 ASP A N 1
ATOM 3136 C CA . ASP A 1 397 ? 47.359 43.878 -42.749 1.00 87.12 397 ASP A CA 1
ATOM 3137 C C . ASP A 1 397 ? 48.449 43.686 -43.804 1.00 87.12 397 ASP A C 1
ATOM 3139 O O . ASP A 1 397 ? 48.486 42.654 -44.474 1.00 87.12 397 ASP A O 1
ATOM 3143 N N . LYS A 1 398 ? 49.345 44.664 -43.920 1.00 87.38 398 LYS A N 1
ATOM 3144 C CA . LYS A 1 398 ? 50.559 44.602 -44.732 1.00 87.38 398 LYS A CA 1
ATOM 3145 C C . LYS A 1 398 ? 51.750 44.781 -43.803 1.00 87.38 398 LYS A C 1
ATOM 3147 O O . LYS A 1 398 ? 51.988 45.871 -43.295 1.00 87.38 398 LYS A O 1
ATOM 3152 N N . ASN A 1 399 ? 52.465 43.688 -43.542 1.00 85.81 399 ASN A N 1
ATOM 3153 C CA . ASN A 1 399 ? 53.647 43.652 -42.673 1.00 85.81 399 ASN A CA 1
ATOM 3154 C C . ASN A 1 399 ? 53.431 44.291 -41.287 1.00 85.81 399 ASN A C 1
ATOM 3156 O O . ASN A 1 399 ? 54.321 44.951 -40.763 1.00 85.81 399 ASN A O 1
ATOM 3160 N N . GLY A 1 400 ? 52.253 44.102 -40.681 1.00 84.06 400 GLY A N 1
ATOM 3161 C CA . GLY A 1 400 ? 51.954 44.677 -39.369 1.00 84.06 400 GLY A CA 1
ATOM 3162 C C . GLY A 1 400 ? 51.470 46.126 -39.385 1.00 84.06 400 GLY A C 1
ATOM 3163 O O . GLY A 1 400 ? 51.380 46.712 -38.313 1.00 84.06 400 GLY A O 1
ATOM 3164 N N . HIS A 1 401 ? 51.112 46.673 -40.548 1.00 87.25 401 HIS A N 1
ATOM 3165 C CA . HIS A 1 401 ? 50.495 47.993 -40.703 1.00 87.25 401 HIS A CA 1
ATOM 3166 C C . HIS A 1 401 ? 49.186 47.898 -41.509 1.00 87.25 401 HIS A C 1
ATOM 3168 O O . HIS A 1 401 ? 49.006 46.944 -42.274 1.00 87.25 401 HIS A O 1
ATOM 3174 N N . PRO A 1 402 ? 48.238 48.839 -41.343 1.00 87.31 402 PRO A N 1
ATOM 3175 C CA . PRO A 1 402 ? 47.029 48.882 -42.159 1.00 87.31 402 PRO A CA 1
ATOM 3176 C C . PRO A 1 402 ? 47.372 49.244 -43.610 1.00 87.31 402 PRO A C 1
ATOM 3178 O O . PRO A 1 402 ? 47.894 50.323 -43.877 1.00 87.31 402 PRO A O 1
ATOM 3181 N N . ASP A 1 403 ? 47.039 48.364 -44.551 1.00 87.50 403 ASP A N 1
ATOM 3182 C CA . ASP A 1 403 ? 47.150 48.643 -45.983 1.00 87.50 403 ASP A CA 1
ATOM 3183 C C . ASP A 1 403 ? 46.048 49.625 -46.401 1.00 87.50 403 ASP A C 1
ATOM 3185 O O . ASP A 1 403 ? 44.871 49.261 -46.494 1.00 87.50 403 ASP A O 1
ATOM 3189 N N . ARG A 1 404 ? 46.421 50.894 -46.583 1.00 82.19 404 ARG A N 1
ATOM 3190 C CA . ARG A 1 404 ? 45.491 51.974 -46.945 1.00 82.19 404 ARG A CA 1
ATOM 3191 C C . ARG A 1 404 ? 45.274 52.082 -48.456 1.00 82.19 404 ARG A C 1
ATOM 3193 O O . ARG A 1 404 ? 44.296 52.710 -48.858 1.00 82.19 404 ARG A O 1
ATOM 3200 N N . ASP A 1 405 ? 46.130 51.444 -49.252 1.00 72.25 405 ASP A N 1
ATOM 3201 C CA . ASP A 1 405 ? 46.140 51.538 -50.714 1.00 72.25 405 ASP A CA 1
ATOM 3202 C C . ASP A 1 405 ? 45.289 50.428 -51.352 1.00 72.25 405 ASP A C 1
ATOM 3204 O O . ASP A 1 405 ? 44.635 50.642 -52.370 1.00 72.25 405 ASP A O 1
ATOM 3208 N N . ALA A 1 406 ? 45.212 49.254 -50.714 1.00 62.22 406 ALA A N 1
ATOM 3209 C CA . ALA A 1 406 ? 44.460 48.092 -51.202 1.00 62.22 406 ALA A CA 1
ATOM 3210 C C . ALA A 1 406 ? 42.924 48.149 -50.989 1.00 62.22 406 ALA A C 1
ATOM 3212 O O . ALA A 1 406 ? 42.244 47.139 -51.163 1.00 62.22 406 ALA A O 1
ATOM 3213 N N . SER A 1 407 ? 42.366 49.330 -50.687 1.00 58.16 407 SER A N 1
ATOM 3214 C CA . SER A 1 407 ? 40.936 49.594 -50.421 1.00 58.16 407 SER A CA 1
ATOM 3215 C C . SER A 1 407 ? 40.357 48.956 -49.145 1.00 58.16 407 SER A C 1
ATOM 3217 O O . SER A 1 407 ? 40.822 47.940 -48.632 1.00 58.16 407 SER A O 1
ATOM 3219 N N . GLU A 1 408 ? 39.331 49.609 -48.586 1.00 60.59 408 GLU A N 1
ATOM 3220 C CA . GLU A 1 408 ? 38.676 49.198 -47.340 1.00 60.59 408 GLU A CA 1
ATOM 3221 C C . GLU A 1 408 ? 37.991 47.831 -47.495 1.00 60.59 408 GLU A C 1
ATOM 3223 O O . GLU A 1 408 ? 37.298 47.566 -48.475 1.00 60.59 408 GLU A O 1
ATOM 3228 N N . LEU A 1 409 ? 38.151 46.962 -46.496 1.00 59.28 409 LEU A N 1
ATOM 3229 C CA . LEU A 1 409 ? 37.371 45.729 -46.386 1.00 59.28 409 LEU A CA 1
ATOM 3230 C C . LEU A 1 409 ? 35.900 46.110 -46.132 1.00 59.28 409 LEU A C 1
ATOM 3232 O O . LEU A 1 409 ? 35.574 46.524 -45.015 1.00 59.28 409 LEU A O 1
ATOM 3236 N N . SER A 1 410 ? 35.039 45.972 -47.148 1.00 52.12 410 SER A N 1
ATOM 3237 C CA . SER A 1 410 ? 33.585 46.207 -47.062 1.00 52.12 410 SER A CA 1
ATOM 3238 C C . SER A 1 410 ? 32.892 45.321 -46.028 1.00 52.12 410 SER A C 1
ATOM 3240 O O . SER A 1 410 ? 33.153 44.090 -46.051 1.00 52.12 410 SER A O 1
#

pLDDT: mean 82.41, std 14.84, range [26.0, 98.0]

InterPro domains:
  IPR001482 Type II/IV secretion system domain [PF00437] (104-296)
  IPR013498 DNA topoisomerase, type IA, zn finger [PF01396] (306-343)
  IPR013498 DNA topoisomerase, type IA, zn finger [PF01396] (365-399)
  IPR027417 P-loop containing nucleoside triphosphate hydrolase [G3DSA:3.40.50.300] (215-313)
  IPR027417 P-loop containing nucleoside triphosphate hydrolase [SSF52540] (105-284)

Radius of gyration: 38.25 Å; chains: 1; bounding box: 78×96×99 Å

Organism: NCBI:txid1671868

Secondary structure (DSSP, 8-state):
-------PBP--HHHHHHHHHH-SEEEBTTSEEEES-TT-HHHHHHHHHHHHHTTTTT-SS----EEEE--HHHHHHHHHHHHHHHHHHHHHSGGG-HHHHHHHHHHHHHHHTT-SEEEEEEETTEEEEEEEETTEEEE-SPPBS-HHHHHHHHHHHHHT-SEESSS--TTS-EEEEEEEEEEETTEEEEEEEEEEEEEETTTEEEEEEEE----SSPPPTTTTT--HHHHHHHHHHHTSSS--------TTSSHHHHHHHHHHHHTTSS---EEEESS--S--SSEEEE--TTS-----------B-TTTSSSBEEEEEETTEEEEEETTTTT---EEEEETTEE-SSPPP----PPPSSSB-TTSPBEEEEE-SSTT-EEEEETTTTT---EEEEETTEEESSS----